Protein AF-0000000084460909 (afdb_homodimer)

Radius of gyration: 23.59 Å; Cα contacts (8 Å, |Δi|>4): 940; chains: 2; bounding box: 42×66×95 Å

Organism: NCBI:txid458

Solvent-accessible surface area (backbone atoms only — not comparable to full-atom values): 23812 Å² total; per-residue (Å²): 134,88,75,88,76,67,79,70,60,65,63,54,55,58,54,51,51,60,64,61,35,62,60,51,28,38,36,39,39,39,52,70,62,81,65,83,41,48,61,67,55,25,51,55,42,56,75,36,70,64,39,54,51,48,52,49,52,50,41,52,55,37,35,75,65,64,31,44,21,53,55,72,43,69,31,39,32,35,33,55,41,84,87,80,56,51,73,21,32,36,37,30,42,36,37,33,44,26,52,83,56,87,74,53,71,68,56,52,51,49,52,33,20,51,48,8,49,77,52,63,24,72,50,18,39,39,40,40,51,31,87,88,41,56,58,13,35,42,34,42,40,43,74,76,60,89,38,34,40,61,56,46,57,50,48,45,63,72,56,41,61,70,81,64,58,43,43,36,38,36,35,62,65,38,78,61,65,54,69,73,56,14,25,36,34,30,42,36,37,76,16,54,87,67,59,68,67,63,50,36,70,61,39,71,81,39,54,75,48,73,38,37,20,47,22,34,38,24,21,43,88,63,52,72,42,81,64,136,84,80,85,74,68,79,72,60,63,64,54,55,59,55,52,51,58,64,59,36,61,61,52,28,36,36,40,40,39,51,70,63,81,64,82,41,49,61,67,55,24,52,54,42,57,75,37,69,64,38,53,49,50,51,50,52,51,40,52,54,35,38,76,65,63,31,44,20,54,56,74,42,68,30,38,33,34,34,53,41,84,86,81,56,51,73,22,30,35,37,29,42,36,40,34,44,24,52,84,54,86,76,54,70,67,56,53,54,51,52,34,18,50,47,8,49,78,51,62,22,70,49,18,40,37,39,40,51,33,86,88,41,55,56,13,36,41,33,40,40,44,74,75,59,90,38,34,42,61,56,47,57,50,47,46,62,70,56,42,60,69,81,65,58,43,44,36,39,34,34,63,66,39,76,58,66,55,71,75,59,13,26,37,33,28,42,36,35,77,17,54,88,68,60,66,67,64,51,35,72,61,38,72,80,37,52,74,49,74,37,38,19,47,22,34,38,25,21,42,87,63,53,73,42,82,66

Sequence (454 aa):
MTKSMCFFIGLTLFCRMLSAAGWASVSFFASNNTGIIQPEQAYQRLLSEAQSHLKNTMITILQAHHMEQSQCEDGIGMYQMAGDGRLTADNGKIFTTSPYQKLTDETVLALSQQMATALHQESVAVFIPDEQAETADTTVHLNSHHYPLSQTIRLIHERLPADYTQAFTLHFDSKYGGFDQATISGIEWLGRNIDPAVIQTAFPEDKITTKHGKAFLVFKDGQVKTLMTKSMCFFIGLTLFCRMLSAAGWASVSFFASNNTGIIQPEQAYQRLLSEAQSHLKNTMITILQAHHMEQSQCEDGIGMYQMAGDGRLTADNGKIFTTSPYQKLTDETVLALSQQMATALHQESVAVFIPDEQAETADTTVHLNSHHYPLSQTI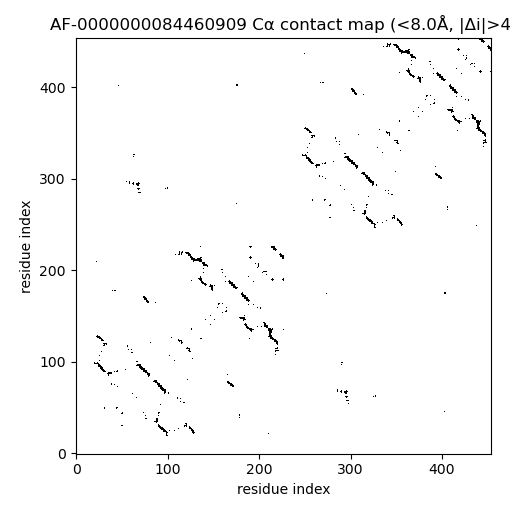RLIHERLPADYTQAFTLHFDSKYGGFDQATISGIEWLGRNIDPAVIQTAFPEDKITTKHGKAFLVFKDGQVKTL

Structure (mmCIF, N/CA/C/O backbone):
data_AF-0000000084460909-model_v1
#
loop_
_entity.id
_entity.type
_entity.pdbx_description
1 polymer 'Uncharacterized protein'
#
loop_
_atom_site.group_PDB
_atom_site.id
_atom_site.type_symbol
_atom_site.label_atom_id
_atom_site.label_alt_id
_atom_site.label_comp_id
_atom_site.label_asym_id
_atom_site.label_entity_id
_atom_site.label_seq_id
_atom_site.pdbx_PDB_ins_code
_atom_site.Cartn_x
_atom_site.Cartn_y
_atom_site.Cartn_z
_atom_site.occupancy
_atom_site.B_iso_or_equiv
_atom_site.auth_seq_id
_atom_site.auth_comp_id
_atom_site.auth_asym_id
_atom_site.auth_atom_id
_atom_site.pdbx_PDB_model_num
ATOM 1 N N . MET A 1 1 ? -14.492 10.93 -48.688 1 25.78 1 MET A N 1
ATOM 2 C CA . MET A 1 1 ? -13.352 10.906 -47.781 1 25.78 1 MET A CA 1
ATOM 3 C C . MET A 1 1 ? -13.766 11.305 -46.375 1 25.78 1 MET A C 1
ATOM 5 O O . MET A 1 1 ? -13.484 12.422 -45.938 1 25.78 1 MET A O 1
ATOM 9 N N . THR A 1 2 ? -14.938 11.07 -45.938 1 32.44 2 THR A N 1
ATOM 10 C CA . THR A 1 2 ? -15.523 11.453 -44.656 1 32.44 2 THR A CA 1
ATOM 11 C C . THR A 1 2 ? -14.844 10.719 -43.5 1 32.44 2 THR A C 1
ATOM 13 O O . THR A 1 2 ? -15.008 9.5 -43.344 1 32.44 2 THR A O 1
ATOM 16 N N . LYS A 1 3 ? -13.508 11.242 -43.156 1 33.69 3 LYS A N 1
ATOM 17 C CA . LYS A 1 3 ? -12.578 10.766 -42.125 1 33.69 3 LYS A CA 1
ATOM 18 C C . LYS A 1 3 ? -13.266 10.625 -40.781 1 33.69 3 LYS A C 1
ATOM 20 O O . LYS A 1 3 ? -14.148 11.414 -40.438 1 33.69 3 LYS A O 1
ATOM 25 N N . SER A 1 4 ? -12.93 9.43 -40.125 1 32.41 4 SER A N 1
ATOM 26 C CA . SER A 1 4 ? -13.258 8.688 -38.906 1 32.41 4 SER A CA 1
ATOM 27 C C . SER A 1 4 ? -12.938 9.5 -37.656 1 32.41 4 SER A C 1
ATOM 29 O O . SER A 1 4 ? -11.773 9.617 -37.281 1 32.41 4 SER A O 1
ATOM 31 N N . MET A 1 5 ? -13.547 10.625 -37.406 1 31.89 5 MET A N 1
ATOM 32 C CA . MET A 1 5 ? -13.445 11.516 -36.25 1 31.89 5 MET A CA 1
ATOM 33 C C . MET A 1 5 ? -13.812 10.781 -34.938 1 31.89 5 MET A C 1
ATOM 35 O O . MET A 1 5 ? -14 11.406 -33.906 1 31.89 5 MET A O 1
ATOM 39 N N . CYS A 1 6 ? -14.203 9.508 -35 1 30 6 CYS A N 1
ATOM 40 C CA . CYS A 1 6 ? -14.984 9.07 -33.844 1 30 6 CYS A CA 1
ATOM 41 C C . CYS A 1 6 ? -14.102 8.93 -32.594 1 30 6 CYS A C 1
ATOM 43 O O . CYS A 1 6 ? -14.602 8.961 -31.484 1 30 6 CYS A O 1
ATOM 45 N N . PHE A 1 7 ? -12.906 8.234 -32.656 1 33.44 7 PHE A N 1
ATOM 46 C CA . PHE A 1 7 ? -12.539 7.359 -31.562 1 33.44 7 PHE A CA 1
ATOM 47 C C . PHE A 1 7 ? -11.875 8.148 -30.438 1 33.44 7 PHE A C 1
ATOM 49 O O . PHE A 1 7 ? -11.445 7.578 -29.438 1 33.44 7 PHE A O 1
ATOM 56 N N . PHE A 1 8 ? -11.609 9.516 -30.562 1 36.44 8 PHE A N 1
ATOM 57 C CA . PHE A 1 8 ? -10.789 10.203 -29.562 1 36.44 8 PHE A CA 1
ATOM 58 C C . PHE A 1 8 ? -11.617 10.547 -28.328 1 36.44 8 PHE A C 1
ATOM 60 O O . PHE A 1 8 ? -11.086 11.086 -27.359 1 36.44 8 PHE A O 1
ATOM 67 N N . ILE A 1 9 ? -12.922 10.336 -28.344 1 39.69 9 ILE A N 1
ATOM 68 C CA . ILE A 1 9 ? -13.734 10.867 -27.25 1 39.69 9 ILE A CA 1
ATOM 69 C C . ILE A 1 9 ? -13.586 10 -26.016 1 39.69 9 ILE A C 1
ATOM 71 O O . ILE A 1 9 ? -13.625 10.5 -24.891 1 39.69 9 ILE A O 1
ATOM 75 N N . GLY A 1 10 ? -13.227 8.766 -26.156 1 37.41 10 GLY A N 1
ATOM 76 C CA . GLY A 1 10 ? -13.281 7.879 -25.016 1 37.41 10 GLY A CA 1
ATOM 77 C C . GLY A 1 10 ? -12.117 8.078 -24.047 1 37.41 10 GLY A C 1
ATOM 78 O O . GLY A 1 10 ? -12.266 7.891 -22.844 1 37.41 10 GLY A O 1
ATOM 79 N N . LEU A 1 11 ? -10.969 8.43 -24.516 1 40.25 11 LEU A N 1
ATOM 80 C CA . LEU A 1 11 ? -9.797 8.547 -23.656 1 40.25 11 LEU A CA 1
ATOM 81 C C . LEU A 1 11 ? -9.891 9.797 -22.797 1 40.25 11 LEU A C 1
ATOM 83 O O . LEU A 1 11 ? -9.445 9.789 -21.641 1 40.25 11 LEU A O 1
ATOM 87 N N . THR A 1 12 ? -10.516 10.852 -23.297 1 38.47 12 THR A N 1
ATOM 88 C CA . THR A 1 12 ? -10.586 12.117 -22.578 1 38.47 12 THR A CA 1
ATOM 89 C C . THR A 1 12 ? -11.562 12.023 -21.406 1 38.47 12 THR A C 1
ATOM 91 O O . THR A 1 12 ? -11.344 12.625 -20.359 1 38.47 12 THR A O 1
ATOM 94 N N . LEU A 1 13 ? -12.609 11.281 -21.578 1 40.31 13 LEU A N 1
ATOM 95 C CA . LEU A 1 13 ? -13.586 11.195 -20.5 1 40.31 13 LEU A CA 1
ATOM 96 C C . LEU A 1 13 ? -13.016 10.445 -19.312 1 40.31 13 LEU A C 1
ATOM 98 O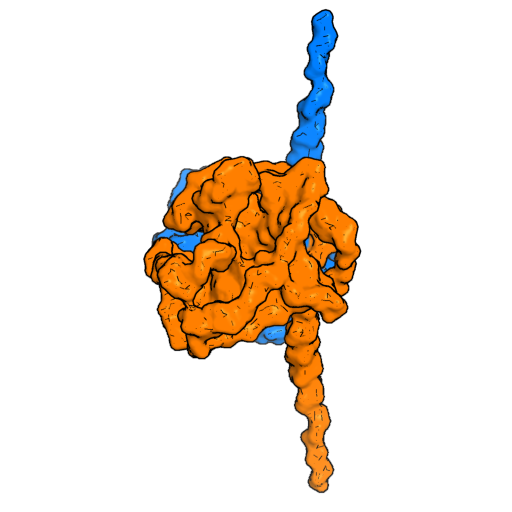 O . LEU A 1 13 ? -13.273 10.805 -18.156 1 40.31 13 LEU A O 1
ATOM 102 N N . PHE A 1 14 ? -12.273 9.391 -19.594 1 36.66 14 PHE A N 1
ATOM 103 C CA . PHE A 1 14 ? -11.68 8.617 -18.516 1 36.66 14 PHE A CA 1
ATOM 104 C C . PHE A 1 14 ? -10.648 9.445 -17.75 1 36.66 14 PHE A C 1
ATOM 106 O O . PHE A 1 14 ? -10.562 9.367 -16.531 1 36.66 14 PHE A O 1
ATOM 113 N N . CYS A 1 15 ? -9.875 10.281 -18.406 1 35.97 15 CYS A N 1
ATOM 114 C CA . CYS A 1 15 ? -8.883 11.141 -17.766 1 35.97 15 CYS A CA 1
ATOM 115 C C . CYS A 1 15 ? -9.555 12.227 -16.938 1 35.97 15 CYS A C 1
ATOM 117 O O . CYS A 1 15 ? -9.008 12.656 -15.922 1 35.97 15 CYS A O 1
ATOM 119 N N . ARG A 1 16 ? -10.594 12.82 -17.438 1 36.97 16 ARG A N 1
ATOM 120 C CA . ARG A 1 16 ? -11.258 13.891 -16.703 1 36.97 16 ARG A CA 1
ATOM 121 C C . ARG A 1 16 ? -11.883 13.359 -15.414 1 36.97 16 ARG A C 1
ATOM 123 O O . ARG A 1 16 ? -12.031 14.094 -14.438 1 36.97 16 ARG A O 1
ATOM 130 N N . MET A 1 17 ? -12.438 12.156 -15.43 1 37.69 17 MET A N 1
ATOM 131 C CA . MET A 1 17 ? -13.016 11.617 -14.203 1 37.69 17 MET A CA 1
ATOM 132 C C . MET A 1 17 ? -11.938 11.422 -13.141 1 37.69 17 MET A C 1
ATOM 134 O O . MET A 1 17 ? -12.234 11.414 -11.945 1 37.69 17 MET A O 1
ATOM 138 N N . LEU A 1 18 ? -10.789 11.148 -13.57 1 41.09 18 LEU A N 1
ATOM 139 C CA . LEU A 1 18 ? -9.719 10.953 -12.602 1 41.09 18 LEU A CA 1
ATOM 140 C C . LEU A 1 18 ? -9.367 12.266 -11.906 1 41.09 18 LEU A C 1
ATOM 142 O O . LEU A 1 18 ? -9.031 12.273 -10.719 1 41.09 18 LEU A O 1
ATOM 146 N N . SER A 1 19 ? -9.422 13.414 -12.664 1 41.97 19 SER A N 1
ATOM 147 C CA . SER A 1 19 ? -9.016 14.688 -12.062 1 41.97 19 SER A CA 1
ATOM 148 C C . SER A 1 19 ? -10.062 15.195 -11.086 1 41.97 19 SER A C 1
ATOM 150 O O . SER A 1 19 ? -9.719 15.797 -10.062 1 41.97 19 SER A O 1
ATOM 152 N N . ALA A 1 20 ? -11.336 15.156 -11.492 1 41.03 20 ALA A N 1
ATOM 153 C CA . ALA A 1 20 ? -12.414 15.695 -10.664 1 41.03 20 ALA A CA 1
ATOM 154 C C . ALA A 1 20 ? -12.602 14.852 -9.406 1 41.03 20 ALA A C 1
ATOM 156 O O . ALA A 1 20 ? -13.039 15.352 -8.367 1 41.03 20 ALA A O 1
ATOM 157 N N . ALA A 1 21 ? -12.43 13.547 -9.531 1 46.62 21 ALA A N 1
ATOM 158 C CA . ALA A 1 21 ? -12.75 12.516 -8.555 1 46.62 21 ALA A CA 1
ATOM 159 C C . ALA A 1 21 ? -11.891 12.664 -7.301 1 46.62 21 ALA A C 1
ATOM 161 O O . ALA A 1 21 ? -12.328 12.328 -6.199 1 46.62 21 ALA A O 1
ATOM 162 N N . GLY A 1 22 ? -10.68 13.289 -7.453 1 53.78 22 GLY A N 1
ATOM 163 C CA . GLY A 1 22 ? -9.867 13.547 -6.277 1 53.78 22 GLY A CA 1
ATOM 164 C C . GLY A 1 22 ? -10.516 14.523 -5.309 1 53.78 22 GLY A C 1
ATOM 165 O O . GLY A 1 22 ? -10.172 14.539 -4.125 1 53.78 22 GLY A O 1
ATOM 166 N N . TRP A 1 23 ? -11.539 15.195 -5.77 1 62.12 23 TRP A N 1
ATOM 167 C CA . TRP A 1 23 ? -12.109 16.297 -5.004 1 62.12 23 TRP A CA 1
ATOM 168 C C . TRP A 1 23 ? -13.047 15.781 -3.922 1 62.12 23 TRP A C 1
ATOM 170 O O . TRP A 1 23 ? -13.352 16.484 -2.959 1 62.12 23 TRP A O 1
ATOM 180 N N . ALA A 1 24 ? -13.242 14.516 -3.893 1 81.88 24 ALA A N 1
ATOM 181 C CA . ALA A 1 24 ? -14.25 14.086 -2.922 1 81.88 24 ALA A CA 1
ATOM 182 C C . ALA A 1 24 ? -13.664 13.086 -1.931 1 81.88 24 ALA A C 1
ATOM 184 O O . ALA A 1 24 ? -14.375 12.562 -1.074 1 81.88 24 ALA A O 1
ATOM 185 N N . SER A 1 25 ? -12.406 13.039 -1.897 1 92.81 25 SER A N 1
ATOM 186 C CA . SER A 1 25 ? -11.836 11.977 -1.081 1 92.81 25 SER A CA 1
ATOM 187 C C . SER A 1 25 ? -11.414 12.492 0.289 1 92.81 25 SER A C 1
ATOM 189 O O . SER A 1 25 ? -10.781 13.547 0.391 1 92.81 25 SER A O 1
ATOM 191 N N . VAL A 1 26 ? -11.82 11.797 1.258 1 96.5 26 VAL A N 1
ATOM 192 C CA . VAL A 1 26 ? -11.398 12.062 2.627 1 96.5 26 VAL A CA 1
ATOM 193 C C . VAL A 1 26 ? -9.992 11.508 2.848 1 96.5 26 VAL A C 1
ATOM 195 O O . VAL A 1 26 ? -9.664 10.422 2.363 1 96.5 26 VAL A O 1
ATOM 198 N N . SER A 1 27 ? -9.164 12.211 3.549 1 97.19 27 SER A N 1
ATOM 199 C CA . SER A 1 27 ? -7.824 11.75 3.881 1 97.19 27 SER A CA 1
ATOM 200 C C . SER A 1 27 ? -7.648 11.594 5.387 1 97.19 27 SER A C 1
ATOM 202 O O . SER A 1 27 ? -7.988 12.5 6.152 1 97.19 27 SER A O 1
ATOM 204 N N . PHE A 1 28 ? -7.168 10.438 5.816 1 97.44 28 PHE A N 1
ATOM 205 C CA . PHE A 1 28 ? -6.812 10.156 7.199 1 97.44 28 PHE A CA 1
ATOM 206 C C . PHE A 1 28 ? -5.297 10.117 7.375 1 97.44 28 PHE A C 1
ATOM 208 O O . PHE A 1 28 ? -4.598 9.453 6.602 1 97.44 28 PHE A O 1
ATOM 215 N N . PHE A 1 29 ? -4.805 10.82 8.367 1 97 29 PHE A N 1
ATOM 216 C CA . PHE A 1 29 ? -3.387 10.844 8.703 1 97 29 PHE A CA 1
ATOM 217 C C . PHE A 1 29 ? -3.145 10.219 10.07 1 97 29 PHE A C 1
ATOM 219 O O . PHE A 1 29 ? -3.535 10.789 11.094 1 97 29 PHE A O 1
ATOM 226 N N . ALA A 1 30 ? -2.473 9.094 10.062 1 95.25 30 ALA A N 1
ATOM 227 C CA . ALA A 1 30 ? -2.203 8.391 11.312 1 95.25 30 ALA A CA 1
ATOM 228 C C . ALA A 1 30 ? -0.728 8.023 11.422 1 95.25 30 ALA A C 1
ATOM 230 O O . ALA A 1 30 ? -0.017 7.961 10.422 1 95.25 30 ALA A O 1
ATOM 231 N N . SER A 1 31 ? -0.306 7.785 12.609 1 92.62 31 SER A N 1
ATOM 232 C CA . SER A 1 31 ? 1.083 7.414 12.867 1 92.62 31 SER A CA 1
ATOM 233 C C . SER A 1 31 ? 1.184 6.371 13.977 1 92.62 31 SER A C 1
ATOM 235 O O . SER A 1 31 ? 0.166 5.879 14.469 1 92.62 31 SER A O 1
ATOM 237 N N . ASN A 1 32 ? 2.404 5.953 14.203 1 82.62 32 ASN A N 1
ATOM 238 C CA . ASN A 1 32 ? 2.611 5.008 15.297 1 82.62 32 ASN A CA 1
ATOM 239 C C . ASN A 1 32 ? 3.584 5.559 16.344 1 82.62 32 ASN A C 1
ATOM 241 O O . ASN A 1 32 ? 4.223 4.797 17.062 1 82.62 32 ASN A O 1
ATOM 245 N N . ASN A 1 33 ? 3.611 6.824 16.375 1 81.62 33 ASN A N 1
ATOM 246 C CA . ASN A 1 33 ? 4.531 7.434 17.328 1 81.62 33 ASN A CA 1
ATOM 247 C C . ASN A 1 33 ? 3.9 7.555 18.719 1 81.62 33 ASN A C 1
ATOM 249 O O . ASN A 1 33 ? 2.754 7.984 18.844 1 81.62 33 ASN A O 1
ATOM 253 N N . THR A 1 34 ? 4.656 7.121 19.719 1 75.19 34 THR A N 1
ATOM 254 C CA . THR A 1 34 ? 4.16 7.223 21.078 1 75.19 34 THR A CA 1
ATOM 255 C C . THR A 1 34 ? 5.016 8.188 21.906 1 75.19 34 THR A C 1
ATOM 257 O O . THR A 1 34 ? 4.797 8.344 23.109 1 75.19 34 THR A O 1
ATOM 260 N N . GLY A 1 35 ? 5.98 8.766 21.344 1 80.12 35 GLY A N 1
ATOM 261 C CA . GLY A 1 35 ? 6.855 9.703 22.031 1 80.12 35 GLY A CA 1
ATOM 262 C C . GLY A 1 35 ? 7.543 10.68 21.094 1 80.12 35 GLY A C 1
ATOM 263 O O . GLY A 1 35 ? 7.18 10.773 19.922 1 80.12 35 GLY A O 1
ATOM 264 N N . ILE A 1 36 ? 8.477 11.484 21.734 1 88.69 36 ILE A N 1
ATOM 265 C CA . ILE A 1 36 ? 9.219 12.492 20.969 1 88.69 36 ILE A CA 1
ATOM 266 C C . ILE A 1 36 ? 10.344 11.82 20.188 1 88.69 36 ILE A C 1
ATOM 268 O O . ILE A 1 36 ? 11.188 11.133 20.781 1 88.69 36 ILE A O 1
ATOM 272 N N . ILE A 1 37 ? 10.359 12.07 18.922 1 91.62 37 ILE A N 1
ATOM 273 C CA . ILE A 1 37 ? 11.438 11.508 18.109 1 91.62 37 ILE A CA 1
ATOM 274 C C . ILE A 1 37 ? 11.914 12.555 17.109 1 91.62 37 ILE A C 1
ATOM 276 O O . ILE A 1 37 ? 11.211 13.531 16.844 1 91.62 37 ILE A O 1
ATOM 280 N N . GLN A 1 38 ? 13.117 12.25 16.578 1 94.31 38 GLN A N 1
ATOM 281 C CA . GLN A 1 38 ? 13.695 13.094 15.539 1 94.31 38 GLN A CA 1
ATOM 282 C C . GLN A 1 38 ? 13.383 12.539 14.156 1 94.31 38 GLN A C 1
ATOM 284 O O . GLN A 1 38 ? 12.992 11.375 14.016 1 94.31 38 GLN A O 1
ATOM 289 N N . PRO A 1 39 ? 13.555 13.367 13.164 1 94.25 39 PRO A N 1
ATOM 290 C CA . PRO A 1 39 ? 13.203 12.945 11.805 1 94.25 39 PRO A CA 1
ATOM 291 C C . PRO A 1 39 ? 13.945 11.68 11.367 1 94.25 39 PRO A C 1
ATOM 293 O O . PRO A 1 39 ? 13.359 10.805 10.734 1 94.25 39 PRO A O 1
ATOM 296 N N . GLU A 1 40 ? 15.172 11.594 11.727 1 94.56 40 GLU A N 1
ATOM 297 C CA . GLU A 1 40 ? 15.953 10.422 11.336 1 94.56 40 GLU A CA 1
ATOM 298 C C . GLU A 1 40 ? 15.383 9.148 11.977 1 94.56 40 GLU A C 1
ATOM 300 O O . GLU A 1 40 ? 15.32 8.102 11.328 1 94.56 40 GLU A O 1
ATOM 305 N N . GLN A 1 41 ? 15.023 9.289 13.148 1 93.19 41 GLN A N 1
ATOM 306 C CA . GLN A 1 41 ? 14.406 8.164 13.836 1 93.19 41 GLN A CA 1
ATOM 307 C C . GLN A 1 41 ? 13.055 7.82 13.227 1 93.19 41 GLN A C 1
ATOM 309 O O . GLN A 1 41 ? 12.711 6.641 13.094 1 93.19 41 GLN A O 1
ATOM 314 N N . ALA A 1 42 ? 12.281 8.805 12.953 1 94.19 42 ALA A N 1
ATOM 315 C CA . ALA A 1 42 ? 10.992 8.586 12.297 1 94.19 42 ALA A CA 1
ATOM 316 C C . ALA A 1 42 ? 11.172 7.836 10.977 1 94.19 42 ALA A C 1
ATOM 318 O O . ALA A 1 42 ? 10.398 6.922 10.664 1 94.19 42 ALA A O 1
ATOM 319 N N . TYR A 1 43 ? 12.195 8.172 10.281 1 93.25 43 TYR A N 1
ATOM 320 C CA . TYR A 1 43 ? 12.484 7.523 9.008 1 93.25 43 TYR A CA 1
ATOM 321 C C . TYR A 1 43 ? 12.852 6.062 9.211 1 93.25 43 TYR A C 1
ATOM 323 O O . TYR A 1 43 ? 12.422 5.191 8.453 1 93.25 43 TYR A O 1
ATOM 331 N N . GLN A 1 44 ? 13.625 5.828 10.172 1 89.06 44 GLN A N 1
ATOM 332 C CA . GLN A 1 44 ? 13.977 4.449 10.484 1 89.06 44 GLN A CA 1
ATOM 333 C C . GLN A 1 44 ? 12.742 3.629 10.844 1 89.06 44 GLN A C 1
ATOM 335 O O . GLN A 1 44 ? 12.625 2.469 10.445 1 89.06 44 GLN A O 1
ATOM 340 N N . ARG A 1 45 ? 11.867 4.234 11.516 1 89.62 45 ARG A N 1
ATOM 341 C CA . ARG A 1 45 ? 10.633 3.553 11.898 1 89.62 45 ARG A CA 1
ATOM 342 C C . ARG A 1 45 ? 9.758 3.277 10.68 1 89.62 45 ARG A C 1
ATOM 344 O O . ARG A 1 45 ? 9.062 2.264 10.625 1 89.62 45 ARG A O 1
ATOM 351 N N . LEU A 1 46 ? 9.781 4.148 9.805 1 91.12 46 LEU A N 1
ATOM 352 C CA . LEU A 1 46 ? 9.039 3.986 8.562 1 91.12 46 LEU A CA 1
ATOM 353 C C . LEU A 1 46 ? 9.453 2.709 7.836 1 91.12 46 LEU A C 1
ATOM 355 O O . LEU A 1 46 ? 8.648 2.1 7.133 1 91.12 46 LEU A O 1
ATOM 359 N N . LEU A 1 47 ? 10.641 2.34 8.016 1 83.38 47 LEU A N 1
ATOM 360 C CA . LEU A 1 47 ? 11.195 1.187 7.312 1 83.38 47 LEU A CA 1
ATOM 361 C C . LEU A 1 47 ? 11.148 -0.058 8.195 1 83.38 47 LEU A C 1
ATOM 363 O O . LEU A 1 47 ? 11.727 -1.091 7.848 1 83.38 47 LEU A O 1
ATOM 367 N N . SER A 1 48 ? 10.461 -0.024 9.273 1 83.5 48 SER A N 1
ATOM 368 C CA . SER A 1 48 ? 10.461 -1.101 10.258 1 83.5 48 SER A CA 1
ATOM 369 C C . SER A 1 48 ? 9.148 -1.87 10.242 1 83.5 48 SER A C 1
ATOM 371 O O . SER A 1 48 ? 8.211 -1.491 9.531 1 83.5 48 SER A O 1
ATOM 373 N N . GLU A 1 49 ? 9.094 -2.883 11.031 1 83.56 49 GLU A N 1
ATOM 374 C CA . GLU A 1 49 ? 7.898 -3.709 11.195 1 83.56 49 GLU A CA 1
ATOM 375 C C . GLU A 1 49 ? 6.758 -2.908 11.82 1 83.56 49 GLU A C 1
ATOM 377 O O . GLU A 1 49 ? 5.586 -3.178 11.547 1 83.56 49 GLU A O 1
ATOM 382 N N . ALA A 1 50 ? 7.133 -1.966 12.555 1 88.06 50 ALA A N 1
ATOM 383 C CA . ALA A 1 50 ? 6.113 -1.14 13.195 1 88.06 50 ALA A CA 1
ATOM 384 C C . ALA A 1 50 ? 5.242 -0.435 12.164 1 88.06 50 ALA A C 1
ATOM 386 O O . ALA A 1 50 ? 4.043 -0.248 12.375 1 88.06 50 ALA A O 1
ATOM 387 N N . GLN A 1 51 ? 5.863 -0.064 11.117 1 91.06 51 GLN A N 1
ATOM 388 C CA . GLN A 1 51 ? 5.117 0.6 10.055 1 91.06 51 GLN A CA 1
ATOM 389 C C . GLN A 1 51 ? 4.121 -0.357 9.406 1 91.06 51 GLN A C 1
ATOM 391 O O . GLN A 1 51 ? 3.008 0.0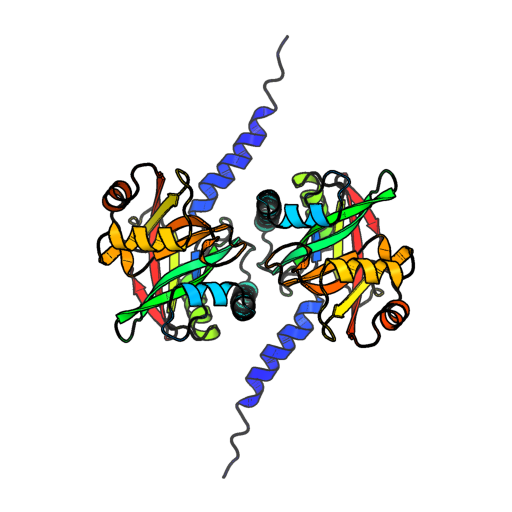38 9.062 1 91.06 51 GLN A O 1
ATOM 396 N N . SER A 1 52 ? 4.492 -1.542 9.258 1 87.06 52 SER A N 1
ATOM 397 C CA . SER A 1 52 ? 3.588 -2.559 8.727 1 87.06 52 SER A CA 1
ATOM 398 C C . SER A 1 52 ? 2.408 -2.793 9.664 1 87.06 52 SER A C 1
ATOM 400 O O . SER A 1 52 ? 1.273 -2.965 9.211 1 87.06 52 SER A O 1
ATOM 402 N N . HIS A 1 53 ? 2.695 -2.797 10.898 1 90.69 53 HIS A N 1
ATOM 403 C CA . HIS A 1 53 ? 1.634 -2.951 11.883 1 90.69 53 HIS A CA 1
ATOM 404 C C . HIS A 1 53 ? 0.648 -1.79 11.82 1 90.69 53 HIS A C 1
ATOM 406 O O . HIS A 1 53 ? -0.565 -1.994 11.898 1 90.69 53 HIS A O 1
ATOM 412 N N . LEU A 1 54 ? 1.177 -0.624 11.734 1 94.44 54 LEU A N 1
ATOM 413 C CA . LEU A 1 54 ? 0.343 0.561 11.562 1 94.44 54 LEU A CA 1
ATOM 414 C C . LEU A 1 54 ? -0.591 0.396 10.367 1 94.44 54 LEU A C 1
ATOM 416 O O . LEU A 1 54 ? -1.807 0.558 10.492 1 94.44 54 LEU A O 1
ATOM 420 N N . LYS A 1 55 ? -0.066 0.073 9.297 1 93.12 55 LYS A N 1
ATOM 421 C CA . LYS A 1 55 ? -0.827 -0.119 8.07 1 93.12 55 LYS A CA 1
ATOM 422 C C . LYS A 1 55 ? -1.897 -1.191 8.242 1 93.12 55 LYS A C 1
ATOM 424 O O . LYS A 1 55 ? -3.061 -0.979 7.895 1 93.12 55 LYS A O 1
ATOM 429 N N . ASN A 1 56 ? -1.537 -2.297 8.789 1 91.62 56 ASN A N 1
ATOM 430 C CA . ASN A 1 56 ? -2.461 -3.414 8.961 1 91.62 56 ASN A CA 1
ATOM 431 C C . ASN A 1 56 ? -3.604 -3.059 9.906 1 91.62 56 ASN A C 1
ATOM 433 O O . ASN A 1 56 ? -4.75 -3.451 9.68 1 91.62 56 ASN A O 1
ATOM 437 N N . THR A 1 57 ? -3.275 -2.387 10.914 1 94.25 57 THR A N 1
ATOM 438 C CA . THR A 1 57 ? -4.301 -1.943 11.852 1 94.25 57 THR A CA 1
ATOM 439 C C . THR A 1 57 ? -5.305 -1.021 11.164 1 94.25 57 THR A C 1
ATOM 441 O O . THR A 1 57 ? -6.516 -1.185 11.32 1 94.25 57 THR A O 1
ATOM 444 N N . MET A 1 58 ? -4.793 -0.111 10.398 1 94.94 58 MET A N 1
ATOM 445 C CA . MET A 1 58 ? -5.676 0.784 9.656 1 94.94 58 MET A CA 1
ATOM 446 C C . MET A 1 58 ? -6.562 -0.002 8.695 1 94.94 58 MET A C 1
ATOM 448 O O . MET A 1 58 ? -7.77 0.225 8.633 1 94.94 58 MET A O 1
ATOM 452 N N . ILE A 1 59 ? -5.98 -0.865 8.008 1 93.56 59 ILE A N 1
ATOM 453 C CA . ILE A 1 59 ? -6.715 -1.677 7.039 1 93.56 59 ILE A CA 1
ATOM 454 C C . ILE A 1 59 ? -7.82 -2.451 7.754 1 93.56 59 ILE A C 1
ATOM 456 O O . ILE A 1 59 ? -8.953 -2.504 7.277 1 93.56 59 ILE A O 1
ATOM 460 N N . THR A 1 60 ? -7.516 -3.025 8.883 1 93.69 60 THR A N 1
ATOM 461 C CA . THR A 1 60 ? -8.5 -3.781 9.656 1 93.69 60 THR A CA 1
ATOM 462 C C . THR A 1 60 ? -9.695 -2.9 10.023 1 93.69 60 THR A C 1
ATOM 464 O O . THR A 1 60 ? -10.844 -3.311 9.867 1 93.69 60 THR A O 1
ATOM 467 N N . ILE A 1 61 ? -9.383 -1.767 10.461 1 95 61 ILE A N 1
ATOM 468 C CA . ILE A 1 61 ? -10.438 -0.828 10.836 1 95 61 ILE A CA 1
ATOM 469 C C . ILE A 1 61 ? -11.266 -0.473 9.602 1 95 61 ILE A C 1
ATOM 471 O O . ILE A 1 61 ? -12.5 -0.479 9.656 1 95 61 ILE A O 1
ATOM 475 N N . LEU A 1 62 ? -10.617 -0.154 8.531 1 94.62 62 LEU A N 1
ATOM 476 C CA . LEU A 1 62 ? -11.297 0.271 7.305 1 94.62 62 LEU A CA 1
ATOM 477 C C . LEU A 1 62 ? -12.141 -0.861 6.73 1 94.62 62 LEU A C 1
ATOM 479 O O . LEU A 1 62 ? -13.266 -0.631 6.273 1 94.62 62 LEU A O 1
ATOM 483 N N . GLN A 1 63 ? -11.625 -2.043 6.812 1 91.5 63 GLN A N 1
ATOM 484 C CA . GLN A 1 63 ? -12.367 -3.211 6.355 1 91.5 63 GLN A CA 1
ATOM 485 C C . GLN A 1 63 ? -13.633 -3.414 7.184 1 91.5 63 GLN A C 1
ATOM 487 O O . GLN A 1 63 ? -14.695 -3.725 6.641 1 91.5 63 GLN A O 1
ATOM 492 N N . ALA A 1 64 ? -13.5 -3.242 8.438 1 92 64 ALA A N 1
ATOM 493 C CA . ALA A 1 64 ? -14.633 -3.432 9.344 1 92 64 ALA A CA 1
ATOM 494 C C . ALA A 1 64 ? -15.75 -2.434 9.055 1 92 64 ALA A C 1
ATOM 496 O O . ALA A 1 64 ? -16.906 -2.666 9.406 1 92 64 ALA A O 1
ATOM 497 N N . HIS A 1 65 ? -15.391 -1.392 8.391 1 93.19 65 HIS A N 1
ATOM 498 C CA . HIS A 1 65 ? -16.375 -0.364 8.07 1 93.19 65 HIS A CA 1
ATOM 499 C C . HIS A 1 65 ? -16.688 -0.351 6.574 1 93.19 65 HIS A C 1
ATOM 501 O O . HIS A 1 65 ? -17.25 0.617 6.066 1 93.19 65 HIS A O 1
ATOM 507 N N . HIS A 1 66 ? -16.234 -1.325 5.906 1 92.75 66 HIS A N 1
ATOM 508 C CA . HIS A 1 66 ? -16.547 -1.55 4.5 1 92.75 66 HIS A CA 1
ATOM 509 C C . HIS A 1 66 ? -16.078 -0.378 3.637 1 92.75 66 HIS A C 1
ATOM 511 O O . HIS A 1 66 ? -16.812 0.072 2.752 1 92.75 66 HIS A O 1
ATOM 517 N N . MET A 1 67 ? -14.93 0.131 4.02 1 94.19 67 MET A N 1
ATOM 518 C CA . MET A 1 67 ? -14.352 1.18 3.184 1 94.19 67 MET A CA 1
ATOM 519 C C . MET A 1 67 ? -13.867 0.61 1.854 1 94.19 67 MET A C 1
ATOM 521 O O . MET A 1 67 ? -13.297 -0.482 1.814 1 94.19 67 MET A O 1
ATOM 525 N N . GLU A 1 68 ? -14.047 1.433 0.856 1 92.88 68 GLU A N 1
ATOM 526 C CA . GLU A 1 68 ? -13.602 1.006 -0.465 1 92.88 68 GLU A CA 1
ATOM 527 C C . GLU A 1 68 ? -12.078 1.084 -0.582 1 92.88 68 GLU A C 1
ATOM 529 O O . GLU A 1 68 ? -11.445 1.927 0.055 1 92.88 68 GLU A O 1
ATOM 534 N N . GLN A 1 69 ? -11.578 0.276 -1.444 1 88.81 69 GLN A N 1
ATOM 535 C CA . GLN A 1 69 ? -10.148 0.286 -1.732 1 88.81 69 GLN A CA 1
ATOM 536 C C . GLN A 1 69 ? -9.695 1.667 -2.191 1 88.81 69 GLN A C 1
ATOM 538 O O . GLN A 1 69 ? -10.383 2.328 -2.973 1 88.81 69 GLN A O 1
ATOM 543 N N . SER A 1 70 ? -8.477 2.02 -1.58 1 89 70 SER A N 1
ATOM 544 C CA . SER A 1 70 ? -7.922 3.312 -1.966 1 89 70 SER A CA 1
ATOM 545 C C . SER A 1 70 ? -6.422 3.371 -1.701 1 89 70 SER A C 1
ATOM 547 O O . SER A 1 70 ? -5.781 2.338 -1.502 1 89 70 SER A O 1
ATOM 549 N N . GLN A 1 71 ? -5.984 4.594 -1.851 1 87.62 71 GLN A N 1
ATOM 550 C CA . GLN A 1 71 ? -4.551 4.809 -1.693 1 87.62 71 GLN A CA 1
ATOM 551 C C . GLN A 1 71 ? -4.16 4.871 -0.22 1 87.62 71 GLN A C 1
ATOM 553 O O . GLN A 1 71 ? -4.875 5.465 0.592 1 87.62 71 GLN A O 1
ATOM 558 N N . CYS A 1 72 ? -3.107 4.109 0.099 1 90.5 72 CYS A N 1
ATOM 559 C CA . CYS A 1 72 ? -2.422 4.176 1.384 1 90.5 72 CYS A CA 1
ATOM 560 C C . CYS A 1 72 ? -0.937 4.465 1.196 1 90.5 72 CYS A C 1
ATOM 562 O O . CYS A 1 72 ? -0.209 3.652 0.622 1 90.5 72 CYS A O 1
ATOM 564 N N . GLU A 1 73 ? -0.524 5.613 1.657 1 91.62 73 GLU A N 1
ATOM 565 C CA . GLU A 1 73 ? 0.852 6.012 1.377 1 91.62 73 GLU A CA 1
ATOM 566 C C . GLU A 1 73 ? 1.598 6.363 2.66 1 91.62 73 GLU A C 1
ATOM 568 O O . GLU A 1 73 ? 0.982 6.754 3.656 1 91.62 73 GLU A O 1
ATOM 573 N N . ASP A 1 74 ? 2.871 6.191 2.561 1 92.5 74 ASP A N 1
ATOM 574 C CA . ASP A 1 74 ? 3.73 6.617 3.66 1 92.5 74 ASP A CA 1
ATOM 575 C C . ASP A 1 74 ? 3.998 8.117 3.6 1 92.5 74 ASP A C 1
ATOM 577 O O . ASP A 1 74 ? 4.082 8.695 2.514 1 92.5 74 ASP A O 1
ATOM 581 N N . GLY A 1 75 ? 4.086 8.68 4.742 1 94.5 75 GLY A N 1
ATOM 582 C CA . GLY A 1 75 ? 4.531 10.055 4.891 1 94.5 75 GLY A CA 1
ATOM 583 C C . GLY A 1 75 ? 5.391 10.273 6.117 1 94.5 75 GLY A C 1
ATOM 584 O O . GLY A 1 75 ? 5.398 9.453 7.035 1 94.5 75 GLY A O 1
ATOM 585 N N . ILE A 1 76 ? 6.133 11.312 6.059 1 95.06 76 ILE A N 1
ATOM 586 C CA . ILE A 1 76 ? 6.879 11.773 7.223 1 95.06 76 ILE A CA 1
ATOM 587 C C . ILE A 1 76 ? 6.551 13.242 7.496 1 95.06 76 ILE A C 1
ATOM 589 O O . ILE A 1 76 ? 6.207 13.984 6.578 1 95.06 76 ILE A O 1
ATOM 593 N N . GLY A 1 77 ? 6.516 13.578 8.75 1 92.06 77 GLY A N 1
ATOM 594 C CA . GLY A 1 77 ? 6.168 14.953 9.047 1 92.06 77 GLY A CA 1
ATOM 595 C C . GLY A 1 77 ? 6.578 15.383 10.445 1 92.06 77 GLY A C 1
ATOM 596 O O . GLY A 1 77 ? 7.484 14.789 11.039 1 92.06 77 GLY A O 1
ATOM 597 N N . MET A 1 78 ? 6.145 16.516 10.734 1 93.44 78 MET A N 1
ATOM 598 C CA . MET A 1 78 ? 6.273 17.078 12.07 1 93.44 78 MET A CA 1
ATOM 599 C C . MET A 1 78 ? 4.906 17.453 12.633 1 93.44 78 MET A C 1
ATOM 601 O O . MET A 1 78 ? 3.977 17.734 11.875 1 93.44 78 MET A O 1
ATOM 605 N N . TYR A 1 79 ? 4.809 17.328 13.922 1 90.12 79 TYR A N 1
ATOM 606 C CA . TYR A 1 79 ? 3.635 17.891 14.594 1 90.12 79 TYR A CA 1
ATOM 607 C C . TYR A 1 79 ? 3.959 18.266 16.031 1 90.12 79 TYR A C 1
ATOM 609 O O . TYR A 1 79 ? 5.004 17.875 16.562 1 90.12 79 TYR A O 1
ATOM 617 N N . GLN A 1 80 ? 3.055 19.062 16.547 1 87.5 80 GLN A N 1
ATOM 618 C CA . GLN A 1 80 ? 3.17 19.453 17.953 1 87.5 80 GLN A CA 1
ATOM 619 C C . GLN A 1 80 ? 2.307 18.578 18.844 1 87.5 80 GLN A C 1
ATOM 621 O O . GLN A 1 80 ? 1.107 18.422 18.609 1 87.5 80 GLN A O 1
ATOM 626 N N . MET A 1 81 ? 2.934 18.094 19.875 1 84.19 81 MET A N 1
ATOM 627 C CA . MET A 1 81 ? 2.193 17.266 20.828 1 84.19 81 MET A CA 1
ATOM 628 C C . MET A 1 81 ? 1.178 18.109 21.594 1 84.19 81 MET A C 1
ATOM 630 O O . MET A 1 81 ? 1.459 19.25 21.969 1 84.19 81 MET A O 1
ATOM 634 N N . ALA A 1 82 ? 0.029 17.531 21.797 1 78.31 82 ALA A N 1
ATOM 635 C CA . ALA A 1 82 ? -1.052 18.234 22.469 1 78.31 82 ALA A CA 1
ATOM 636 C C . ALA A 1 82 ? -0.691 18.531 23.922 1 78.31 82 ALA A C 1
ATOM 638 O O . ALA A 1 82 ? -1.04 19.594 24.453 1 78.31 82 ALA A O 1
ATOM 639 N N . GLY A 1 83 ? -0.069 17.703 24.609 1 73.06 83 GLY A N 1
ATOM 640 C CA . GLY A 1 83 ? 0.197 17.844 26.031 1 73.06 83 GLY A CA 1
ATOM 641 C C . GLY A 1 83 ? 1.169 18.953 26.344 1 73.06 83 GLY A C 1
ATOM 642 O O . GLY A 1 83 ? 0.831 19.891 27.078 1 73.06 83 GLY A O 1
ATOM 643 N N . ASP A 1 84 ? 2.27 18.953 25.766 1 79.38 84 ASP A N 1
ATOM 644 C CA . ASP A 1 84 ? 3.293 19.875 26.234 1 79.38 84 ASP A CA 1
ATOM 645 C C . ASP A 1 84 ? 3.762 20.781 25.078 1 79.38 84 ASP A C 1
ATOM 647 O O . ASP A 1 84 ? 4.629 21.641 25.281 1 79.38 84 ASP A O 1
ATOM 651 N N . GLY A 1 85 ? 3.215 20.578 23.953 1 82 85 GLY A N 1
ATOM 652 C CA . GLY A 1 85 ? 3.484 21.469 22.844 1 82 85 GLY A CA 1
ATOM 653 C C . GLY A 1 85 ? 4.82 21.203 22.172 1 82 85 GLY A C 1
ATOM 654 O O . GLY A 1 85 ? 5.227 21.938 21.266 1 82 85 GLY A O 1
ATOM 655 N N . ARG A 1 86 ? 5.586 20.156 22.578 1 87.88 86 ARG A N 1
ATOM 656 C CA . ARG A 1 86 ? 6.887 19.844 22 1 87.88 86 ARG A CA 1
ATOM 657 C C . ARG A 1 86 ? 6.742 19.328 20.578 1 87.88 86 ARG A C 1
ATOM 659 O O . ARG A 1 86 ? 5.805 18.578 20.281 1 87.88 86 ARG A O 1
ATOM 666 N N . LEU A 1 87 ? 7.684 19.734 19.828 1 91.5 87 LEU A N 1
ATOM 667 C CA . LEU A 1 87 ? 7.711 19.297 18.422 1 91.5 87 LEU A CA 1
ATOM 668 C C . LEU A 1 87 ? 8.281 17.891 18.312 1 91.5 87 LEU A C 1
ATOM 670 O O . LEU A 1 87 ? 9.242 17.547 19 1 91.5 87 LEU A O 1
ATOM 674 N N . THR A 1 88 ? 7.688 17.125 17.5 1 92.38 88 THR A N 1
ATOM 675 C CA . THR A 1 88 ? 8.156 15.766 17.25 1 92.38 88 THR A CA 1
ATOM 676 C C . THR A 1 88 ? 7.961 15.383 15.781 1 92.38 88 THR A C 1
ATOM 678 O O . THR A 1 88 ? 7.062 15.898 15.117 1 92.38 88 THR A O 1
ATOM 681 N N . ALA A 1 89 ? 8.859 14.578 15.328 1 93.81 89 ALA A N 1
ATOM 682 C CA . ALA A 1 89 ? 8.688 14 14 1 93.81 89 ALA A CA 1
ATOM 683 C C . ALA A 1 89 ? 7.641 12.891 14.016 1 93.81 89 ALA A C 1
ATOM 685 O O . ALA A 1 89 ? 7.289 12.375 15.078 1 93.81 89 ALA A O 1
ATOM 686 N N . ASP A 1 90 ? 7.117 12.656 12.727 1 91.69 90 ASP A N 1
ATOM 687 C CA . ASP A 1 90 ? 6.027 11.695 12.586 1 91.69 90 ASP A CA 1
ATOM 688 C C . ASP A 1 90 ? 6.234 10.812 11.352 1 91.69 90 ASP A C 1
ATOM 690 O O . ASP A 1 90 ? 6.543 11.312 10.273 1 91.69 90 ASP A O 1
ATOM 694 N N . ASN A 1 91 ? 6.277 9.523 11.594 1 91.81 91 ASN A N 1
ATOM 695 C CA . ASN A 1 91 ? 6.148 8.586 10.484 1 91.81 91 ASN A CA 1
ATOM 696 C C . ASN A 1 91 ? 4.699 8.172 10.266 1 91.81 91 ASN A C 1
ATOM 698 O O . ASN A 1 91 ? 4.156 7.379 11.039 1 91.81 91 ASN A O 1
ATOM 702 N N . GLY A 1 92 ? 4.133 8.688 9.273 1 92.94 92 GLY A N 1
ATOM 703 C CA . GLY A 1 92 ? 2.691 8.523 9.133 1 92.94 92 GLY A CA 1
ATOM 704 C C . GLY A 1 92 ? 2.303 7.621 7.98 1 92.94 92 GLY A C 1
ATOM 705 O O . GLY A 1 92 ? 3.143 7.266 7.152 1 92.94 92 GLY A O 1
ATOM 706 N N . LYS A 1 93 ? 1.067 7.129 8.07 1 95.69 93 LYS A N 1
ATOM 707 C CA . LYS A 1 93 ? 0.307 6.559 6.961 1 95.69 93 LYS A CA 1
ATOM 708 C C . LYS A 1 93 ? -0.875 7.449 6.586 1 95.69 93 LYS A C 1
ATOM 710 O O . LYS A 1 93 ? -1.566 7.973 7.465 1 95.69 93 LYS A O 1
ATOM 715 N N . ILE A 1 94 ? -0.978 7.66 5.312 1 95.81 94 ILE A N 1
ATOM 716 C CA . ILE A 1 94 ? -2.082 8.461 4.801 1 95.81 94 ILE A CA 1
ATOM 717 C C . ILE A 1 94 ? -3.027 7.582 3.986 1 95.81 94 ILE A C 1
ATOM 719 O O . ILE A 1 94 ? -2.607 6.938 3.021 1 95.81 94 ILE A O 1
ATOM 723 N N . PHE A 1 95 ? -4.258 7.566 4.449 1 95.81 95 PHE A N 1
ATOM 724 C CA . PHE A 1 95 ? -5.293 6.879 3.688 1 95.81 95 PHE A CA 1
ATOM 725 C C . PHE A 1 95 ? -6.238 7.879 3.033 1 95.81 95 PHE A C 1
ATOM 727 O O . PHE A 1 95 ? -6.82 8.727 3.711 1 95.81 95 PHE A O 1
ATOM 734 N N . THR A 1 96 ? -6.355 7.738 1.782 1 94.44 96 THR A N 1
ATOM 735 C CA . THR A 1 96 ? -7.289 8.562 1.024 1 94.44 96 THR A CA 1
ATOM 736 C C . THR A 1 96 ? -8.43 7.715 0.461 1 94.44 96 THR A C 1
ATOM 738 O O . THR A 1 96 ? -8.195 6.793 -0.321 1 94.44 96 THR A O 1
ATOM 741 N N . THR A 1 97 ? -9.586 8.023 0.783 1 94.31 97 THR A N 1
ATOM 742 C CA . THR A 1 97 ? -10.742 7.207 0.43 1 94.31 97 THR A CA 1
ATOM 743 C C . THR A 1 97 ? -11.008 7.266 -1.071 1 94.31 97 THR A C 1
ATOM 745 O O . THR A 1 97 ? -10.547 8.18 -1.754 1 94.31 97 THR A O 1
ATOM 748 N N . SER A 1 98 ? -11.773 6.305 -1.496 1 93.19 98 SER A N 1
ATOM 749 C CA . SER A 1 98 ? -12.266 6.32 -2.869 1 93.19 98 SER A CA 1
ATOM 750 C C . SER A 1 98 ? -13.156 7.535 -3.119 1 93.19 98 SER A C 1
ATOM 752 O O . SER A 1 98 ? -13.992 7.883 -2.283 1 93.19 98 SER A O 1
ATOM 754 N N . PRO A 1 99 ? -12.945 8.117 -4.309 1 89.94 99 PRO A N 1
ATOM 755 C CA . PRO A 1 99 ? -13.844 9.234 -4.621 1 89.94 99 PRO A CA 1
ATOM 756 C C . PRO A 1 99 ? -15.281 8.781 -4.867 1 89.94 99 PRO A C 1
ATOM 758 O O . PRO A 1 99 ? -16.188 9.609 -4.914 1 89.94 99 PRO A O 1
ATOM 761 N N . TYR A 1 100 ? -15.5 7.52 -4.98 1 90.5 100 TYR A N 1
ATOM 762 C CA . TYR A 1 100 ? -16.828 6.984 -5.289 1 90.5 100 TYR A CA 1
ATOM 763 C C . TYR A 1 100 ? -17.578 6.641 -4.012 1 90.5 100 TYR A C 1
ATOM 765 O O . TYR A 1 100 ? -18.781 6.371 -4.055 1 90.5 100 TYR A O 1
ATOM 773 N N . GLN A 1 101 ? -16.891 6.625 -2.977 1 91.44 101 GLN A N 1
ATOM 774 C CA . GLN A 1 101 ? -17.531 6.328 -1.698 1 91.44 101 GLN A CA 1
ATOM 775 C C . GLN A 1 101 ? -17.781 7.602 -0.896 1 91.44 101 GLN A C 1
ATOM 777 O O . GLN A 1 101 ? -16.844 8.219 -0.39 1 91.44 101 GLN A O 1
ATOM 782 N N . LYS A 1 102 ? -19.047 7.898 -0.716 1 89.56 102 LYS A N 1
ATOM 783 C CA . LYS A 1 102 ? -19.391 9.078 0.064 1 89.56 102 LYS A CA 1
ATOM 784 C C . LYS A 1 102 ? -19.453 8.758 1.554 1 89.56 102 LYS A C 1
ATOM 786 O O . LYS A 1 102 ? -20.078 7.773 1.954 1 89.56 102 LYS A O 1
ATOM 791 N N . LEU A 1 103 ? -18.828 9.617 2.299 1 94.06 103 LEU A N 1
ATOM 792 C CA . LEU A 1 103 ? -18.828 9.445 3.748 1 94.06 103 LEU A CA 1
ATOM 793 C C . LEU A 1 103 ? -19.438 10.664 4.434 1 94.06 103 LEU A C 1
ATOM 795 O O . LEU A 1 103 ? -19.203 11.797 4.012 1 94.06 103 LEU A O 1
ATOM 799 N N . THR A 1 104 ? -20.219 10.422 5.473 1 94.88 104 THR A N 1
ATOM 800 C CA . THR A 1 104 ? -20.688 11.523 6.297 1 94.88 104 THR A CA 1
ATOM 801 C C . THR A 1 104 ? -19.594 12 7.25 1 94.88 104 THR A C 1
ATOM 803 O O . THR A 1 104 ? -18.672 11.25 7.566 1 94.88 104 THR A O 1
ATOM 806 N N . ASP A 1 105 ? -19.781 13.219 7.762 1 95.75 105 ASP A N 1
ATOM 807 C CA . ASP A 1 105 ? -18.844 13.734 8.75 1 95.75 105 ASP A CA 1
ATOM 808 C C . ASP A 1 105 ? -18.812 12.844 9.992 1 95.75 105 ASP A C 1
ATOM 810 O O . ASP A 1 105 ? -17.734 12.57 10.539 1 95.75 105 ASP A O 1
ATOM 814 N N . GLU A 1 106 ? -19.938 12.414 10.375 1 96.25 106 GLU A N 1
ATOM 815 C CA . GLU A 1 106 ? -20.047 11.57 11.562 1 96.25 106 GLU A CA 1
ATOM 816 C C . GLU A 1 106 ? -19.234 10.289 11.406 1 96.25 106 GLU A C 1
ATOM 818 O O . GLU A 1 106 ? -18.516 9.883 12.32 1 96.25 106 GLU A O 1
ATOM 823 N N . THR A 1 107 ? -19.344 9.688 10.289 1 96.56 107 THR A N 1
ATOM 824 C CA . THR A 1 107 ? -18.609 8.461 10.016 1 96.56 107 THR A CA 1
ATOM 825 C C . THR A 1 107 ? -17.109 8.719 10.016 1 96.56 107 THR A C 1
ATOM 827 O O . THR A 1 107 ? -16.344 7.93 10.57 1 96.56 107 THR A O 1
ATOM 830 N N . VAL A 1 108 ? -16.734 9.789 9.383 1 97.56 108 VAL A N 1
ATOM 831 C CA . VAL A 1 108 ? -15.328 10.148 9.281 1 97.56 108 VAL A CA 1
ATOM 832 C C . VAL A 1 108 ? -14.75 10.367 10.672 1 97.56 108 VAL A C 1
ATOM 834 O O . VAL A 1 108 ? -13.672 9.852 10.992 1 97.56 108 VAL A O 1
ATOM 837 N N . LEU A 1 109 ? -15.477 11.086 11.5 1 98 109 LEU A N 1
ATOM 838 C CA . LEU A 1 109 ? -14.992 11.375 12.844 1 98 109 LEU A CA 1
ATOM 839 C C . LEU A 1 109 ? -14.953 10.109 13.688 1 98 109 LEU A C 1
ATOM 841 O O . LEU A 1 109 ? -14.016 9.906 14.461 1 98 109 LEU A O 1
ATOM 845 N N . ALA A 1 110 ? -15.867 9.258 13.516 1 97.56 110 ALA A N 1
ATOM 846 C CA . ALA A 1 110 ? -15.891 7.988 14.242 1 97.56 110 ALA A CA 1
ATOM 847 C C . ALA A 1 110 ? -14.711 7.105 13.852 1 97.56 110 ALA A C 1
ATOM 849 O O . ALA A 1 110 ? -14.055 6.52 14.711 1 97.56 110 ALA A O 1
ATOM 850 N N . LEU A 1 111 ? -14.5 6.984 12.578 1 97.56 111 LEU A N 1
ATOM 851 C CA . LEU A 1 111 ? -13.367 6.215 12.078 1 97.56 111 LEU A CA 1
ATOM 852 C C . LEU A 1 111 ? -12.055 6.77 12.625 1 97.56 111 LEU A C 1
ATOM 854 O O . LEU A 1 111 ? -11.18 6.004 13.039 1 97.56 111 LEU A O 1
ATOM 858 N N . SER A 1 112 ? -11.922 8.055 12.633 1 97.88 112 SER A N 1
ATOM 859 C CA . SER A 1 112 ? -10.719 8.711 13.133 1 97.88 112 SER A CA 1
ATOM 860 C C . SER A 1 112 ? -10.484 8.398 14.602 1 97.88 112 SER A C 1
ATOM 862 O O . SER A 1 112 ? -9.359 8.094 15.008 1 97.88 112 SER A O 1
ATOM 864 N N . GLN A 1 113 ? -11.531 8.5 15.367 1 97.94 113 GLN A N 1
ATOM 865 C CA . GLN A 1 113 ? -11.414 8.195 16.781 1 97.94 113 GLN A CA 1
ATOM 866 C C . GLN A 1 113 ? -11.016 6.734 17 1 97.94 113 GLN A C 1
ATOM 868 O O . GLN A 1 113 ? -10.164 6.434 17.844 1 97.94 113 GLN A O 1
ATOM 873 N N . GLN A 1 114 ? -11.617 5.875 16.281 1 97.75 114 GLN A N 1
ATOM 874 C CA . GLN A 1 114 ? -11.297 4.457 16.375 1 97.75 114 GLN A CA 1
ATOM 875 C C . GLN A 1 114 ? -9.828 4.207 16.047 1 97.75 114 GLN A C 1
ATOM 877 O O . GLN A 1 114 ? -9.156 3.414 16.719 1 97.75 114 GLN A O 1
ATOM 882 N N . MET A 1 115 ? -9.344 4.863 15.031 1 96.62 115 MET A N 1
ATOM 883 C CA . MET A 1 115 ? -7.934 4.727 14.656 1 96.62 115 MET A CA 1
ATOM 884 C C . MET A 1 115 ? -7.023 5.23 15.773 1 96.62 115 MET A C 1
ATOM 886 O O . MET A 1 115 ? -6.055 4.566 16.141 1 96.62 115 MET A O 1
ATOM 890 N N . ALA A 1 116 ? -7.367 6.383 16.266 1 95.44 116 ALA A N 1
ATOM 891 C CA . ALA A 1 116 ? -6.562 6.934 17.359 1 95.44 116 ALA A CA 1
ATOM 892 C C . ALA A 1 116 ? -6.492 5.961 18.531 1 95.44 116 ALA A C 1
ATOM 894 O O . ALA A 1 116 ? -5.418 5.75 19.109 1 95.44 116 ALA A O 1
ATOM 895 N N . THR A 1 117 ? -7.59 5.383 18.859 1 96 117 THR A N 1
ATOM 896 C CA . THR A 1 117 ? -7.676 4.445 19.969 1 96 117 THR A CA 1
ATOM 897 C C . THR A 1 117 ? -6.883 3.176 19.672 1 96 117 THR A C 1
ATOM 899 O O . THR A 1 117 ? -6.055 2.75 20.484 1 96 117 THR A O 1
ATOM 902 N N . ALA A 1 118 ? -7.082 2.596 18.547 1 95.19 118 ALA A N 1
ATOM 903 C CA . ALA A 1 118 ? -6.469 1.321 18.188 1 95.19 118 ALA A CA 1
ATOM 904 C C . ALA A 1 118 ? -4.953 1.456 18.062 1 95.19 118 ALA A C 1
ATOM 906 O O . ALA A 1 118 ? -4.215 0.52 18.375 1 95.19 118 ALA A O 1
ATOM 907 N N . LEU A 1 119 ? -4.523 2.615 17.625 1 93.38 119 LEU A N 1
ATOM 908 C CA . LEU A 1 119 ? -3.102 2.838 17.406 1 93.38 119 LEU A CA 1
ATOM 909 C C . LEU A 1 119 ? -2.441 3.441 18.641 1 93.38 119 LEU A C 1
ATOM 911 O O . LEU A 1 119 ? -1.247 3.742 18.625 1 93.38 119 LEU A O 1
ATOM 915 N N . HIS A 1 120 ? -3.203 3.678 19.625 1 90.62 120 HIS A N 1
ATOM 916 C CA . HIS A 1 120 ? -2.746 4.281 20.875 1 90.62 120 HIS A CA 1
ATOM 917 C C . HIS A 1 120 ? -2.066 5.625 20.609 1 90.62 120 HIS A C 1
ATOM 919 O O . HIS A 1 120 ? -0.996 5.898 21.156 1 90.62 120 HIS A O 1
ATOM 925 N N . GLN A 1 121 ? -2.689 6.379 19.75 1 89.38 121 GLN A N 1
ATOM 926 C CA . GLN A 1 121 ? -2.207 7.723 19.438 1 89.38 121 GLN A CA 1
ATOM 927 C C . GLN A 1 121 ? -3.029 8.781 20.172 1 89.38 121 GLN A C 1
ATOM 929 O O . GLN A 1 121 ? -4.176 8.531 20.547 1 89.38 121 GLN A O 1
ATOM 934 N N . GLU A 1 122 ? -2.393 9.859 20.281 1 88.69 122 GLU A N 1
ATOM 935 C CA . GLU A 1 122 ? -3.129 10.961 20.875 1 88.69 122 GLU A CA 1
ATOM 936 C C . GLU A 1 122 ? -4.277 11.414 19.984 1 88.69 122 GLU A C 1
ATOM 938 O O . GLU A 1 122 ? -5.387 11.664 20.469 1 88.69 122 GLU A O 1
ATOM 943 N N . SER A 1 123 ? -3.895 11.516 18.734 1 92.44 123 SER A N 1
ATOM 944 C CA . SER A 1 123 ? -4.898 11.992 17.781 1 92.44 123 SER A CA 1
ATOM 945 C C . SER A 1 123 ? -4.578 11.531 16.375 1 92.44 123 SER A C 1
ATOM 947 O O . SER A 1 123 ? -3.479 11.047 16.094 1 92.44 123 SER A O 1
ATOM 949 N N . VAL A 1 124 ? -5.566 11.641 15.555 1 95.69 124 VAL A N 1
ATOM 950 C CA . VAL A 1 124 ? -5.484 11.445 14.109 1 95.69 124 VAL A CA 1
ATOM 951 C C . VAL A 1 124 ? -5.977 12.695 13.391 1 95.69 124 VAL A C 1
ATOM 953 O O . VAL A 1 124 ? -6.98 13.289 13.781 1 95.69 124 VAL A O 1
ATOM 956 N N . ALA A 1 125 ? -5.23 13.094 12.375 1 96.88 125 ALA A N 1
ATOM 957 C CA . ALA A 1 125 ? -5.684 14.227 11.57 1 96.88 125 ALA A CA 1
ATOM 958 C C . ALA A 1 125 ? -6.531 13.75 10.391 1 96.88 125 ALA A C 1
ATOM 960 O O . ALA A 1 125 ? -6.281 12.68 9.828 1 96.88 125 ALA A O 1
ATOM 961 N N . VAL A 1 126 ? -7.523 14.562 10.039 1 98.19 126 VAL A N 1
ATOM 962 C CA . VAL A 1 126 ? -8.383 14.195 8.922 1 98.19 126 VAL A CA 1
ATOM 963 C C . VAL A 1 126 ? -8.734 15.438 8.102 1 98.19 126 VAL A C 1
ATOM 965 O O . VAL A 1 126 ? -8.914 16.516 8.656 1 98.19 126 VAL A O 1
ATOM 968 N N . PHE A 1 127 ? -8.773 15.305 6.82 1 98.19 127 PHE A N 1
ATOM 969 C CA . PHE A 1 127 ? -9.273 16.312 5.891 1 98.19 127 PHE A CA 1
ATOM 970 C C . PHE A 1 127 ? -10.539 15.82 5.195 1 98.19 127 PHE A C 1
ATOM 972 O O . PHE A 1 127 ? -10.555 14.734 4.617 1 98.19 127 PHE A O 1
ATOM 979 N N . ILE A 1 128 ? -11.586 16.547 5.27 1 97.5 128 ILE A N 1
ATOM 980 C CA . ILE A 1 128 ? -12.867 16.281 4.629 1 97.5 128 ILE A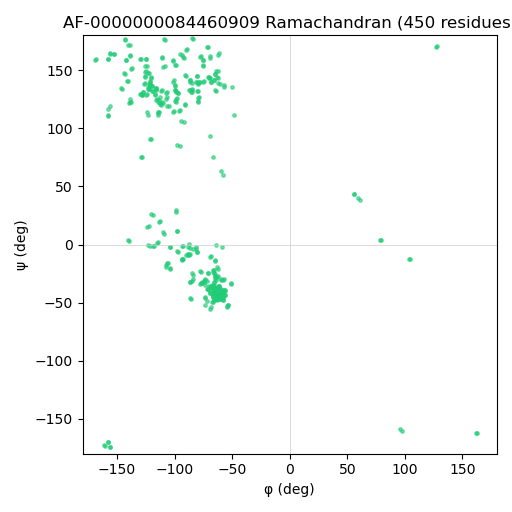 CA 1
ATOM 981 C C . ILE A 1 128 ? -13.148 17.344 3.562 1 97.5 128 ILE A C 1
ATOM 983 O O . ILE A 1 128 ? -13.398 18.5 3.881 1 97.5 128 ILE A O 1
ATOM 987 N N . PRO A 1 129 ? -13.172 16.938 2.338 1 96.19 129 PRO A N 1
ATOM 988 C CA . PRO A 1 129 ? -13.453 17.922 1.285 1 96.19 129 PRO A CA 1
ATOM 989 C C . PRO A 1 129 ? -14.867 18.484 1.371 1 96.19 129 PRO A C 1
ATOM 991 O O . PRO A 1 129 ? -15.805 17.766 1.723 1 96.19 129 PRO A O 1
ATOM 994 N N . ASP A 1 130 ? -14.969 19.781 1.093 1 94.44 130 ASP A N 1
ATOM 995 C CA . ASP A 1 130 ? -16.203 20.547 1.058 1 94.44 130 ASP A CA 1
ATOM 996 C C . ASP A 1 130 ? -16.062 21.812 0.21 1 94.44 130 ASP A C 1
ATOM 998 O O . ASP A 1 130 ? -15.422 22.781 0.637 1 94.44 130 ASP A O 1
ATOM 1002 N N . GLU A 1 131 ? -16.719 21.859 -0.923 1 91.75 131 GLU A N 1
ATOM 1003 C CA . GLU A 1 131 ? -16.531 22.938 -1.886 1 91.75 131 GLU A CA 1
ATOM 1004 C C . GLU A 1 131 ? -17.031 24.266 -1.327 1 91.75 131 GLU A C 1
ATOM 1006 O O . GLU 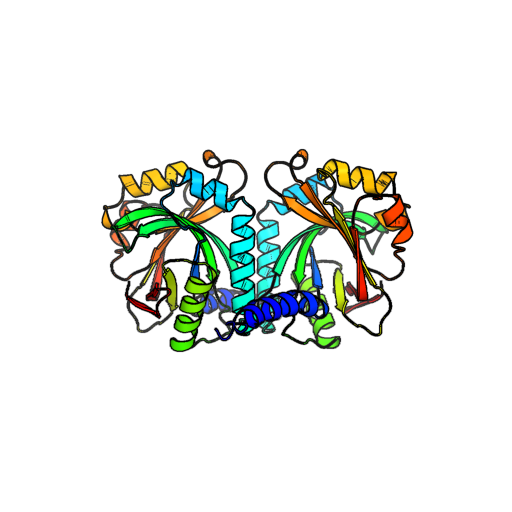A 1 131 ? -16.594 25.328 -1.753 1 91.75 131 GLU A O 1
ATOM 1011 N N . GLN A 1 132 ? -17.875 24.203 -0.433 1 94.12 132 GLN A N 1
ATOM 1012 C CA . GLN A 1 132 ? -18.469 25.422 0.12 1 94.12 132 GLN A CA 1
ATOM 1013 C C . GLN A 1 132 ? -17.641 25.953 1.285 1 94.12 132 GLN A C 1
ATOM 1015 O O . GLN A 1 132 ? -17.891 27.062 1.773 1 94.12 132 GLN A O 1
ATOM 1020 N N . ALA A 1 133 ? -16.688 25.188 1.72 1 94.75 133 ALA A N 1
ATOM 1021 C CA . ALA A 1 133 ? -15.867 25.594 2.855 1 94.75 133 ALA A CA 1
ATOM 1022 C C . ALA A 1 133 ? -14.648 26.391 2.393 1 94.75 133 ALA A C 1
ATOM 1024 O O . ALA A 1 133 ? -14.398 26.516 1.191 1 94.75 133 ALA A O 1
ATOM 1025 N N . GLU A 1 134 ? -14.016 26.984 3.326 1 95.88 134 GLU A N 1
ATOM 1026 C CA . GLU A 1 134 ? -12.75 27.656 3.055 1 95.88 134 GLU A CA 1
ATOM 1027 C C . GLU A 1 134 ? -11.633 26.656 2.787 1 95.88 134 GLU A C 1
ATOM 1029 O O . GLU A 1 134 ? -11.82 25.453 2.957 1 95.88 134 GLU A O 1
ATOM 1034 N N . THR A 1 135 ? -10.523 27.172 2.332 1 96.5 135 THR A N 1
ATOM 1035 C CA . THR A 1 135 ? -9.352 26.328 2.119 1 96.5 135 THR A CA 1
ATOM 1036 C C . THR A 1 135 ? -8.859 25.75 3.439 1 96.5 135 THR A C 1
ATOM 1038 O O . THR A 1 135 ? -8.734 26.469 4.434 1 96.5 135 THR A O 1
ATOM 1041 N N . ALA A 1 136 ? -8.609 24.438 3.424 1 97.56 136 ALA A N 1
ATOM 1042 C CA . ALA A 1 136 ? -8.148 23.797 4.656 1 97.56 136 ALA A CA 1
ATOM 1043 C C . ALA A 1 136 ? -7.055 22.781 4.371 1 97.56 136 ALA A C 1
ATOM 1045 O O . ALA A 1 136 ? -6.637 22.047 5.266 1 97.56 136 ALA A O 1
ATOM 1046 N N . ASP A 1 137 ? -6.664 22.672 3.158 1 97.69 137 ASP A N 1
ATOM 1047 C CA . ASP A 1 137 ? -5.566 21.812 2.717 1 97.69 137 ASP A CA 1
ATOM 1048 C C . ASP A 1 137 ? -4.715 22.516 1.662 1 97.69 137 ASP A C 1
ATOM 1050 O O . ASP A 1 137 ? -5.227 22.922 0.614 1 97.69 137 ASP A O 1
ATOM 1054 N N . THR A 1 138 ? -3.418 22.656 1.945 1 97.94 138 THR A N 1
ATOM 1055 C CA . THR A 1 138 ? -2.475 23.281 1.029 1 97.94 138 THR A CA 1
ATOM 1056 C C . THR A 1 138 ? -1.265 22.391 0.792 1 97.94 138 THR A C 1
ATOM 1058 O O . THR A 1 138 ? -0.64 21.906 1.744 1 97.94 138 THR A O 1
ATOM 1061 N N . THR A 1 139 ? -0.997 22.188 -0.501 1 97.94 139 THR A N 1
ATOM 1062 C CA . THR A 1 139 ? 0.131 21.344 -0.859 1 97.94 139 THR A CA 1
ATOM 1063 C C . THR A 1 139 ? 1.042 22.031 -1.864 1 97.94 139 THR A C 1
ATOM 1065 O O . THR A 1 139 ? 0.568 22.594 -2.861 1 97.94 139 THR A O 1
ATOM 1068 N N . VAL A 1 140 ? 2.332 22.062 -1.572 1 98.19 140 VAL A N 1
ATOM 1069 C CA . VAL A 1 140 ? 3.303 22.453 -2.588 1 98.19 140 VAL A CA 1
ATOM 1070 C C . VAL A 1 140 ? 3.914 21.203 -3.229 1 98.19 140 VAL A C 1
ATOM 1072 O O . VAL A 1 140 ? 4.355 20.297 -2.527 1 98.19 140 VAL A O 1
ATOM 1075 N N . HIS A 1 141 ? 3.834 21.141 -4.539 1 97.5 141 HIS A N 1
ATOM 1076 C CA . HIS A 1 141 ? 4.418 20.047 -5.312 1 97.5 141 HIS A CA 1
ATOM 1077 C C . HIS A 1 141 ? 5.848 20.375 -5.727 1 97.5 141 HIS A C 1
ATOM 1079 O O . HIS A 1 141 ? 6.082 21.328 -6.465 1 97.5 141 HIS A O 1
ATOM 1085 N N . LEU A 1 142 ? 6.781 19.531 -5.305 1 97.25 142 LEU A N 1
ATOM 1086 C CA . LEU A 1 142 ? 8.203 19.812 -5.469 1 97.25 142 LEU A CA 1
ATOM 1087 C C . LEU A 1 142 ? 8.75 19.094 -6.703 1 97.25 142 LEU A C 1
ATOM 1089 O O . LEU A 1 142 ? 9.391 18.047 -6.594 1 97.25 142 LEU A O 1
ATOM 1093 N N . ASN A 1 143 ? 8.617 19.719 -7.816 1 92 143 ASN A N 1
ATOM 1094 C CA . ASN A 1 143 ? 9.016 19.094 -9.07 1 92 143 ASN A CA 1
ATOM 1095 C C . ASN A 1 143 ? 10.125 19.891 -9.766 1 92 143 ASN A C 1
ATOM 1097 O O . ASN A 1 143 ? 10.641 19.469 -10.797 1 92 143 ASN A O 1
ATOM 1101 N N . SER A 1 144 ? 10.531 20.922 -9.258 1 90.62 144 SER A N 1
ATOM 1102 C CA . SER A 1 144 ? 11.469 21.812 -9.93 1 90.62 144 SER A CA 1
ATOM 1103 C C . SER A 1 144 ? 12.914 21.359 -9.711 1 90.62 144 SER A C 1
ATOM 1105 O O . SER A 1 144 ? 13.789 21.656 -10.523 1 90.62 144 SER A O 1
ATOM 1107 N N . HIS A 1 145 ? 13.141 20.75 -8.555 1 90.5 145 HIS A N 1
ATOM 1108 C CA . HIS A 1 145 ? 14.484 20.312 -8.172 1 90.5 145 HIS A CA 1
ATOM 1109 C C . HIS A 1 145 ? 14.445 18.938 -7.504 1 90.5 145 HIS A C 1
ATOM 1111 O O . HIS A 1 145 ? 13.383 18.328 -7.371 1 90.5 145 HIS A O 1
ATOM 1117 N N . HIS A 1 146 ? 15.648 18.578 -7.379 1 91.12 146 HIS A N 1
ATOM 1118 C CA . HIS A 1 146 ? 15.828 17.406 -6.52 1 91.12 146 HIS A CA 1
ATOM 1119 C C . HIS A 1 146 ? 15.773 17.797 -5.047 1 91.12 146 HIS A C 1
ATOM 1121 O O . HIS A 1 146 ? 16.562 18.641 -4.594 1 91.12 146 HIS A O 1
ATOM 1127 N N . TYR A 1 147 ? 14.844 17.172 -4.27 1 95.19 147 TYR A N 1
ATOM 1128 C CA . TYR A 1 147 ? 14.641 17.562 -2.881 1 95.19 147 TYR A CA 1
ATOM 1129 C C . TYR A 1 147 ? 14.883 16.375 -1.942 1 95.19 147 TYR A C 1
ATOM 1131 O O . TYR A 1 147 ? 13.953 15.664 -1.583 1 95.19 147 TYR A O 1
ATOM 1139 N N . PRO A 1 148 ? 16.125 16.25 -1.502 1 95.88 148 PRO A N 1
ATOM 1140 C CA . PRO A 1 148 ? 16.359 15.219 -0.481 1 95.88 148 PRO A CA 1
ATOM 1141 C C . PRO A 1 148 ? 15.625 15.5 0.824 1 95.88 148 PRO A C 1
ATOM 1143 O O . PRO A 1 148 ? 15.445 16.656 1.198 1 95.88 148 PRO A O 1
ATOM 1146 N N . LEU A 1 149 ? 15.258 14.477 1.521 1 96.56 149 LEU A N 1
ATOM 1147 C CA . LEU A 1 149 ? 14.461 14.562 2.738 1 96.56 149 LEU A CA 1
ATOM 1148 C C . LEU A 1 149 ? 15.109 15.508 3.748 1 96.56 149 LEU A C 1
ATOM 1150 O O . LEU A 1 149 ? 14.469 16.453 4.227 1 96.56 149 LEU A O 1
ATOM 1154 N N . SER A 1 150 ? 16.359 15.242 4.039 1 95.44 150 SER A N 1
ATOM 1155 C CA . SER A 1 150 ? 17.062 16.031 5.051 1 95.44 150 SER A CA 1
ATOM 1156 C C . SER A 1 150 ? 17.125 17.5 4.648 1 95.44 150 SER A C 1
ATOM 1158 O O . SER A 1 150 ? 16.906 18.391 5.477 1 95.44 150 SER A O 1
ATOM 1160 N N . GLN A 1 151 ? 17.344 17.766 3.441 1 95.62 151 GLN A N 1
ATOM 1161 C CA . GLN A 1 151 ? 17.438 19.125 2.936 1 95.62 151 GLN A CA 1
ATOM 1162 C C . GLN A 1 151 ? 16.062 19.797 2.938 1 95.62 151 GLN A C 1
ATOM 1164 O O . GLN A 1 151 ? 15.953 21 3.213 1 95.62 151 GLN A O 1
ATOM 1169 N N . THR A 1 152 ? 15.07 19.109 2.621 1 96.81 152 THR A N 1
ATOM 1170 C CA . THR A 1 152 ? 13.719 19.656 2.58 1 96.81 152 THR A CA 1
ATOM 1171 C C . THR A 1 152 ? 13.289 20.141 3.965 1 96.81 152 THR A C 1
ATOM 1173 O O . THR A 1 152 ? 12.734 21.219 4.105 1 96.81 152 THR A O 1
ATOM 1176 N N . ILE A 1 153 ? 13.539 19.344 4.938 1 96.25 153 ILE A N 1
ATOM 1177 C CA . ILE A 1 153 ? 13.203 19.719 6.309 1 96.25 153 ILE A CA 1
ATOM 1178 C C . ILE A 1 153 ? 13.922 21.016 6.684 1 96.25 153 ILE A C 1
ATOM 1180 O O . ILE A 1 153 ? 13.32 21.922 7.258 1 96.25 153 ILE A O 1
ATOM 1184 N N . ARG A 1 154 ? 15.156 21.078 6.32 1 95.12 154 ARG A N 1
ATOM 1185 C CA . ARG A 1 154 ? 15.938 22.281 6.605 1 95.12 154 ARG A CA 1
ATOM 1186 C C . ARG A 1 154 ? 15.352 23.5 5.898 1 95.12 154 ARG A C 1
ATOM 1188 O O . ARG A 1 154 ? 15.227 24.562 6.492 1 95.12 154 ARG A O 1
ATOM 1195 N N . LEU A 1 155 ? 14.961 23.344 4.68 1 96.31 155 LEU A N 1
ATOM 1196 C CA . LEU A 1 155 ? 14.398 24.438 3.895 1 96.31 155 LEU A CA 1
ATOM 1197 C C . LEU A 1 155 ? 13.117 24.953 4.531 1 96.31 155 LEU A C 1
ATOM 1199 O O . LEU A 1 155 ? 12.891 26.172 4.578 1 96.31 155 LEU A O 1
ATOM 1203 N N . ILE A 1 156 ? 12.305 24.062 4.988 1 97.06 156 ILE A N 1
ATOM 1204 C CA . ILE A 1 156 ? 11.055 24.453 5.637 1 97.06 156 ILE A CA 1
ATOM 1205 C C . ILE A 1 156 ? 11.359 25.328 6.852 1 97.06 156 ILE A C 1
ATOM 1207 O O . ILE A 1 156 ? 10.758 26.391 7.016 1 97.06 156 ILE A O 1
ATOM 1211 N N . HIS A 1 157 ? 12.281 24.938 7.605 1 95.12 157 HIS A N 1
ATOM 1212 C CA . HIS A 1 157 ? 12.609 25.641 8.844 1 95.12 157 HIS A CA 1
ATOM 1213 C C . HIS A 1 157 ? 13.289 26.984 8.555 1 95.12 157 HIS A C 1
ATOM 1215 O O . HIS A 1 157 ? 13.125 27.938 9.305 1 95.12 157 HIS A O 1
ATOM 1221 N N . GLU A 1 158 ? 13.992 27.031 7.5 1 96.44 158 GLU A N 1
ATOM 1222 C CA . GLU A 1 158 ? 14.773 28.219 7.191 1 96.44 158 GLU A CA 1
ATOM 1223 C C . GLU A 1 158 ? 13.93 29.25 6.434 1 96.44 158 GLU A C 1
ATOM 1225 O O . GLU A 1 158 ? 14.125 30.453 6.602 1 96.44 158 GLU A O 1
ATOM 1230 N N . ARG A 1 159 ? 13.039 28.766 5.68 1 96.88 159 ARG A N 1
ATOM 1231 C CA . ARG A 1 159 ? 12.43 29.672 4.715 1 96.88 159 ARG A CA 1
ATOM 1232 C C . ARG A 1 159 ? 11 30.016 5.121 1 96.88 159 ARG A C 1
ATOM 1234 O O . ARG A 1 159 ? 10.422 30.984 4.609 1 96.88 159 ARG A O 1
ATOM 1241 N N . LEU A 1 160 ? 10.453 29.266 5.945 1 97.69 160 LEU A N 1
ATOM 1242 C CA . LEU A 1 160 ? 9.062 29.516 6.309 1 97.69 160 LEU A CA 1
ATOM 1243 C C . LEU A 1 160 ? 8.961 30.031 7.738 1 97.69 160 LEU A C 1
ATOM 1245 O O . LEU A 1 160 ? 9.828 29.766 8.57 1 97.69 160 LEU A O 1
ATOM 1249 N N . PRO A 1 161 ? 7.902 30.797 8 1 95.81 161 PRO A N 1
ATOM 1250 C CA . PRO A 1 161 ? 7.668 31.234 9.375 1 95.81 161 PRO A CA 1
ATOM 1251 C C . PRO A 1 161 ? 7.445 30.078 10.344 1 95.81 161 PRO A C 1
ATOM 1253 O O . PRO A 1 161 ? 7.094 28.969 9.922 1 95.81 161 PRO A O 1
ATOM 1256 N N . ALA A 1 162 ? 7.527 30.312 11.555 1 91.88 162 ALA A N 1
ATOM 1257 C CA . ALA A 1 162 ? 7.492 29.297 12.617 1 91.88 162 ALA A CA 1
ATOM 1258 C C . ALA A 1 162 ? 6.164 28.547 12.617 1 91.88 162 ALA A C 1
ATOM 1260 O O . ALA A 1 162 ? 6.121 27.344 12.867 1 91.88 162 ALA A O 1
ATOM 1261 N N . ASP A 1 163 ? 5.133 29.219 12.344 1 91.44 163 ASP A N 1
ATOM 1262 C CA . ASP A 1 163 ? 3.805 28.609 12.383 1 91.44 163 ASP A CA 1
ATOM 1263 C C . ASP A 1 163 ? 3.648 27.547 11.312 1 91.44 163 ASP A C 1
ATOM 1265 O O . ASP A 1 163 ? 2.826 26.641 11.445 1 91.44 163 ASP A O 1
ATOM 1269 N N . TYR A 1 164 ? 4.449 27.625 10.289 1 94.94 164 TYR A N 1
ATOM 1270 C CA . TYR A 1 164 ? 4.379 26.672 9.188 1 94.94 164 TYR A CA 1
ATOM 1271 C C . TYR A 1 164 ? 5.242 25.438 9.469 1 94.94 164 TYR A C 1
ATOM 1273 O O . TYR A 1 164 ? 5.18 24.453 8.742 1 94.94 164 TYR A O 1
ATOM 1281 N N . THR A 1 165 ? 6.016 25.5 10.516 1 93.06 165 THR A N 1
ATOM 1282 C CA . THR A 1 165 ? 6.977 24.438 10.773 1 93.06 165 THR A CA 1
ATOM 1283 C C . THR A 1 165 ? 6.484 23.531 11.906 1 93.06 165 THR A C 1
ATOM 1285 O O . THR A 1 165 ? 7.113 22.516 12.203 1 93.06 165 THR A O 1
ATOM 1288 N N . GLN A 1 166 ? 5.371 23.875 12.438 1 90.75 166 GLN A N 1
ATOM 1289 C CA . GLN A 1 166 ? 4.875 23.172 13.617 1 90.75 166 GLN A CA 1
ATOM 1290 C C . GLN A 1 166 ? 4.125 21.906 13.219 1 90.75 166 GLN A C 1
ATOM 1292 O O . GLN A 1 166 ? 3.98 20.984 14.031 1 90.75 166 GLN A O 1
ATOM 1297 N N . ALA A 1 167 ? 3.605 21.906 12.07 1 94.06 167 ALA A N 1
ATOM 1298 C CA . ALA A 1 167 ? 2.893 20.719 11.602 1 94.06 167 ALA A CA 1
ATOM 1299 C C . ALA A 1 167 ? 2.855 20.672 10.078 1 94.06 167 ALA A C 1
ATOM 1301 O O . ALA A 1 167 ? 2.352 21.594 9.43 1 94.06 167 ALA A O 1
ATOM 1302 N N . PHE A 1 168 ? 3.406 19.688 9.492 1 97 168 PHE A N 1
ATOM 1303 C CA . PHE A 1 168 ? 3.365 19.453 8.055 1 97 168 PHE A CA 1
ATOM 1304 C C . PHE A 1 168 ? 3.627 17.984 7.742 1 97 168 PHE A C 1
ATOM 1306 O O . PHE A 1 168 ? 4.113 17.234 8.594 1 97 168 PHE A O 1
ATOM 1313 N N . THR A 1 169 ? 3.232 17.531 6.598 1 97.56 169 THR A N 1
ATOM 1314 C CA . THR A 1 169 ? 3.473 16.188 6.098 1 97.56 169 THR A CA 1
ATOM 1315 C C . THR A 1 169 ? 4.289 16.219 4.809 1 97.56 169 THR A C 1
ATOM 1317 O O . THR A 1 169 ? 3.99 17.016 3.902 1 97.56 169 THR A O 1
ATOM 1320 N N . LEU A 1 170 ? 5.277 15.438 4.75 1 97.69 170 LEU A N 1
ATOM 1321 C CA . LEU A 1 170 ? 6.074 15.273 3.539 1 97.69 170 LEU A CA 1
ATOM 1322 C C . LEU A 1 170 ? 5.66 14.016 2.785 1 97.69 170 LEU A C 1
ATOM 1324 O O . LEU A 1 170 ? 5.535 12.938 3.381 1 97.69 170 LEU A O 1
ATOM 1328 N N . HIS A 1 171 ? 5.473 14.148 1.526 1 96.19 171 HIS A N 1
ATOM 1329 C CA . HIS A 1 171 ? 5.176 13.039 0.621 1 96.19 171 HIS A CA 1
ATOM 1330 C C . HIS A 1 171 ? 6.426 12.594 -0.131 1 96.19 171 HIS A C 1
ATOM 1332 O O . HIS A 1 171 ? 7.152 13.422 -0.684 1 96.19 171 HIS A O 1
ATOM 1338 N N . PHE A 1 172 ? 6.602 11.32 -0.239 1 93.12 172 PHE A N 1
ATOM 1339 C CA . PHE A 1 172 ? 7.836 10.805 -0.818 1 93.12 172 PHE A CA 1
ATOM 1340 C C . PHE A 1 172 ? 7.73 10.727 -2.336 1 93.12 172 PHE A C 1
ATOM 1342 O O . PHE A 1 172 ? 6.68 10.359 -2.871 1 93.12 172 PHE A O 1
ATOM 1349 N N . ASP A 1 173 ? 8.789 11.078 -2.914 1 89.31 173 ASP A N 1
ATOM 1350 C CA . ASP A 1 173 ? 9.047 10.688 -4.297 1 89.31 173 ASP A CA 1
ATOM 1351 C C . ASP A 1 173 ? 9.703 9.312 -4.367 1 89.31 173 ASP A C 1
ATOM 1353 O O . ASP A 1 173 ? 9.297 8.461 -5.156 1 89.31 173 ASP A O 1
ATOM 1357 N N . SER A 1 174 ? 10.672 9.188 -3.521 1 83.06 174 SER A N 1
ATOM 1358 C CA . SER A 1 174 ? 11.383 7.918 -3.385 1 83.06 174 SER A CA 1
ATOM 1359 C C . SER A 1 174 ? 11.836 7.691 -1.946 1 83.06 174 SER A C 1
ATOM 1361 O O . SER A 1 174 ? 12.305 8.617 -1.284 1 83.06 174 SER A O 1
ATOM 1363 N N . LYS A 1 175 ? 11.625 6.445 -1.403 1 81.06 175 LYS A N 1
ATOM 1364 C CA . LYS A 1 175 ? 12.039 6.074 -0.054 1 81.06 175 LYS A CA 1
ATOM 1365 C C . LYS A 1 175 ? 13.141 5.016 -0.09 1 81.06 175 LYS A C 1
ATOM 1367 O O . LYS A 1 175 ? 13.391 4.34 0.91 1 81.06 175 LYS A O 1
ATOM 1372 N N . TYR A 1 176 ? 13.703 4.988 -1.19 1 71.44 176 TYR A N 1
ATOM 1373 C CA . TYR A 1 176 ? 14.75 3.98 -1.318 1 71.44 176 TYR A CA 1
ATOM 1374 C C . TYR A 1 176 ? 16.078 4.504 -0.789 1 71.44 176 TYR A C 1
ATOM 1376 O O . TYR A 1 176 ? 16.406 5.676 -0.984 1 71.44 176 TYR A O 1
ATOM 1384 N N . GLY A 1 177 ? 16.75 3.652 0.036 1 72.94 177 GLY A N 1
ATOM 1385 C CA . GLY A 1 177 ? 18.031 4.012 0.614 1 72.94 177 GLY A CA 1
ATOM 1386 C C . GLY A 1 177 ? 17.922 4.555 2.027 1 72.94 177 GLY A C 1
ATOM 1387 O O . GLY A 1 177 ? 17 4.199 2.762 1 72.94 177 GLY A O 1
ATOM 1388 N N . GLY A 1 178 ? 19 5.289 2.451 1 81.19 178 GLY A N 1
ATOM 1389 C CA . GLY A 1 178 ? 19.047 5.867 3.785 1 81.19 178 GLY A CA 1
ATOM 1390 C C . GLY A 1 178 ? 18.344 7.211 3.877 1 81.19 178 GLY A C 1
ATOM 1391 O O . GLY A 1 178 ? 17.781 7.695 2.891 1 81.19 178 GLY A O 1
ATOM 1392 N N . PHE A 1 179 ? 18.281 7.789 5.055 1 90.44 179 PHE A N 1
ATOM 1393 C CA . PHE A 1 179 ? 17.641 9.055 5.395 1 90.44 179 PHE A CA 1
ATOM 1394 C C . PHE A 1 179 ? 18.094 10.164 4.457 1 90.44 179 PHE A C 1
ATOM 1396 O O . PHE A 1 179 ? 17.297 10.992 4.02 1 90.44 179 PHE A O 1
ATOM 1403 N N . ASP A 1 180 ? 19.312 10.102 4.016 1 90.31 180 ASP A N 1
ATOM 1404 C CA . ASP A 1 180 ? 19.891 11.172 3.205 1 90.31 180 ASP A CA 1
ATOM 1405 C C . ASP A 1 180 ? 19.641 10.922 1.718 1 90.31 180 ASP A C 1
ATOM 1407 O O . ASP A 1 180 ? 19.828 11.828 0.896 1 90.31 180 ASP A O 1
ATOM 1411 N N . GLN A 1 181 ? 19.156 9.805 1.398 1 87.5 181 GLN A N 1
ATOM 1412 C CA . GLN A 1 181 ? 18.969 9.445 -0.003 1 87.5 181 GLN A CA 1
ATOM 1413 C C . GLN A 1 181 ? 17.5 9.555 -0.394 1 87.5 181 GLN A C 1
ATOM 1415 O O . GLN A 1 181 ? 17.172 9.633 -1.58 1 87.5 181 GLN A O 1
ATOM 1420 N N . ALA A 1 182 ? 16.656 9.523 0.611 1 90.88 182 ALA A N 1
ATOM 1421 C CA . ALA A 1 182 ? 15.227 9.641 0.332 1 90.88 182 ALA A CA 1
ATOM 1422 C C . ALA A 1 182 ? 14.898 11.016 -0.246 1 90.88 182 ALA A C 1
ATOM 1424 O O . ALA A 1 182 ? 15.523 12.016 0.122 1 90.88 182 ALA A O 1
ATOM 1425 N N . THR A 1 183 ? 13.867 11 -1.167 1 93.88 183 THR A N 1
ATOM 1426 C CA . THR A 1 183 ? 13.508 12.258 -1.814 1 93.88 183 THR A CA 1
ATOM 1427 C C . THR A 1 183 ? 12.031 12.562 -1.623 1 93.88 183 THR A C 1
ATOM 1429 O O . THR A 1 183 ? 11.227 11.656 -1.403 1 93.88 183 THR A O 1
ATOM 1432 N N . ILE A 1 184 ? 11.734 13.875 -1.794 1 96 184 ILE A N 1
ATOM 1433 C CA . ILE A 1 184 ? 10.414 14.375 -1.45 1 96 184 ILE A CA 1
ATOM 1434 C C . ILE A 1 184 ? 9.758 15 -2.682 1 96 184 ILE A C 1
ATOM 1436 O O . ILE A 1 184 ? 10.406 15.75 -3.418 1 96 184 ILE A O 1
ATOM 1440 N N . SER A 1 185 ? 8.422 14.641 -2.801 1 95.69 185 SER A N 1
ATOM 1441 C CA . SER A 1 185 ? 7.699 15.148 -3.963 1 95.69 185 SER A CA 1
ATOM 1442 C C . SER A 1 185 ? 6.742 16.266 -3.57 1 95.69 185 SER A C 1
ATOM 1444 O O . SER A 1 185 ? 6.238 17 -4.434 1 95.69 185 SER A O 1
ATOM 1446 N N . GLY A 1 186 ? 6.449 16.406 -2.252 1 97.5 186 GLY A N 1
ATOM 1447 C CA . GLY A 1 186 ? 5.504 17.438 -1.854 1 97.5 186 GLY A CA 1
ATOM 1448 C C . GLY A 1 186 ? 5.469 17.656 -0.355 1 97.5 186 GLY A C 1
ATOM 1449 O O . GLY A 1 186 ? 5.883 16.797 0.42 1 97.5 186 GLY A O 1
ATOM 1450 N N . ILE A 1 187 ? 4.988 18.828 0.015 1 98.12 187 ILE A N 1
ATOM 1451 C CA . ILE A 1 187 ? 4.727 19.219 1.396 1 98.12 187 ILE A CA 1
ATOM 1452 C C . ILE A 1 187 ? 3.258 19.609 1.551 1 98.12 187 ILE A C 1
ATOM 1454 O O . ILE A 1 187 ? 2.734 20.406 0.761 1 98.12 187 ILE A O 1
ATOM 1458 N N . GLU A 1 188 ? 2.68 19.078 2.625 1 98.12 188 GLU A N 1
ATOM 1459 C CA . GLU A 1 188 ? 1.252 19.312 2.826 1 98.12 188 GLU A CA 1
ATOM 1460 C C . GLU A 1 188 ? 0.975 19.875 4.215 1 98.12 188 GLU A C 1
ATOM 1462 O O . GLU A 1 188 ? 1.531 19.406 5.207 1 98.12 188 GLU A O 1
ATOM 1467 N N . TRP A 1 189 ? 0.202 20.938 4.25 1 97.94 189 TRP A N 1
ATOM 1468 C CA . TRP A 1 189 ? -0.312 21.516 5.488 1 97.94 189 TRP A CA 1
ATOM 1469 C C . TRP A 1 189 ? -1.832 21.422 5.547 1 97.94 189 TRP A C 1
ATOM 1471 O O . TRP A 1 189 ? -2.523 21.75 4.582 1 97.94 189 TRP A O 1
ATOM 1481 N N . LEU A 1 190 ? -2.271 20.969 6.695 1 97.25 190 LEU A N 1
ATOM 1482 C CA . LEU A 1 190 ? -3.705 21 6.961 1 97.25 190 LEU A CA 1
ATOM 1483 C C . LEU A 1 190 ? -4.07 22.188 7.852 1 97.25 190 LEU A C 1
ATOM 1485 O O . LEU A 1 190 ? -3.332 22.516 8.781 1 97.25 190 LEU A O 1
ATOM 1489 N N . GLY A 1 191 ? -5.242 22.797 7.516 1 95.69 191 GLY A N 1
ATOM 1490 C CA . GLY A 1 191 ? -5.746 23.875 8.352 1 95.69 191 GLY A CA 1
ATOM 1491 C C . GLY A 1 191 ? -6.055 25.125 7.574 1 95.69 191 GLY A C 1
ATOM 1492 O O . GLY A 1 191 ? -5.621 25.281 6.43 1 95.69 191 GLY A O 1
ATOM 1493 N N . ARG A 1 192 ? -6.695 26.062 8.211 1 93.5 192 ARG A N 1
ATOM 1494 C CA . ARG A 1 192 ? -7.203 27.25 7.543 1 93.5 192 ARG A CA 1
ATOM 1495 C C . ARG A 1 192 ? -6.191 28.391 7.609 1 93.5 192 ARG A C 1
ATOM 1497 O O . ARG A 1 192 ? -6.316 29.375 6.883 1 93.5 192 ARG A O 1
ATOM 1504 N N . ASN A 1 193 ? -5.227 28.281 8.367 1 91.88 193 ASN A N 1
ATOM 1505 C CA . ASN A 1 193 ? -4.324 29.406 8.602 1 91.88 193 ASN A CA 1
ATOM 1506 C C . ASN A 1 193 ? -3.061 29.297 7.754 1 91.88 193 ASN A C 1
ATOM 1508 O O . ASN A 1 193 ? -1.988 29.734 8.172 1 91.88 193 ASN A O 1
ATOM 1512 N N . ILE A 1 194 ? -3.154 28.672 6.652 1 95.56 194 ILE A N 1
ATOM 1513 C CA . ILE A 1 194 ? -2.025 28.531 5.742 1 95.56 194 ILE A CA 1
ATOM 1514 C C . ILE A 1 194 ? -2.213 29.469 4.543 1 95.56 194 ILE A C 1
ATOM 1516 O O . ILE A 1 194 ? -3.193 29.344 3.803 1 95.56 194 ILE A O 1
ATOM 1520 N N . ASP A 1 195 ? -1.331 30.375 4.355 1 96.25 195 ASP A N 1
ATOM 1521 C CA . ASP A 1 195 ? -1.358 31.312 3.23 1 96.25 195 ASP A CA 1
ATOM 1522 C C . ASP A 1 195 ? -0.493 30.797 2.078 1 96.25 195 ASP A C 1
ATOM 1524 O O . ASP A 1 195 ? 0.733 30.75 2.191 1 96.25 195 ASP A O 1
ATOM 1528 N N . PRO A 1 196 ? -1.083 30.5 0.973 1 96.75 196 PRO A N 1
ATOM 1529 C CA . PRO A 1 196 ? -0.316 29.984 -0.162 1 96.75 196 PRO A CA 1
ATOM 1530 C C . PRO A 1 196 ? 0.759 30.953 -0.642 1 96.75 196 PRO A C 1
ATOM 1532 O O . PRO A 1 196 ? 1.797 30.531 -1.155 1 96.75 196 PRO A O 1
ATOM 1535 N N . ALA A 1 197 ? 0.574 32.219 -0.508 1 96.88 197 ALA A N 1
ATOM 1536 C CA . ALA A 1 197 ? 1.541 33.219 -0.969 1 96.88 197 ALA A CA 1
ATOM 1537 C C . ALA A 1 197 ? 2.852 33.094 -0.195 1 96.88 197 ALA A C 1
ATOM 1539 O O . ALA A 1 197 ? 3.932 33.281 -0.76 1 96.88 197 ALA A O 1
ATOM 1540 N N . VAL A 1 198 ? 2.707 32.875 1.072 1 97.69 198 VAL A N 1
ATOM 1541 C CA . VAL A 1 198 ? 3.891 32.688 1.906 1 97.69 198 VAL A CA 1
ATOM 1542 C C . VAL A 1 198 ? 4.695 31.484 1.417 1 97.69 198 VAL A C 1
ATOM 1544 O O . VAL A 1 198 ? 5.922 31.562 1.309 1 97.69 198 VAL A O 1
ATOM 1547 N N . ILE A 1 199 ? 4.066 30.406 1.083 1 97.81 199 ILE A N 1
ATOM 1548 C CA . ILE A 1 199 ? 4.703 29.188 0.595 1 97.81 199 ILE A CA 1
ATOM 1549 C C . ILE A 1 199 ? 5.34 29.453 -0.77 1 97.81 199 ILE A C 1
ATOM 1551 O O . ILE A 1 199 ? 6.457 29 -1.038 1 97.81 199 ILE A O 1
ATOM 1555 N N . GLN A 1 200 ? 4.656 30.156 -1.554 1 97.44 200 GLN A N 1
ATOM 1556 C CA . GLN A 1 200 ? 5.156 30.469 -2.889 1 97.44 200 GLN A CA 1
ATOM 1557 C C . GLN A 1 200 ? 6.477 31.234 -2.818 1 97.44 200 GLN A C 1
ATOM 1559 O O . GLN A 1 200 ? 7.363 31.016 -3.648 1 97.44 200 GLN A O 1
ATOM 1564 N N . THR A 1 201 ? 6.586 32.094 -1.928 1 96.94 201 THR A N 1
ATOM 1565 C CA . THR A 1 201 ? 7.824 32.844 -1.746 1 96.94 201 THR A CA 1
ATOM 1566 C C . THR A 1 201 ? 8.977 31.922 -1.369 1 96.94 201 THR A C 1
ATOM 1568 O O . THR A 1 201 ? 10.109 32.125 -1.801 1 96.94 201 THR A O 1
ATOM 1571 N N . ALA A 1 202 ? 8.656 30.922 -0.566 1 96.31 202 ALA A N 1
ATOM 1572 C CA . ALA A 1 202 ? 9.664 29.984 -0.108 1 96.31 202 ALA A CA 1
ATOM 1573 C C . ALA A 1 202 ? 10.039 29 -1.213 1 96.31 202 ALA A C 1
ATOM 1575 O O . ALA A 1 202 ? 11.164 28.5 -1.268 1 96.31 202 ALA A O 1
ATOM 1576 N N . PHE A 1 203 ? 9.062 28.688 -2.033 1 97.06 203 PHE A N 1
ATOM 1577 C CA . PHE A 1 203 ? 9.234 27.75 -3.141 1 97.06 203 PHE A CA 1
ATOM 1578 C C . PHE A 1 203 ? 8.742 28.359 -4.445 1 97.06 203 PHE A C 1
ATOM 1580 O O . PHE A 1 203 ? 7.758 27.891 -5.023 1 97.06 203 PHE A O 1
ATOM 1587 N N . PRO A 1 204 ? 9.484 29.266 -5.027 1 96.5 204 PRO A N 1
ATOM 1588 C CA . PRO A 1 204 ? 8.969 30.109 -6.109 1 96.5 204 PRO A CA 1
ATOM 1589 C C . PRO A 1 204 ? 8.766 29.328 -7.41 1 96.5 204 PRO A C 1
ATOM 1591 O O . PRO A 1 204 ? 7.93 29.719 -8.234 1 96.5 204 PRO A O 1
ATOM 1594 N N . GLU A 1 205 ? 9.445 28.25 -7.641 1 97.06 205 GLU A N 1
ATOM 1595 C CA . GLU A 1 205 ? 9.375 27.547 -8.922 1 97.06 205 GLU A CA 1
ATOM 1596 C C . GLU A 1 205 ? 8.398 26.375 -8.852 1 97.06 205 GLU A C 1
ATOM 1598 O O . GLU A 1 205 ? 8.148 25.719 -9.859 1 97.06 205 GLU A O 1
ATOM 1603 N N . ASP A 1 206 ? 7.922 26.172 -7.68 1 97.12 206 ASP A N 1
ATOM 1604 C CA . ASP A 1 206 ? 7.082 25 -7.492 1 97.12 206 ASP A CA 1
ATOM 1605 C C . ASP A 1 206 ? 5.602 25.375 -7.512 1 97.12 206 ASP A C 1
ATOM 1607 O O . ASP A 1 206 ? 5.238 26.5 -7.207 1 97.12 206 ASP A O 1
ATOM 1611 N N . LYS A 1 207 ? 4.781 24.375 -7.883 1 97.56 207 LYS A N 1
ATOM 1612 C CA . LYS A 1 207 ? 3.34 24.578 -7.984 1 97.56 207 LYS A CA 1
ATOM 1613 C C . LYS A 1 207 ? 2.656 24.344 -6.641 1 97.56 207 LYS A C 1
ATOM 1615 O O . LYS A 1 207 ? 2.99 23.406 -5.922 1 97.56 207 LYS A O 1
ATOM 1620 N N . ILE A 1 208 ? 1.626 25.219 -6.387 1 97.69 208 ILE A N 1
ATOM 1621 C CA . ILE A 1 208 ? 0.848 25.094 -5.16 1 97.69 208 ILE A CA 1
ATOM 1622 C C . ILE A 1 208 ? -0.602 24.75 -5.5 1 97.69 208 ILE A C 1
ATOM 1624 O O . ILE A 1 208 ? -1.174 25.328 -6.434 1 97.69 208 ILE A O 1
ATOM 1628 N N . THR A 1 209 ? -1.132 23.766 -4.758 1 97.31 209 THR A N 1
ATOM 1629 C CA . THR A 1 209 ? -2.553 23.453 -4.848 1 97.31 209 THR A CA 1
ATOM 1630 C C . THR A 1 209 ? -3.23 23.609 -3.492 1 97.31 209 THR A C 1
ATOM 1632 O O . THR A 1 209 ? -2.641 23.281 -2.457 1 97.31 209 THR A O 1
ATOM 1635 N N . THR A 1 210 ? -4.484 24.078 -3.553 1 96.56 210 THR A N 1
ATOM 1636 C CA . THR A 1 210 ? -5.301 24.203 -2.35 1 96.56 210 THR A CA 1
ATOM 1637 C C . THR A 1 210 ? -6.625 23.469 -2.52 1 96.56 210 THR A C 1
ATOM 1639 O O . THR A 1 210 ? -7.133 23.344 -3.635 1 96.56 210 THR A O 1
ATOM 1642 N N . LYS A 1 211 ? -7.105 22.969 -1.448 1 96.12 211 LYS A N 1
ATOM 1643 C CA . LYS A 1 211 ? -8.414 22.312 -1.444 1 96.12 211 LYS A CA 1
ATOM 1644 C C . LYS A 1 211 ? -9.328 22.922 -0.388 1 96.12 211 LYS A C 1
ATOM 1646 O O . LYS A 1 211 ? -8.891 23.203 0.728 1 96.12 211 LYS A O 1
ATOM 1651 N N . HIS A 1 212 ? -10.57 23.062 -0.82 1 96.81 212 HIS A N 1
ATOM 1652 C CA . HIS A 1 212 ? -11.609 23.484 0.114 1 96.81 212 HIS A CA 1
ATOM 1653 C C . HIS A 1 212 ? -12.125 22.312 0.935 1 96.81 212 HIS A C 1
ATOM 1655 O O . HIS A 1 212 ? -12.266 21.203 0.417 1 96.81 212 HIS A O 1
ATOM 1661 N N . GLY A 1 213 ? -12.359 22.594 2.217 1 97.5 213 GLY A N 1
ATOM 1662 C CA . GLY A 1 213 ? -12.859 21.547 3.082 1 97.5 213 GLY A CA 1
ATOM 1663 C C . GLY A 1 213 ? -12.68 21.844 4.559 1 97.5 213 GLY A C 1
ATOM 1664 O O . GLY A 1 213 ? -12.609 23 4.953 1 97.5 213 GLY A O 1
ATOM 1665 N N . LYS A 1 214 ? -12.773 20.812 5.328 1 97.5 214 LYS A N 1
ATOM 1666 C CA . LYS A 1 214 ? -12.594 20.859 6.773 1 97.5 214 LYS A CA 1
ATOM 1667 C C . LYS A 1 214 ? -11.438 19.969 7.211 1 97.5 214 LYS A C 1
ATOM 1669 O O . LYS A 1 214 ? -11.266 18.859 6.68 1 97.5 214 LYS A O 1
ATOM 1674 N N . ALA A 1 215 ? -10.68 20.531 8.094 1 97.94 215 ALA A N 1
ATOM 1675 C CA . ALA A 1 215 ? -9.594 19.75 8.688 1 97.94 215 ALA A CA 1
ATOM 1676 C C . ALA A 1 215 ? -9.742 19.672 10.203 1 97.94 215 ALA A C 1
ATOM 1678 O O . ALA A 1 215 ? -10.062 20.672 10.852 1 97.94 215 ALA A O 1
ATOM 1679 N N . PHE A 1 216 ? -9.484 18.469 10.727 1 97.56 216 PHE A N 1
ATOM 1680 C CA . PHE A 1 216 ? -9.656 18.25 12.156 1 97.56 216 PHE A CA 1
ATOM 1681 C C . PHE A 1 216 ? -8.508 17.422 12.727 1 97.56 216 PHE A C 1
ATOM 1683 O O . PHE A 1 216 ? -7.879 16.656 12.008 1 97.56 216 PHE A O 1
ATOM 1690 N N . LEU A 1 217 ? -8.273 17.688 13.961 1 96.81 217 LEU A N 1
ATOM 1691 C CA . LEU A 1 217 ? -7.637 16.703 14.82 1 96.81 217 LEU A CA 1
ATOM 1692 C C . LEU A 1 217 ? -8.672 15.961 15.672 1 96.81 217 LEU A C 1
ATOM 1694 O O . LEU A 1 217 ? -9.445 16.594 16.391 1 96.81 217 LEU A O 1
ATOM 1698 N N . VAL A 1 218 ? -8.656 14.68 15.516 1 97.38 218 VAL A N 1
ATOM 1699 C CA . VAL A 1 218 ? -9.594 13.875 16.297 1 97.38 218 VAL A CA 1
ATOM 1700 C C . VAL A 1 218 ? -8.828 13.078 17.359 1 97.38 218 VAL A C 1
ATOM 1702 O O . VAL A 1 218 ? -8 12.227 17.016 1 97.38 218 VAL A O 1
ATOM 1705 N N . PHE A 1 219 ? -9.18 13.281 18.594 1 95.31 219 PHE A N 1
ATOM 1706 C CA . PHE A 1 219 ? -8.453 12.688 19.719 1 95.31 219 PHE A CA 1
ATOM 1707 C C . PHE A 1 219 ? -9.07 11.344 20.109 1 95.31 219 PHE A C 1
ATOM 1709 O O . PHE A 1 219 ? -10.234 11.086 19.812 1 95.31 219 PHE A O 1
ATOM 1716 N N . LYS A 1 220 ? -8.281 10.57 20.812 1 94.38 220 LYS A N 1
ATOM 1717 C CA . LYS A 1 220 ? -8.688 9.227 21.234 1 94.38 220 LYS A CA 1
ATOM 1718 C C . LYS A 1 220 ? -9.883 9.281 22.172 1 94.38 220 LYS A C 1
ATOM 1720 O O . LYS A 1 220 ? -10.68 8.336 22.234 1 94.38 220 LYS A O 1
ATOM 1725 N N . ASP A 1 221 ? -10.07 10.328 22.906 1 94.25 221 ASP A N 1
ATOM 1726 C CA . ASP A 1 221 ? -11.172 10.438 23.859 1 94.25 221 ASP A CA 1
ATOM 1727 C C . ASP A 1 221 ? -12.422 11 23.188 1 94.25 221 ASP A C 1
ATOM 1729 O O . ASP A 1 221 ? -13.445 11.203 23.844 1 94.25 221 ASP A O 1
ATOM 1733 N N . GLY A 1 222 ? -12.312 11.328 21.922 1 94.38 222 GLY A N 1
ATOM 1734 C CA . GLY A 1 222 ? -13.469 11.766 21.156 1 94.38 222 GLY A CA 1
ATOM 1735 C C . GLY A 1 222 ? -13.5 13.266 20.938 1 94.38 222 GLY A C 1
ATOM 1736 O O . GLY A 1 222 ? -14.297 13.758 20.141 1 94.38 222 GLY A O 1
ATOM 1737 N N . GLN A 1 223 ? -12.688 13.969 21.625 1 96.75 223 GLN A N 1
ATOM 1738 C CA . GLN A 1 223 ? -12.609 15.406 21.391 1 96.75 223 GLN A CA 1
ATOM 1739 C C . GLN A 1 223 ? -12.148 15.711 19.969 1 96.75 223 GLN A C 1
ATOM 1741 O O . GLN A 1 223 ? -11.289 15.008 19.422 1 96.75 223 GLN A O 1
ATOM 1746 N N . VAL A 1 224 ? -12.703 16.75 19.422 1 97.44 224 VAL A N 1
ATOM 1747 C CA . VAL A 1 224 ? -12.375 17.156 18.062 1 97.44 224 VAL A CA 1
ATOM 1748 C C . VAL A 1 224 ? -11.891 18.609 18.062 1 97.44 224 VAL A C 1
ATOM 1750 O O . VAL A 1 224 ? -12.531 19.484 18.641 1 97.44 224 VAL A O 1
ATOM 1753 N N . LYS A 1 225 ? -10.781 18.844 17.453 1 96.19 225 LYS A N 1
ATOM 1754 C CA . LYS A 1 225 ? -10.234 20.188 17.297 1 96.19 225 LYS A CA 1
ATOM 1755 C C . LYS A 1 225 ? -10.18 20.578 15.828 1 96.19 225 LYS A C 1
ATOM 1757 O O . LYS A 1 225 ? -9.586 19.875 15.008 1 96.19 225 LYS A O 1
ATOM 1762 N N . THR A 1 226 ? -10.781 21.672 15.516 1 95.94 226 THR A N 1
ATOM 1763 C CA . THR A 1 226 ? -10.711 22.203 14.156 1 95.94 226 THR A CA 1
ATOM 1764 C C . THR A 1 226 ? -9.336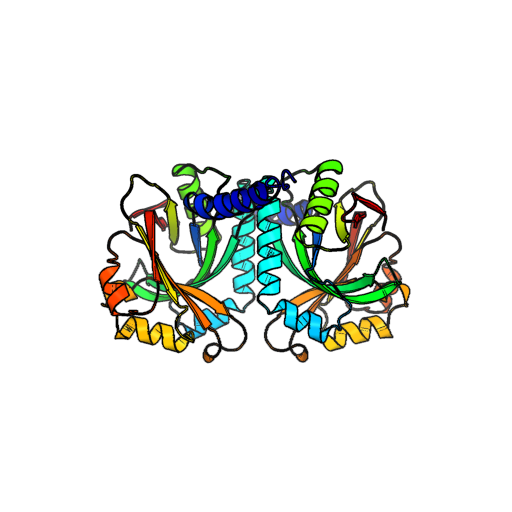 22.812 13.891 1 95.94 226 THR A C 1
ATOM 1766 O O . THR A 1 226 ? -8.781 23.516 14.742 1 95.94 226 THR A O 1
ATOM 1769 N N . LEU A 1 227 ? -8.852 22.562 12.648 1 95 227 LEU A N 1
ATOM 1770 C CA . LEU A 1 227 ? -7.535 23.062 12.273 1 95 227 LEU A CA 1
ATOM 1771 C C . LEU A 1 227 ? -7.668 24.297 11.383 1 95 227 LEU A C 1
ATOM 1773 O O . LEU A 1 227 ? -8.266 24.234 10.312 1 95 227 LEU A O 1
ATOM 1777 N N . MET B 1 1 ? -14.992 -12.836 48.312 1 26.73 1 MET B N 1
ATOM 1778 C CA . MET B 1 1 ? -13.812 -12.703 47.469 1 26.73 1 MET B CA 1
ATOM 1779 C C . MET B 1 1 ? -14.102 -13.219 46.062 1 26.73 1 MET B C 1
ATOM 1781 O O . MET B 1 1 ? -13.969 -14.414 45.781 1 26.73 1 MET B O 1
ATOM 1785 N N . THR B 1 2 ? -15.18 -12.891 45.438 1 33.28 2 THR B N 1
ATOM 1786 C CA . THR B 1 2 ? -15.742 -13.305 44.188 1 33.28 2 THR B CA 1
ATOM 1787 C C . THR B 1 2 ? -14.898 -12.789 43 1 33.28 2 THR B C 1
ATOM 1789 O O . THR B 1 2 ? -14.703 -11.586 42.875 1 33.28 2 THR B O 1
ATOM 1792 N N . LYS B 1 3 ? -13.906 -13.727 42.531 1 33.56 3 LYS B N 1
ATOM 1793 C CA . LYS B 1 3 ? -12.906 -13.656 41.469 1 33.56 3 LYS B CA 1
ATOM 1794 C C . LYS B 1 3 ? -13.516 -13.164 40.156 1 33.56 3 LYS B C 1
ATOM 1796 O O . LYS B 1 3 ? -14.547 -13.68 39.719 1 33.56 3 LYS B O 1
ATOM 1801 N N . SER B 1 4 ? -13.086 -11.922 39.781 1 31.89 4 SER B N 1
ATOM 1802 C CA . SER B 1 4 ? -13.32 -11.07 38.625 1 31.89 4 SER B CA 1
ATOM 1803 C C . SER B 1 4 ? -12.922 -11.766 37.344 1 31.89 4 SER B C 1
ATOM 1805 O O . SER B 1 4 ? -11.734 -11.805 37 1 31.89 4 SER B O 1
ATOM 1807 N N . MET B 1 5 ? -13.492 -12.898 37 1 31.2 5 MET B N 1
ATOM 1808 C CA . MET B 1 5 ? -13.234 -13.719 35.812 1 31.2 5 MET B CA 1
ATOM 1809 C C . MET B 1 5 ? -13.602 -12.961 34.531 1 31.2 5 MET B C 1
ATOM 1811 O O . MET B 1 5 ? -13.672 -13.555 33.469 1 31.2 5 MET B O 1
ATOM 1815 N N . CYS B 1 6 ? -14.094 -11.719 34.562 1 29.7 6 CYS B N 1
ATOM 1816 C CA . CYS B 1 6 ? -14.875 -11.367 33.375 1 29.7 6 CYS B CA 1
ATOM 1817 C C . CYS B 1 6 ? -13.961 -11.141 32.188 1 29.7 6 CYS B C 1
ATOM 1819 O O . CYS B 1 6 ? -14.383 -11.297 31.031 1 29.7 6 CYS B O 1
ATOM 1821 N N . PHE B 1 7 ? -12.883 -10.281 32.25 1 33.44 7 PHE B N 1
ATOM 1822 C CA . PHE B 1 7 ? -12.609 -9.367 31.141 1 33.44 7 PHE B CA 1
ATOM 1823 C C . PHE B 1 7 ? -11.742 -10.047 30.094 1 33.44 7 PHE B C 1
ATOM 1825 O O . PHE B 1 7 ? -11.32 -9.406 29.125 1 33.44 7 PHE B O 1
ATOM 1832 N N . PHE B 1 8 ? -11.32 -11.344 30.234 1 36.53 8 PHE B N 1
ATOM 1833 C CA . PHE B 1 8 ? -10.359 -11.914 29.297 1 36.53 8 PHE B CA 1
ATOM 1834 C C . PHE B 1 8 ? -11.062 -12.344 28.016 1 36.53 8 PHE B C 1
ATOM 1836 O O . PHE B 1 8 ? -10.406 -12.805 27.062 1 36.53 8 PHE B O 1
ATOM 1843 N N . ILE B 1 9 ? -12.391 -12.289 27.922 1 39.03 9 ILE B N 1
ATOM 1844 C CA . ILE B 1 9 ? -13.086 -12.898 26.797 1 39.03 9 ILE B CA 1
ATOM 1845 C C . ILE B 1 9 ? -12.977 -11.984 25.562 1 39.03 9 ILE B C 1
ATOM 1847 O O . ILE B 1 9 ? -12.906 -12.461 24.438 1 39.03 9 ILE B O 1
ATOM 1851 N N . GLY B 1 10 ? -12.742 -10.719 25.766 1 37.75 10 GLY B N 1
ATOM 1852 C CA . GLY B 1 10 ? -12.844 -9.828 24.625 1 37.75 10 GLY B CA 1
ATOM 1853 C C . GLY B 1 10 ? -11.633 -9.891 23.703 1 37.75 10 GLY B C 1
ATOM 1854 O O . GLY B 1 10 ? -11.758 -9.727 22.5 1 37.75 10 GLY B O 1
ATOM 1855 N N . LEU B 1 11 ? -10.477 -10.102 24.219 1 39.56 11 LEU B N 1
ATOM 1856 C CA . LEU B 1 11 ? -9.266 -10.062 23.406 1 39.56 11 LEU B CA 1
ATOM 1857 C C . LEU B 1 11 ? -9.172 -11.305 22.531 1 39.56 11 LEU B C 1
ATOM 1859 O O . LEU B 1 11 ? -8.695 -11.234 21.391 1 39.56 11 LEU B O 1
ATOM 1863 N N . THR B 1 12 ? -9.703 -12.43 23 1 38.28 12 THR B N 1
ATOM 1864 C CA . THR B 1 12 ? -9.586 -13.688 22.281 1 38.28 12 THR B CA 1
ATOM 1865 C C . THR B 1 12 ? -10.523 -13.703 21.078 1 38.28 12 THR B C 1
ATOM 1867 O O . THR B 1 12 ? -10.195 -14.273 20.031 1 38.28 12 THR B O 1
ATOM 1870 N N . LEU B 1 13 ? -11.648 -13.055 21.188 1 40.31 13 LEU B N 1
ATOM 1871 C CA . LEU B 1 13 ? -12.586 -13.094 20.078 1 40.31 13 LEU B CA 1
ATOM 1872 C C . LEU B 1 13 ? -12.07 -12.273 18.906 1 40.31 13 LEU B C 1
ATOM 1874 O O . LEU B 1 13 ? -12.258 -12.648 17.75 1 40.31 13 LEU B O 1
ATOM 1878 N N . PHE B 1 14 ? -11.453 -11.148 19.234 1 36.75 14 PHE B N 1
ATOM 1879 C CA . PHE B 1 14 ? -10.922 -10.305 18.156 1 36.75 14 PHE B CA 1
ATOM 1880 C C . PHE B 1 14 ? -9.781 -11.008 17.438 1 36.75 14 PHE B C 1
ATOM 1882 O O . PHE B 1 14 ? -9.656 -10.906 16.219 1 36.75 14 PHE B O 1
ATOM 1889 N N . CYS B 1 15 ? -8.953 -11.758 18.109 1 36 15 CYS B N 1
ATOM 1890 C CA . CYS B 1 15 ? -7.84 -12.477 17.5 1 36 15 CYS B CA 1
ATOM 1891 C C . CYS B 1 15 ? -8.336 -13.617 16.625 1 36 15 CYS B C 1
ATOM 1893 O O . CYS B 1 15 ? -7.699 -13.961 15.625 1 36 15 CYS B O 1
ATOM 1895 N N . ARG B 1 16 ? -9.32 -14.336 17.078 1 36.66 16 ARG B N 1
ATOM 1896 C CA . ARG B 1 16 ? -9.82 -15.469 16.297 1 36.66 16 ARG B CA 1
ATOM 1897 C C . ARG B 1 16 ? -10.453 -15 15 1 36.66 16 ARG B C 1
ATOM 1899 O O . ARG B 1 16 ? -10.516 -15.75 14.023 1 36.66 16 ARG B O 1
ATOM 1906 N N . MET B 1 17 ? -11.117 -13.859 15.008 1 37.28 17 MET B N 1
ATOM 1907 C CA . MET B 1 17 ? -11.719 -13.383 13.766 1 37.28 17 MET B CA 1
ATOM 1908 C C . MET B 1 17 ? -10.641 -13.062 12.734 1 37.28 17 MET B C 1
ATOM 1910 O O . MET B 1 17 ? -10.906 -13.078 11.531 1 37.28 17 MET B O 1
ATOM 1914 N N . LEU B 1 18 ? -9.523 -12.688 13.188 1 41.12 18 LEU B N 1
ATOM 1915 C CA . LEU B 1 18 ? -8.453 -12.375 12.258 1 41.12 18 LEU B CA 1
ATOM 1916 C C . LEU B 1 18 ? -7.949 -13.633 11.555 1 41.12 18 LEU B C 1
ATOM 1918 O O . LEU B 1 18 ? -7.59 -13.594 10.383 1 41.12 18 LEU B O 1
ATOM 1922 N N . SER B 1 19 ? -7.902 -14.805 12.305 1 41.5 19 SER B N 1
ATOM 1923 C CA . SER B 1 19 ? -7.34 -16.016 11.711 1 41.5 19 SER B CA 1
ATOM 1924 C C . SER B 1 19 ? -8.297 -16.625 10.688 1 41.5 19 SER B C 1
ATOM 1926 O O . SER B 1 19 ? -7.855 -17.156 9.672 1 41.5 19 SER B O 1
ATOM 1928 N N . ALA B 1 20 ? -9.586 -16.703 11.062 1 40.75 20 ALA B N 1
ATOM 1929 C CA . ALA B 1 20 ? -10.57 -17.344 10.195 1 40.75 20 ALA B CA 1
ATOM 1930 C C . ALA B 1 20 ? -10.836 -16.5 8.945 1 40.75 20 ALA B C 1
ATOM 1932 O O . ALA B 1 20 ? -11.195 -17.031 7.895 1 40.75 20 ALA B O 1
ATOM 1933 N N . ALA B 1 21 ? -10.82 -15.203 9.102 1 46.22 21 ALA B N 1
ATOM 1934 C CA . ALA B 1 21 ? -11.211 -14.195 8.125 1 46.22 21 ALA B CA 1
ATOM 1935 C C . ALA B 1 21 ? -10.32 -14.258 6.887 1 46.22 21 ALA B C 1
ATOM 1937 O O . ALA B 1 21 ? -10.773 -13.984 5.773 1 46.22 21 ALA B O 1
ATOM 1938 N N . GLY B 1 22 ? -9.031 -14.742 7.051 1 53.84 22 GLY B N 1
ATOM 1939 C CA . GLY B 1 22 ? -8.172 -14.922 5.891 1 53.84 22 GLY B CA 1
ATOM 1940 C C . GLY B 1 22 ? -8.68 -15.984 4.93 1 53.84 22 GLY B C 1
ATOM 1941 O O . GLY B 1 22 ? -8.352 -15.953 3.742 1 53.84 22 GLY B O 1
ATOM 1942 N N . TRP B 1 23 ? -9.625 -16.781 5.383 1 61.88 23 TRP B N 1
ATOM 1943 C CA . TRP B 1 23 ? -10.047 -17.953 4.621 1 61.88 23 TRP B CA 1
ATOM 1944 C C . TRP B 1 23 ? -11.039 -17.562 3.529 1 61.88 23 TRP B C 1
ATOM 1946 O O . TRP B 1 23 ? -11.266 -18.328 2.59 1 61.88 23 TRP B O 1
ATOM 1956 N N . ALA B 1 24 ? -11.375 -16.328 3.479 1 81.75 24 ALA B N 1
ATOM 1957 C CA . ALA B 1 24 ? -12.414 -16.047 2.496 1 81.75 24 ALA B CA 1
ATOM 1958 C C . ALA B 1 24 ? -11.953 -14.977 1.504 1 81.75 24 ALA B C 1
ATOM 1960 O O . ALA B 1 24 ? -12.711 -14.555 0.632 1 81.75 24 ALA B O 1
ATOM 1961 N N . SER B 1 25 ? -10.711 -14.758 1.508 1 92.62 25 SER B N 1
ATOM 1962 C CA . SER B 1 25 ? -10.273 -13.633 0.689 1 92.62 25 SER B CA 1
ATOM 1963 C C . SER B 1 25 ? -9.75 -14.102 -0.666 1 92.62 25 SER B C 1
ATOM 1965 O O . SER B 1 25 ? -8.992 -15.07 -0.742 1 92.62 25 SER B O 1
ATOM 1967 N N . VAL B 1 26 ? -10.211 -13.469 -1.656 1 96.44 26 VAL B N 1
ATOM 1968 C CA . VAL B 1 26 ? -9.727 -13.688 -3.014 1 96.44 26 VAL B CA 1
ATOM 1969 C C . VAL B 1 26 ? -8.398 -12.953 -3.211 1 96.44 26 VAL B C 1
ATOM 1971 O O . VAL B 1 26 ? -8.227 -11.836 -2.723 1 96.44 26 VAL B O 1
ATOM 1974 N N . SER B 1 27 ? -7.48 -13.555 -3.891 1 97.19 27 SER B N 1
ATOM 1975 C CA . SER B 1 27 ? -6.203 -12.914 -4.199 1 97.19 27 SER B CA 1
ATOM 1976 C C . SER B 1 27 ? -6.02 -12.742 -5.703 1 97.19 27 SER B C 1
ATOM 1978 O O . SER B 1 27 ? -6.234 -13.688 -6.473 1 97.19 27 SER B O 1
ATOM 1980 N N . PHE B 1 28 ? -5.672 -11.539 -6.125 1 97.38 28 PHE B N 1
ATOM 1981 C CA . PHE B 1 28 ? -5.328 -11.211 -7.504 1 97.38 28 PHE B CA 1
ATOM 1982 C C . PHE B 1 28 ? -3.83 -10.969 -7.645 1 97.38 28 PHE B C 1
ATOM 1984 O O . PHE B 1 28 ? -3.24 -10.219 -6.867 1 97.38 28 PHE B O 1
ATOM 1991 N N . PHE B 1 29 ? -3.23 -11.609 -8.617 1 96.94 29 PHE B N 1
ATOM 1992 C CA . PHE B 1 29 ? -1.814 -11.445 -8.922 1 96.94 29 PHE B CA 1
ATOM 1993 C C . PHE B 1 29 ? -1.625 -10.805 -10.289 1 96.94 29 PHE B C 1
ATOM 1995 O O . PHE B 1 29 ? -1.903 -11.422 -11.32 1 96.94 29 PHE B O 1
ATOM 2002 N N . ALA B 1 30 ? -1.13 -9.578 -10.266 1 95.12 30 ALA B N 1
ATOM 2003 C CA . ALA B 1 30 ? -0.932 -8.852 -11.516 1 95.12 30 ALA B CA 1
ATOM 2004 C C . ALA B 1 30 ? 0.482 -8.281 -11.602 1 95.12 30 ALA B C 1
ATOM 2006 O O . ALA B 1 30 ? 1.159 -8.133 -10.578 1 95.12 30 ALA B O 1
ATOM 2007 N N . SER B 1 31 ? 0.899 -7.996 -12.773 1 92.5 31 SER B N 1
ATOM 2008 C CA . SER B 1 31 ? 2.23 -7.445 -13 1 92.5 31 SER B CA 1
ATOM 2009 C C . SER B 1 31 ? 2.219 -6.414 -14.125 1 92.5 31 SER B C 1
ATOM 2011 O O . SER B 1 31 ? 1.159 -6.082 -14.664 1 92.5 31 SER B O 1
ATOM 2013 N N . ASN B 1 32 ? 3.365 -5.82 -14.312 1 82 32 ASN B N 1
ATOM 2014 C CA . ASN B 1 32 ? 3.477 -4.871 -15.414 1 82 32 ASN B CA 1
ATOM 2015 C C . ASN B 1 32 ? 4.531 -5.309 -16.438 1 82 32 ASN B C 1
ATOM 2017 O O . ASN B 1 32 ? 5.07 -4.484 -17.172 1 82 32 ASN B O 1
ATOM 2021 N N . ASN B 1 33 ? 4.734 -6.539 -16.453 1 81.19 33 ASN B N 1
ATOM 2022 C CA . ASN B 1 33 ? 5.75 -7.035 -17.375 1 81.19 33 ASN B CA 1
ATOM 2023 C C . ASN B 1 33 ? 5.172 -7.281 -18.766 1 81.19 33 ASN B C 1
ATOM 2025 O O . ASN B 1 33 ? 4.098 -7.867 -18.906 1 81.19 33 ASN B O 1
ATOM 2029 N N . THR B 1 34 ? 5.867 -6.766 -19.75 1 75.19 34 THR B N 1
ATOM 2030 C CA . THR B 1 34 ? 5.406 -6.965 -21.125 1 75.19 34 THR B CA 1
ATOM 2031 C C . THR B 1 34 ? 6.402 -7.809 -21.906 1 75.19 34 THR B C 1
ATOM 2033 O O . THR B 1 34 ? 6.234 -8.008 -23.109 1 75.19 34 THR B O 1
ATOM 2036 N N . GLY B 1 35 ? 7.426 -8.25 -21.328 1 80.44 35 GLY B N 1
ATOM 2037 C CA . GLY B 1 35 ? 8.43 -9.055 -22 1 80.44 35 GLY B CA 1
ATOM 2038 C C . GLY B 1 35 ? 9.234 -9.922 -21.047 1 80.44 35 GLY B C 1
ATOM 2039 O O . GLY B 1 35 ? 8.875 -10.055 -19.875 1 80.44 35 GLY B O 1
ATOM 2040 N N . ILE B 1 36 ? 10.281 -10.594 -21.672 1 89.19 36 ILE B N 1
ATOM 2041 C CA . ILE B 1 36 ? 11.133 -11.484 -20.891 1 89.19 36 ILE B CA 1
ATOM 2042 C C . ILE B 1 36 ? 12.156 -10.656 -20.109 1 89.19 36 ILE B C 1
ATOM 2044 O O . ILE B 1 36 ? 12.898 -9.867 -20.688 1 89.19 36 ILE B O 1
ATOM 2048 N N . ILE B 1 37 ? 12.172 -10.891 -18.828 1 91.69 37 ILE B N 1
ATOM 2049 C CA . ILE B 1 37 ? 13.148 -10.195 -18 1 91.69 37 ILE B CA 1
ATOM 2050 C C . ILE B 1 37 ? 13.742 -11.156 -16.969 1 91.69 37 ILE B C 1
ATOM 2052 O O . ILE B 1 37 ? 13.172 -12.211 -16.703 1 91.69 37 ILE B O 1
ATOM 2056 N N . GLN B 1 38 ? 14.898 -10.695 -16.453 1 94.38 38 GLN B N 1
ATOM 2057 C CA . GLN B 1 38 ? 15.562 -11.445 -15.391 1 94.38 38 GLN B CA 1
ATOM 2058 C C . GLN B 1 38 ? 15.148 -10.938 -14.008 1 94.38 38 GLN B C 1
ATOM 2060 O O . GLN B 1 38 ? 14.602 -9.844 -13.891 1 94.38 38 GLN B O 1
ATOM 2065 N N . PRO B 1 39 ? 15.414 -11.75 -13.023 1 94.38 39 PRO B N 1
ATOM 2066 C CA . PRO B 1 39 ? 14.977 -11.367 -11.68 1 94.38 39 PRO B CA 1
ATOM 2067 C C . PRO B 1 39 ? 15.539 -10.023 -11.234 1 94.38 39 PRO B C 1
ATOM 2069 O O . PRO B 1 39 ? 14.828 -9.227 -10.617 1 94.38 39 PRO B O 1
ATOM 2072 N N . GLU B 1 40 ? 16.734 -9.758 -11.555 1 94.62 40 GLU B N 1
ATOM 2073 C CA . GLU B 1 40 ? 17.344 -8.492 -11.164 1 94.62 40 GLU B CA 1
ATOM 2074 C C . GLU B 1 40 ? 16.625 -7.312 -11.82 1 94.62 40 GLU B C 1
ATOM 2076 O O . GLU B 1 40 ? 16.422 -6.277 -11.18 1 94.62 40 GLU B O 1
ATOM 2081 N N . GLN B 1 41 ? 16.312 -7.512 -13 1 93.12 41 GLN B N 1
ATOM 2082 C CA . GLN B 1 41 ? 15.57 -6.477 -13.711 1 93.12 41 GLN B CA 1
ATOM 2083 C C . GLN B 1 41 ? 14.164 -6.309 -13.125 1 93.12 41 GLN B C 1
ATOM 2085 O O . GLN B 1 41 ? 13.672 -5.188 -13.008 1 93.12 41 GLN B O 1
ATOM 2090 N N . ALA B 1 42 ? 13.539 -7.402 -12.859 1 94.12 42 ALA B N 1
ATOM 2091 C CA . ALA B 1 42 ? 12.219 -7.348 -12.234 1 94.12 42 ALA B CA 1
ATOM 2092 C C . ALA B 1 42 ? 12.273 -6.57 -10.922 1 94.12 42 ALA B C 1
ATOM 2094 O O . ALA B 1 42 ? 11.383 -5.762 -10.633 1 94.12 42 ALA B O 1
ATOM 2095 N N . TYR B 1 43 ? 13.305 -6.77 -10.195 1 93.5 43 TYR B N 1
ATOM 2096 C CA . TYR B 1 43 ? 13.477 -6.082 -8.922 1 93.5 43 TYR B CA 1
ATOM 2097 C C . TYR B 1 43 ? 13.656 -4.582 -9.133 1 93.5 43 TYR B C 1
ATOM 2099 O O . TYR B 1 43 ? 13.094 -3.771 -8.391 1 93.5 43 TYR B O 1
ATOM 2107 N N . GLN B 1 44 ? 14.406 -4.262 -10.086 1 89.19 44 GLN B N 1
ATOM 2108 C CA . GLN B 1 44 ? 14.594 -2.848 -10.398 1 89.19 44 GLN B CA 1
ATOM 2109 C C . GLN B 1 44 ? 13.266 -2.195 -10.781 1 89.19 44 GLN B C 1
ATOM 2111 O O . GLN B 1 44 ? 12.992 -1.055 -10.398 1 89.19 44 GLN B O 1
ATOM 2116 N N . ARG B 1 45 ? 12.5 -2.904 -11.469 1 89.75 45 ARG B N 1
ATOM 2117 C CA . ARG B 1 45 ? 11.195 -2.387 -11.883 1 89.75 45 ARG B CA 1
ATOM 2118 C C . ARG B 1 45 ? 10.273 -2.217 -10.68 1 89.75 45 ARG B C 1
ATOM 2120 O O . ARG B 1 45 ? 9.445 -1.301 -10.648 1 89.75 45 ARG B O 1
ATOM 2127 N N . LEU B 1 46 ? 10.406 -3.068 -9.789 1 91 46 LEU B N 1
ATOM 2128 C CA . LEU B 1 46 ? 9.625 -2.99 -8.555 1 91 46 LEU B CA 1
ATOM 2129 C C . LEU B 1 46 ? 9.859 -1.662 -7.844 1 91 46 LEU B C 1
ATOM 2131 O O . LEU B 1 46 ? 8.969 -1.151 -7.16 1 91 46 LEU B O 1
ATOM 2135 N N . LEU B 1 47 ? 10.977 -1.153 -8.008 1 83.25 47 LEU B N 1
ATOM 2136 C CA . LEU B 1 47 ? 11.375 0.065 -7.309 1 83.25 47 LEU B CA 1
ATOM 2137 C C . LEU B 1 47 ? 11.188 1.287 -8.203 1 83.25 47 LEU B C 1
ATOM 2139 O O . LEU B 1 47 ? 11.633 2.385 -7.859 1 83.25 47 LEU B O 1
ATOM 2143 N N . SER B 1 48 ? 10.523 1.165 -9.297 1 83.88 48 SER B N 1
ATOM 2144 C CA . SER B 1 48 ? 10.414 2.223 -10.297 1 83.88 48 SER B CA 1
ATOM 2145 C C . SER B 1 48 ? 9.008 2.816 -10.32 1 83.88 48 SER B C 1
ATOM 2147 O O . SER B 1 48 ? 8.109 2.332 -9.633 1 83.88 48 SER B O 1
ATOM 2149 N N . GLU B 1 49 ? 8.844 3.801 -11.133 1 83.88 49 GLU B N 1
ATOM 2150 C CA . GLU B 1 49 ? 7.555 4.465 -11.336 1 83.88 49 GLU B CA 1
ATOM 2151 C C . GLU B 1 49 ? 6.539 3.518 -11.969 1 83.88 49 GLU B C 1
ATOM 2153 O O . GLU B 1 49 ? 5.34 3.631 -11.719 1 83.88 49 GLU B O 1
ATOM 2158 N N . ALA B 1 50 ? 7.055 2.627 -12.664 1 88.19 50 ALA B N 1
ATOM 2159 C CA . ALA B 1 50 ? 6.168 1.671 -13.32 1 88.19 50 ALA B CA 1
ATOM 2160 C C . ALA B 1 50 ? 5.367 0.873 -12.297 1 88.19 50 ALA B C 1
ATOM 2162 O O . ALA B 1 50 ? 4.207 0.532 -12.531 1 88.19 50 ALA B O 1
ATOM 2163 N N . GLN B 1 51 ? 6.008 0.608 -11.242 1 91.06 51 GLN B N 1
ATOM 2164 C CA . GLN B 1 51 ? 5.328 -0.134 -10.188 1 91.06 51 GLN B CA 1
ATOM 2165 C C . GLN B 1 51 ? 4.215 0.699 -9.555 1 91.06 51 GLN B C 1
ATOM 2167 O O . GLN B 1 51 ? 3.15 0.172 -9.219 1 91.06 51 GLN B O 1
ATOM 2172 N N . SER B 1 52 ? 4.426 1.918 -9.43 1 87.25 52 SER B N 1
ATOM 2173 C CA . SER B 1 52 ? 3.393 2.822 -8.93 1 87.25 52 SER B CA 1
ATOM 2174 C C . SER B 1 52 ? 2.211 2.896 -9.891 1 87.25 52 SER B C 1
ATOM 2176 O O . SER B 1 52 ? 1.056 2.924 -9.453 1 87.25 52 SER B O 1
ATOM 2178 N N . HIS B 1 53 ? 2.527 2.92 -11.109 1 90.88 53 HIS B N 1
ATOM 2179 C CA . HIS B 1 53 ? 1.473 2.93 -12.117 1 90.88 53 HIS B CA 1
ATOM 2180 C C . HIS B 1 53 ? 0.639 1.654 -12.055 1 90.88 53 HIS B C 1
ATOM 2182 O O . HIS B 1 53 ? -0.589 1.704 -12.156 1 90.88 53 HIS B O 1
ATOM 2188 N N . LEU B 1 54 ? 1.304 0.57 -11.938 1 94.5 54 LEU B N 1
ATOM 2189 C CA . LEU B 1 54 ? 0.622 -0.708 -11.766 1 94.5 54 LEU B CA 1
ATOM 2190 C C . LEU B 1 54 ? -0.346 -0.65 -10.586 1 94.5 54 LEU B C 1
ATOM 2192 O O . LEU B 1 54 ? -1.526 -0.976 -10.727 1 94.5 54 LEU B O 1
ATOM 2196 N N . LYS B 1 55 ? 0.112 -0.249 -9.523 1 93.12 55 LYS B N 1
ATOM 2197 C CA . LYS B 1 55 ? -0.688 -0.139 -8.312 1 93.12 55 LYS B CA 1
ATOM 2198 C C . LYS B 1 55 ? -1.886 0.783 -8.516 1 93.12 55 LYS B C 1
ATOM 2200 O O . LYS B 1 55 ? -3.018 0.426 -8.188 1 93.12 55 LYS B O 1
ATOM 2205 N N . ASN B 1 56 ? -1.66 1.912 -9.07 1 91.88 56 ASN B N 1
ATOM 2206 C CA . ASN B 1 56 ? -2.715 2.9 -9.273 1 91.88 56 ASN B CA 1
ATOM 2207 C C . ASN B 1 56 ? -3.787 2.391 -10.227 1 91.88 56 ASN B C 1
ATOM 2209 O O . ASN B 1 56 ? -4.977 2.631 -10.023 1 91.88 56 ASN B O 1
ATOM 2213 N N . THR B 1 57 ? -3.352 1.769 -11.227 1 94.5 57 THR B N 1
ATOM 2214 C CA . THR B 1 57 ? -4.297 1.188 -12.172 1 94.5 57 THR B CA 1
ATOM 2215 C C . THR B 1 57 ? -5.18 0.148 -11.484 1 94.5 57 THR B C 1
ATOM 2217 O O . THR B 1 57 ? -6.398 0.148 -11.664 1 94.5 57 THR B O 1
ATOM 2220 N N . MET B 1 58 ? -4.578 -0.676 -10.703 1 95 58 MET B N 1
ATOM 2221 C CA . MET B 1 58 ? -5.348 -1.671 -9.961 1 95 58 MET B CA 1
ATOM 2222 C C . MET B 1 58 ? -6.348 -0.998 -9.023 1 95 58 MET B C 1
ATOM 2224 O O . MET B 1 58 ? -7.52 -1.378 -8.984 1 95 58 MET B O 1
ATOM 2228 N N . ILE B 1 59 ? -5.895 -0.06 -8.336 1 93.62 59 ILE B N 1
ATOM 2229 C CA . ILE B 1 59 ? -6.75 0.656 -7.398 1 93.62 59 ILE B CA 1
ATOM 2230 C C . ILE B 1 59 ? -7.938 1.268 -8.141 1 93.62 59 ILE B C 1
ATOM 2232 O O . ILE B 1 59 ? -9.078 1.175 -7.688 1 93.62 59 ILE B O 1
ATOM 2236 N N . THR B 1 60 ? -7.68 1.861 -9.273 1 93.88 60 THR B N 1
ATOM 2237 C CA . THR B 1 60 ? -8.734 2.469 -10.078 1 93.88 60 THR B CA 1
ATOM 2238 C C . THR B 1 60 ? -9.789 1.432 -10.453 1 93.88 60 THR B C 1
ATOM 2240 O O . THR B 1 60 ? -10.992 1.686 -10.32 1 93.88 60 THR B O 1
ATOM 2243 N N . ILE B 1 61 ? -9.328 0.333 -10.852 1 95 61 ILE B N 1
ATOM 2244 C CA . ILE B 1 61 ? -10.242 -0.744 -11.234 1 95 61 ILE B CA 1
ATOM 2245 C C . ILE B 1 61 ? -11.039 -1.196 -10.008 1 95 61 ILE B C 1
ATOM 2247 O O . ILE B 1 61 ? -12.258 -1.364 -10.078 1 95 61 ILE B O 1
ATOM 2251 N N . LEU B 1 62 ? -10.375 -1.406 -8.922 1 94.62 62 LEU B N 1
ATOM 2252 C CA . LEU B 1 62 ? -11.008 -1.894 -7.703 1 94.62 62 LEU B CA 1
ATOM 2253 C C . LEU B 1 62 ? -12.023 -0.883 -7.176 1 94.62 62 LEU B C 1
ATOM 2255 O O . LEU B 1 62 ? -13.109 -1.261 -6.73 1 94.62 62 LEU B O 1
ATOM 2259 N N . GLN B 1 63 ? -11.68 0.354 -7.262 1 92 63 GLN B N 1
ATOM 2260 C CA . GLN B 1 63 ? -12.594 1.411 -6.844 1 92 63 GLN B CA 1
ATOM 2261 C C . GLN B 1 63 ? -13.852 1.428 -7.711 1 92 63 GLN B C 1
ATOM 2263 O O . GLN B 1 63 ? -14.961 1.592 -7.203 1 92 63 GLN B O 1
ATOM 2268 N N . ALA B 1 64 ? -13.656 1.271 -8.969 1 92.19 64 ALA B N 1
ATOM 2269 C CA . ALA B 1 64 ? -14.773 1.285 -9.914 1 92.19 64 ALA B CA 1
ATOM 2270 C C . ALA B 1 64 ? -15.75 0.143 -9.633 1 92.19 64 ALA B C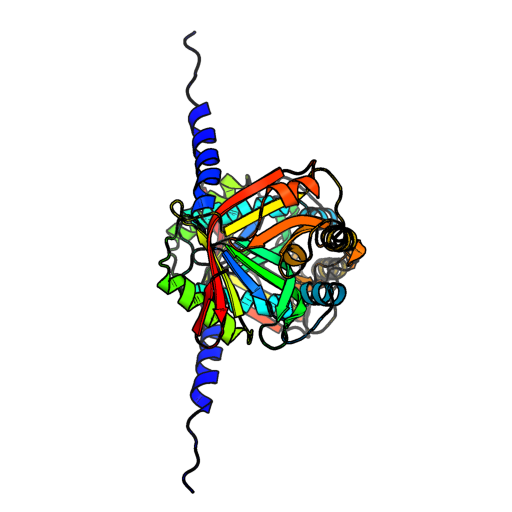 1
ATOM 2272 O O . ALA B 1 64 ? -16.922 0.207 -10.016 1 92.19 64 ALA B O 1
ATOM 2273 N N . HIS B 1 65 ? -15.266 -0.854 -8.945 1 93.12 65 HIS B N 1
ATOM 2274 C CA . HIS B 1 65 ? -16.094 -2.008 -8.625 1 93.12 65 HIS B CA 1
ATOM 2275 C C . HIS B 1 65 ? -16.438 -2.049 -7.141 1 93.12 65 HIS B C 1
ATOM 2277 O O . HIS B 1 65 ? -16.906 -3.074 -6.633 1 93.12 65 HIS B O 1
ATOM 2283 N N . HIS B 1 66 ? -16.125 -1.025 -6.473 1 92.69 66 HIS B N 1
ATOM 2284 C CA . HIS B 1 66 ? -16.484 -0.839 -5.074 1 92.69 66 HIS B CA 1
ATOM 2285 C C . HIS B 1 66 ? -15.906 -1.949 -4.203 1 92.69 66 HIS B C 1
ATOM 2287 O O . HIS B 1 66 ? -16.594 -2.498 -3.346 1 92.69 66 HIS B O 1
ATOM 2293 N N . MET B 1 67 ? -14.688 -2.291 -4.547 1 93.94 67 MET B N 1
ATOM 2294 C CA . MET B 1 67 ? -14 -3.27 -3.709 1 93.94 67 MET B CA 1
ATOM 2295 C C . MET B 1 67 ? -13.617 -2.658 -2.367 1 93.94 67 MET B C 1
ATOM 2297 O O . MET B 1 67 ? -13.18 -1.507 -2.307 1 93.94 67 MET B O 1
ATOM 2301 N N . GLU B 1 68 ? -13.719 -3.51 -1.38 1 92.88 68 GLU B N 1
ATOM 2302 C CA . GLU B 1 68 ? -13.367 -3.037 -0.044 1 92.88 68 GLU B CA 1
ATOM 2303 C C . GLU B 1 68 ? -11.859 -2.93 0.127 1 92.88 68 GLU B C 1
ATOM 2305 O O . GLU B 1 68 ? -11.102 -3.686 -0.49 1 92.88 68 GLU B O 1
ATOM 2310 N N . GLN B 1 69 ? -11.508 -2.07 1.013 1 88.69 69 GLN B N 1
ATOM 2311 C CA . GLN B 1 69 ? -10.102 -1.885 1.353 1 88.69 69 GLN B CA 1
ATOM 2312 C C . GLN B 1 69 ? -9.469 -3.195 1.818 1 88.69 69 GLN B C 1
ATOM 2314 O O . GLN B 1 69 ? -10.086 -3.953 2.568 1 88.69 69 GLN B O 1
ATOM 2319 N N . SER B 1 70 ? -8.211 -3.393 1.244 1 88.56 70 SER B N 1
ATOM 2320 C CA . SER B 1 70 ? -7.473 -4.59 1.641 1 88.56 70 SER B CA 1
ATOM 2321 C C . SER B 1 70 ? -5.977 -4.418 1.4 1 88.56 70 SER B C 1
ATOM 2323 O O . SER B 1 70 ? -5.5 -3.303 1.188 1 88.56 70 SER B O 1
ATOM 2325 N N . GLN B 1 71 ? -5.367 -5.559 1.562 1 87.06 71 GLN B N 1
ATOM 2326 C CA . GLN B 1 71 ? -3.916 -5.555 1.413 1 87.06 71 GLN B CA 1
ATOM 2327 C C . GLN B 1 71 ? -3.514 -5.586 -0.059 1 87.06 71 GLN B C 1
ATOM 2329 O O . GLN B 1 71 ? -4.125 -6.293 -0.861 1 87.06 71 GLN B O 1
ATOM 2334 N N . CYS B 1 72 ? -2.572 -4.672 -0.378 1 90.06 72 CYS B N 1
ATOM 2335 C CA . CYS B 1 72 ? -1.879 -4.66 -1.661 1 90.06 72 CYS B CA 1
ATOM 2336 C C . CYS B 1 72 ? -0.369 -4.734 -1.465 1 90.06 72 CYS B C 1
ATOM 2338 O O . CYS B 1 72 ? 0.243 -3.797 -0.955 1 90.06 72 CYS B O 1
ATOM 2340 N N . GLU B 1 73 ? 0.19 -5.84 -1.865 1 91.62 73 GLU B N 1
ATOM 2341 C CA . GLU B 1 73 ? 1.603 -6.047 -1.557 1 91.62 73 GLU B CA 1
ATOM 2342 C C . GLU B 1 73 ? 2.412 -6.309 -2.824 1 91.62 73 GLU B C 1
ATOM 2344 O O . GLU B 1 73 ? 1.87 -6.773 -3.828 1 91.62 73 GLU B O 1
ATOM 2349 N N . ASP B 1 74 ? 3.652 -5.969 -2.695 1 92.44 74 ASP B N 1
ATOM 2350 C CA . ASP B 1 74 ? 4.582 -6.285 -3.777 1 92.44 74 ASP B CA 1
ATOM 2351 C C . ASP B 1 74 ? 5.035 -7.742 -3.699 1 92.44 74 ASP B C 1
ATOM 2353 O O . ASP B 1 74 ? 5.184 -8.297 -2.607 1 92.44 74 ASP B O 1
ATOM 2357 N N . GLY B 1 75 ? 5.215 -8.297 -4.84 1 94.44 75 GLY B N 1
ATOM 2358 C CA . GLY B 1 75 ? 5.832 -9.602 -4.973 1 94.44 75 GLY B CA 1
ATOM 2359 C C . GLY B 1 75 ? 6.746 -9.711 -6.176 1 94.44 75 GLY B C 1
ATOM 2360 O O . GLY B 1 75 ? 6.672 -8.891 -7.094 1 94.44 75 GLY B O 1
ATOM 2361 N N . ILE B 1 76 ? 7.609 -10.648 -6.098 1 95.06 76 ILE B N 1
ATOM 2362 C CA . ILE B 1 76 ? 8.438 -11.016 -7.242 1 95.06 76 ILE B CA 1
ATOM 2363 C C . ILE B 1 76 ? 8.305 -12.508 -7.516 1 95.06 76 ILE B C 1
ATOM 2365 O O . ILE B 1 76 ? 8.039 -13.297 -6.598 1 95.06 76 ILE B O 1
ATOM 2369 N N . GLY B 1 77 ? 8.328 -12.852 -8.773 1 91.81 77 GLY B N 1
ATOM 2370 C CA . GLY B 1 77 ? 8.164 -14.266 -9.07 1 91.81 77 GLY B CA 1
ATOM 2371 C C . GLY B 1 77 ? 8.664 -14.641 -10.453 1 91.81 77 GLY B C 1
ATOM 2372 O O . GLY B 1 77 ? 9.492 -13.938 -11.031 1 91.81 77 GLY B O 1
ATOM 2373 N N . MET B 1 78 ? 8.398 -15.812 -10.734 1 93.44 78 MET B N 1
ATOM 2374 C CA . MET B 1 78 ? 8.633 -16.375 -12.07 1 93.44 78 MET B CA 1
ATOM 2375 C C . MET B 1 78 ? 7.344 -16.922 -12.656 1 93.44 78 MET B C 1
ATOM 2377 O O . MET B 1 78 ? 6.445 -17.344 -11.922 1 93.44 78 MET B O 1
ATOM 2381 N N . TYR B 1 79 ? 7.27 -16.812 -13.945 1 90.12 79 TYR B N 1
ATOM 2382 C CA . TYR B 1 79 ? 6.191 -17.516 -14.641 1 90.12 79 TYR B CA 1
ATOM 2383 C C . TYR B 1 79 ? 6.598 -17.844 -16.078 1 90.12 79 TYR B C 1
ATOM 2385 O O . TYR B 1 79 ? 7.594 -17.328 -16.578 1 90.12 79 TYR B O 1
ATOM 2393 N N . GLN B 1 80 ? 5.805 -18.75 -16.609 1 87.44 80 GLN B N 1
ATOM 2394 C CA . GLN B 1 80 ? 6 -19.125 -18 1 87.44 80 GLN B CA 1
ATOM 2395 C C . GLN B 1 80 ? 5.051 -18.359 -18.922 1 87.44 80 GLN B C 1
ATOM 2397 O O . GLN B 1 80 ? 3.838 -18.359 -18.703 1 87.44 80 GLN B O 1
ATOM 2402 N N . MET B 1 81 ? 5.633 -17.812 -19.938 1 84.5 81 MET B N 1
ATOM 2403 C CA . MET B 1 81 ? 4.812 -17.109 -20.906 1 84.5 81 MET B CA 1
ATOM 2404 C C . MET B 1 81 ? 3.928 -18.078 -21.688 1 84.5 81 MET B C 1
ATOM 2406 O O . MET B 1 81 ? 4.363 -19.172 -22.047 1 84.5 81 MET B O 1
ATOM 2410 N N . ALA B 1 82 ? 2.719 -17.656 -21.922 1 78.56 82 ALA B N 1
ATOM 2411 C CA . ALA B 1 82 ? 1.755 -18.516 -22.609 1 78.56 82 ALA B CA 1
ATOM 2412 C C . ALA B 1 82 ? 2.182 -18.75 -24.047 1 78.56 82 ALA B C 1
ATOM 2414 O O . ALA B 1 82 ? 1.98 -19.844 -24.594 1 78.56 82 ALA B O 1
ATOM 2415 N N . GLY B 1 83 ? 2.725 -17.859 -24.703 1 73.88 83 GLY B N 1
ATOM 2416 C CA . GLY B 1 83 ? 3.041 -17.969 -26.109 1 73.88 83 GLY B CA 1
ATOM 2417 C C . GLY B 1 83 ? 4.156 -18.953 -26.406 1 73.88 83 GLY B C 1
ATOM 2418 O O . GLY B 1 83 ? 3.951 -19.922 -27.141 1 73.88 83 GLY B O 1
ATOM 2419 N N . ASP B 1 84 ? 5.234 -18.797 -25.828 1 79.75 84 ASP B N 1
ATOM 2420 C CA . ASP B 1 84 ? 6.379 -19.594 -26.25 1 79.75 84 ASP B CA 1
ATOM 2421 C C . ASP B 1 84 ? 6.938 -20.422 -25.094 1 79.75 84 ASP B C 1
ATOM 2423 O O . ASP B 1 84 ? 7.91 -21.156 -25.266 1 79.75 84 ASP B O 1
ATOM 2427 N N . GLY B 1 85 ? 6.34 -20.266 -23.984 1 82.31 85 GLY B N 1
ATOM 2428 C CA . GLY B 1 85 ? 6.695 -21.109 -22.844 1 82.31 85 GLY B CA 1
ATOM 2429 C C . GLY B 1 85 ? 7.973 -20.656 -22.156 1 82.31 85 GLY B C 1
ATOM 2430 O O . GLY B 1 85 ? 8.438 -21.328 -21.234 1 82.31 85 GLY B O 1
ATOM 2431 N N . ARG B 1 86 ? 8.602 -19.531 -22.578 1 88.56 86 ARG B N 1
ATOM 2432 C CA . ARG B 1 86 ? 9.844 -19.062 -21.969 1 88.56 86 ARG B CA 1
ATOM 2433 C C . ARG B 1 86 ? 9.602 -18.562 -20.547 1 88.56 86 ARG B C 1
ATOM 2435 O O . ARG B 1 86 ? 8.57 -17.938 -20.281 1 88.56 86 ARG B O 1
ATOM 2442 N N . LEU B 1 87 ? 10.578 -18.844 -19.766 1 91.44 87 LEU B N 1
ATOM 2443 C CA . LEU B 1 87 ? 10.516 -18.406 -18.375 1 91.44 87 LEU B CA 1
ATOM 2444 C C . LEU B 1 87 ? 10.898 -16.938 -18.25 1 91.44 87 LEU B C 1
ATOM 2446 O O . LEU B 1 87 ? 11.82 -16.469 -18.906 1 91.44 87 LEU B O 1
ATOM 2450 N N . THR B 1 88 ? 10.18 -16.234 -17.453 1 92.5 88 THR B N 1
ATOM 2451 C CA . THR B 1 88 ? 10.461 -14.828 -17.203 1 92.5 88 THR B CA 1
ATOM 2452 C C . THR B 1 88 ? 10.18 -14.477 -15.742 1 92.5 88 THR B C 1
ATOM 2454 O O . THR B 1 88 ? 9.328 -15.094 -15.102 1 92.5 88 THR B O 1
ATOM 2457 N N . ALA B 1 89 ? 10.977 -13.578 -15.273 1 93.75 89 ALA B N 1
ATOM 2458 C CA . ALA B 1 89 ? 10.688 -13.023 -13.953 1 93.75 89 ALA B CA 1
ATOM 2459 C C . ALA B 1 89 ? 9.516 -12.047 -14.008 1 93.75 89 ALA B C 1
ATOM 2461 O O . ALA B 1 89 ? 9.141 -11.578 -15.078 1 93.75 89 ALA B O 1
ATOM 2462 N N . ASP B 1 90 ? 8.938 -11.883 -12.742 1 91.62 90 ASP B N 1
ATOM 2463 C CA . ASP B 1 90 ? 7.738 -11.055 -12.648 1 91.62 90 ASP B CA 1
ATOM 2464 C C . ASP B 1 90 ? 7.793 -10.156 -11.406 1 91.62 90 ASP B C 1
ATOM 2466 O O . ASP B 1 90 ? 8.148 -10.609 -10.32 1 91.62 90 ASP B O 1
ATOM 2470 N N . ASN B 1 91 ? 7.637 -8.852 -11.648 1 91.62 91 ASN B N 1
ATOM 2471 C CA . ASN B 1 91 ? 7.355 -7.949 -10.547 1 91.62 91 ASN B CA 1
ATOM 2472 C C . ASN B 1 91 ? 5.855 -7.723 -10.375 1 91.62 91 ASN B C 1
ATOM 2474 O O . ASN B 1 91 ? 5.23 -7.031 -11.18 1 91.62 91 ASN B O 1
ATOM 2478 N N . GLY B 1 92 ? 5.355 -8.305 -9.383 1 92.75 92 GLY B N 1
ATOM 2479 C CA . GLY B 1 92 ? 3.906 -8.32 -9.273 1 92.75 92 GLY B CA 1
ATOM 2480 C C . GLY B 1 92 ? 3.381 -7.477 -8.125 1 92.75 92 GLY B C 1
ATOM 2481 O O . GLY B 1 92 ? 4.152 -7.008 -7.289 1 92.75 92 GLY B O 1
ATOM 2482 N N . LYS B 1 93 ? 2.088 -7.152 -8.227 1 95.62 93 LYS B N 1
ATOM 2483 C CA . LYS B 1 93 ? 1.241 -6.688 -7.137 1 95.62 93 LYS B CA 1
ATOM 2484 C C . LYS B 1 93 ? 0.179 -7.727 -6.785 1 95.62 93 LYS B C 1
ATOM 2486 O O . LYS B 1 93 ? -0.43 -8.328 -7.672 1 95.62 93 LYS B O 1
ATOM 2491 N N . ILE B 1 94 ? 0.09 -7.949 -5.52 1 95.81 94 ILE B N 1
ATOM 2492 C CA . ILE B 1 94 ? -0.91 -8.891 -5.023 1 95.81 94 ILE B CA 1
ATOM 2493 C C . ILE B 1 94 ? -1.978 -8.141 -4.23 1 95.81 94 ILE B C 1
ATOM 2495 O O . ILE B 1 94 ? -1.667 -7.461 -3.25 1 95.81 94 ILE B O 1
ATOM 2499 N N . PHE B 1 95 ? -3.184 -8.266 -4.719 1 95.69 95 PHE B N 1
ATOM 2500 C CA . PHE B 1 95 ? -4.316 -7.723 -3.977 1 95.69 95 PHE B CA 1
ATOM 2501 C C . PHE B 1 95 ? -5.133 -8.836 -3.336 1 95.69 95 PHE B C 1
ATOM 2503 O O . PHE B 1 95 ? -5.566 -9.766 -4.02 1 95.69 95 PHE B O 1
ATOM 2510 N N . THR B 1 96 ? -5.324 -8.703 -2.104 1 94.56 96 THR B N 1
ATOM 2511 C CA . THR B 1 96 ? -6.156 -9.648 -1.362 1 94.56 96 THR B CA 1
ATOM 2512 C C . THR B 1 96 ? -7.414 -8.961 -0.837 1 94.56 96 THR B C 1
ATOM 2514 O O . THR B 1 96 ? -7.328 -7.992 -0.074 1 94.56 96 THR B O 1
ATOM 2517 N N . THR B 1 97 ? -8.508 -9.43 -1.17 1 94.12 97 THR B N 1
ATOM 2518 C CA . THR B 1 97 ? -9.773 -8.781 -0.846 1 94.12 97 THR B CA 1
ATOM 2519 C C . THR B 1 97 ? -10.055 -8.852 0.653 1 94.12 97 THR B C 1
ATOM 2521 O O . THR B 1 97 ? -9.492 -9.695 1.354 1 94.12 97 THR B O 1
ATOM 2524 N N . SER B 1 98 ? -10.922 -7.984 1.061 1 93.19 98 SER B N 1
ATOM 2525 C CA . SER B 1 98 ? -11.438 -8.055 2.426 1 93.19 98 SER B CA 1
ATOM 2526 C C . SER B 1 98 ? -12.164 -9.375 2.678 1 93.19 98 SER B C 1
ATOM 2528 O O . SER B 1 98 ? -12.922 -9.836 1.829 1 93.19 98 SER B O 1
ATOM 2530 N N . PRO B 1 99 ? -11.891 -9.914 3.875 1 89.81 99 PRO B N 1
ATOM 2531 C CA . PRO B 1 99 ? -12.641 -11.133 4.184 1 89.81 99 PRO B CA 1
ATOM 2532 C C . PRO B 1 99 ? -14.133 -10.875 4.402 1 89.81 99 PRO B C 1
ATOM 2534 O O . PRO B 1 99 ? -14.922 -11.82 4.445 1 89.81 99 PRO B O 1
ATOM 2537 N N . TYR B 1 100 ? -14.516 -9.656 4.484 1 90.62 100 TYR B N 1
ATOM 2538 C CA . TYR B 1 100 ? -15.906 -9.297 4.766 1 90.62 100 TYR B CA 1
ATOM 2539 C C . TYR B 1 100 ? -16.672 -9.07 3.471 1 90.62 100 TYR B C 1
ATOM 2541 O O . TYR B 1 100 ? -17.906 -8.969 3.486 1 90.62 100 TYR B O 1
ATOM 2549 N N . GLN B 1 101 ? -15.984 -8.961 2.443 1 91.31 101 GLN B N 1
ATOM 2550 C CA . GLN B 1 101 ? -16.625 -8.766 1.152 1 91.31 101 GLN B CA 1
ATOM 2551 C C . GLN B 1 101 ? -16.688 -10.07 0.361 1 91.31 101 GLN B C 1
ATOM 2553 O O . GLN B 1 101 ? -15.664 -10.586 -0.079 1 91.31 101 GLN B O 1
ATOM 2558 N N . LYS B 1 102 ? -17.906 -10.523 0.138 1 89.81 102 LYS B N 1
ATOM 2559 C CA . LYS B 1 102 ? -18.078 -11.742 -0.644 1 89.81 102 LYS B CA 1
ATOM 2560 C C . LYS B 1 102 ? -18.156 -11.43 -2.137 1 89.81 102 LYS B C 1
ATOM 2562 O O . LYS B 1 102 ? -18.906 -10.547 -2.553 1 89.81 102 LYS B O 1
ATOM 2567 N N . LEU B 1 103 ? -17.406 -12.195 -2.869 1 93.94 103 LEU B N 1
ATOM 2568 C CA . LEU B 1 103 ? -17.406 -12.031 -4.32 1 93.94 103 LEU B CA 1
ATOM 2569 C C . LEU B 1 103 ? -17.828 -13.328 -5.012 1 93.94 103 LEU B C 1
ATOM 2571 O O . LEU B 1 103 ? -17.453 -14.414 -4.582 1 93.94 103 LEU B O 1
ATOM 2575 N N . THR B 1 104 ? -18.625 -13.188 -6.051 1 94.81 104 THR B N 1
ATOM 2576 C CA . THR B 1 104 ? -18.938 -14.352 -6.879 1 94.81 104 THR B CA 1
ATOM 2577 C C . THR B 1 104 ? -17.766 -14.68 -7.809 1 94.81 104 THR B C 1
ATOM 2579 O O . THR B 1 104 ? -16.953 -13.812 -8.109 1 94.81 104 THR B O 1
ATOM 2582 N N . ASP B 1 105 ? -17.781 -15.906 -8.32 1 95.69 105 ASP B N 1
ATOM 2583 C CA . ASP B 1 105 ? -16.766 -16.297 -9.289 1 95.69 105 ASP B CA 1
ATOM 2584 C C . ASP B 1 105 ? -16.812 -15.414 -10.531 1 95.69 105 ASP B C 1
ATOM 2586 O O . ASP B 1 105 ? -15.773 -15.008 -11.062 1 95.69 105 ASP B O 1
ATOM 2590 N N . GLU B 1 106 ? -17.984 -15.133 -10.938 1 96.12 106 GLU B N 1
ATOM 2591 C CA . GLU B 1 106 ? -18.172 -14.32 -12.133 1 96.12 106 GLU B CA 1
ATOM 2592 C C . GLU B 1 106 ? -17.547 -12.938 -11.969 1 96.12 106 GLU B C 1
ATOM 2594 O O . GLU B 1 106 ? -16.859 -12.453 -12.875 1 96.12 106 GLU B O 1
ATOM 2599 N N . THR B 1 107 ? -17.75 -12.367 -10.859 1 96.44 107 THR B N 1
ATOM 2600 C CA . THR B 1 107 ? -17.188 -11.055 -10.578 1 96.44 107 THR B CA 1
ATOM 2601 C C . THR B 1 107 ? -15.664 -11.109 -10.547 1 96.44 107 THR B C 1
ATOM 2603 O O . THR B 1 107 ? -14.992 -10.234 -11.094 1 96.44 107 THR B O 1
ATOM 2606 N N . VAL B 1 108 ? -15.172 -12.125 -9.898 1 97.5 108 VAL B N 1
ATOM 2607 C CA . VAL B 1 108 ? -13.727 -12.297 -9.766 1 97.5 108 VAL B CA 1
ATOM 2608 C C . VAL B 1 108 ? -13.094 -12.445 -11.148 1 97.5 108 VAL B C 1
ATOM 2610 O O . VAL B 1 108 ? -12.086 -11.797 -11.445 1 97.5 108 VAL B O 1
ATOM 2613 N N . LEU B 1 109 ? -13.703 -13.25 -11.984 1 98 109 LEU B N 1
ATOM 2614 C CA . LEU B 1 109 ? -13.156 -13.477 -13.32 1 98 109 LEU B CA 1
ATOM 2615 C C . LEU B 1 109 ? -13.266 -12.219 -14.172 1 98 109 LEU B C 1
ATOM 2617 O O . LEU B 1 109 ? -12.344 -11.898 -14.922 1 98 109 LEU B O 1
ATOM 2621 N N . ALA B 1 110 ? -14.289 -11.5 -14.023 1 97.5 110 ALA B N 1
ATOM 2622 C CA . ALA B 1 110 ? -14.469 -10.25 -14.758 1 97.5 110 ALA B CA 1
ATOM 2623 C C . ALA B 1 110 ? -13.422 -9.219 -14.344 1 97.5 110 ALA B C 1
ATOM 2625 O O . ALA B 1 110 ? -12.82 -8.562 -15.195 1 97.5 110 ALA B O 1
ATOM 2626 N N . LEU B 1 111 ? -13.258 -9.07 -13.07 1 97.44 111 LEU B N 1
ATOM 2627 C CA . LEU B 1 111 ? -12.25 -8.156 -12.547 1 97.44 111 LEU B CA 1
ATOM 2628 C C . LEU B 1 111 ? -10.859 -8.531 -13.047 1 97.44 111 LEU B C 1
ATOM 2630 O O . LEU B 1 111 ? -10.078 -7.664 -13.438 1 97.44 111 LEU B O 1
ATOM 2634 N N . SER B 1 112 ? -10.555 -9.773 -13.062 1 97.75 112 SER B N 1
ATOM 2635 C CA . SER B 1 112 ? -9.266 -10.266 -13.523 1 97.75 112 SER B CA 1
ATOM 2636 C C . SER B 1 112 ? -9.039 -9.93 -14.992 1 97.75 112 SER B C 1
ATOM 2638 O O . SER B 1 112 ? -7.957 -9.477 -15.375 1 97.75 112 SER B O 1
ATOM 2640 N N . GLN B 1 113 ? -10.047 -10.18 -15.781 1 97.81 113 GLN B N 1
ATOM 2641 C CA . GLN B 1 113 ? -9.938 -9.859 -17.203 1 97.81 113 GLN B CA 1
ATOM 2642 C C . GLN B 1 113 ? -9.734 -8.359 -17.422 1 97.81 113 GLN B C 1
ATOM 2644 O O . GLN B 1 113 ? -8.914 -7.953 -18.234 1 97.81 113 GLN B O 1
ATOM 2649 N N . GLN B 1 114 ? -10.461 -7.594 -16.719 1 97.69 114 GLN B N 1
ATOM 2650 C CA . GLN B 1 114 ? -10.32 -6.145 -16.797 1 97.69 114 GLN B CA 1
ATOM 2651 C C . GLN B 1 114 ? -8.906 -5.707 -16.438 1 97.69 114 GLN B C 1
ATOM 2653 O O . GLN B 1 114 ? -8.328 -4.836 -17.094 1 97.69 114 GLN B O 1
ATOM 2658 N N . MET B 1 115 ? -8.367 -6.277 -15.406 1 96.56 115 MET B N 1
ATOM 2659 C CA . MET B 1 115 ? -7 -5.957 -15 1 96.56 115 MET B CA 1
ATOM 2660 C C . MET B 1 115 ? -6.004 -6.344 -16.094 1 96.56 115 MET B C 1
ATOM 2662 O O . MET B 1 115 ? -5.121 -5.555 -16.438 1 96.56 115 MET B O 1
ATOM 2666 N N . ALA B 1 116 ? -6.18 -7.527 -16.594 1 95.38 116 ALA B N 1
ATOM 2667 C CA . ALA B 1 116 ? -5.289 -7.973 -17.656 1 95.38 116 ALA B CA 1
ATOM 2668 C C . ALA B 1 116 ? -5.312 -7.004 -18.828 1 95.38 116 ALA B C 1
ATOM 2670 O O . ALA B 1 116 ? -4.266 -6.656 -19.375 1 95.38 116 ALA B O 1
ATOM 2671 N N . THR B 1 117 ? -6.469 -6.582 -19.172 1 95.75 117 THR B N 1
ATOM 2672 C CA . THR B 1 117 ? -6.645 -5.664 -20.297 1 95.75 117 THR B CA 1
ATOM 2673 C C . THR B 1 117 ? -6.035 -4.301 -19.984 1 95.75 117 THR B C 1
ATOM 2675 O O . THR B 1 117 ? -5.254 -3.77 -20.766 1 95.75 117 THR B O 1
ATOM 2678 N N . ALA B 1 118 ? -6.336 -3.748 -18.859 1 95.06 118 ALA B N 1
ATOM 2679 C CA . ALA B 1 118 ? -5.906 -2.402 -18.484 1 95.06 118 ALA B CA 1
ATOM 2680 C C . ALA B 1 118 ? -4.387 -2.338 -18.328 1 95.06 118 ALA B C 1
ATOM 2682 O O . ALA B 1 118 ? -3.77 -1.314 -18.641 1 95.06 118 ALA B O 1
ATOM 2683 N N . LEU B 1 119 ? -3.816 -3.424 -17.891 1 93.19 119 LEU B N 1
ATOM 2684 C CA . LEU B 1 119 ? -2.383 -3.461 -17.625 1 93.19 119 LEU B CA 1
ATOM 2685 C C . LEU B 1 119 ? -1.618 -3.98 -18.828 1 93.19 119 LEU B C 1
ATOM 2687 O O . LEU B 1 119 ? -0.396 -4.133 -18.781 1 93.19 119 LEU B O 1
ATOM 2691 N N . HIS B 1 120 ? -2.311 -4.32 -19.844 1 90.12 120 HIS B N 1
ATOM 2692 C CA . HIS B 1 120 ? -1.744 -4.863 -21.078 1 90.12 120 HIS B CA 1
ATOM 2693 C C . HIS B 1 120 ? -0.898 -6.098 -20.797 1 90.12 120 HIS B C 1
ATOM 2695 O O . HIS B 1 120 ? 0.207 -6.234 -21.312 1 90.12 120 HIS B O 1
ATOM 2701 N N . GLN B 1 121 ? -1.441 -6.934 -19.938 1 89.12 121 GLN B N 1
ATOM 2702 C CA . GLN B 1 121 ? -0.795 -8.203 -19.609 1 89.12 121 GLN B CA 1
ATOM 2703 C C . GLN B 1 121 ? -1.461 -9.367 -20.344 1 89.12 121 GLN B C 1
ATOM 2705 O O . GLN B 1 121 ? -2.625 -9.273 -20.734 1 89.12 121 GLN B O 1
ATOM 2710 N N . GLU B 1 122 ? -0.683 -10.344 -20.422 1 88.62 122 GLU B N 1
ATOM 2711 C CA . GLU B 1 122 ? -1.256 -11.531 -21.047 1 88.62 122 GLU B CA 1
ATOM 2712 C C . GLU B 1 122 ? -2.363 -12.125 -20.188 1 88.62 122 GLU B C 1
ATOM 2714 O O . GLU B 1 122 ? -3.416 -12.516 -20.688 1 88.62 122 GLU B O 1
ATOM 2719 N N . SER B 1 123 ? -2.008 -12.18 -18.922 1 92.38 123 SER B N 1
ATOM 2720 C CA . SER B 1 123 ? -2.965 -12.789 -18 1 92.38 123 SER B CA 1
ATOM 2721 C C . SER B 1 123 ? -2.75 -12.289 -16.578 1 92.38 123 SER B C 1
ATOM 2723 O O . SER B 1 123 ? -1.728 -11.672 -16.281 1 92.38 123 SER B O 1
ATOM 2725 N N . VAL B 1 124 ? -3.742 -12.523 -15.805 1 95.62 124 VAL B N 1
ATOM 2726 C CA . VAL B 1 124 ? -3.723 -12.312 -14.359 1 95.62 124 VAL B CA 1
ATOM 2727 C C . VAL B 1 124 ? -4.055 -13.617 -13.648 1 95.62 124 VAL B C 1
ATOM 2729 O O . VAL B 1 124 ? -4.961 -14.352 -14.062 1 95.62 124 VAL B O 1
ATOM 2732 N N . ALA B 1 125 ? -3.275 -13.922 -12.633 1 96.81 125 ALA B N 1
ATOM 2733 C CA . ALA B 1 125 ? -3.592 -15.102 -11.828 1 96.81 125 ALA B CA 1
ATOM 2734 C C . ALA B 1 125 ? -4.516 -14.742 -10.664 1 96.81 125 ALA B C 1
ATOM 2736 O O . ALA B 1 125 ? -4.414 -13.648 -10.102 1 96.81 125 ALA B O 1
ATOM 2737 N N . VAL B 1 126 ? -5.402 -15.664 -10.336 1 98.12 126 VAL B N 1
ATOM 2738 C CA . VAL B 1 126 ? -6.324 -15.406 -9.242 1 98.12 126 VAL B CA 1
ATOM 2739 C C . VAL B 1 126 ? -6.523 -16.672 -8.422 1 98.12 126 VAL B C 1
ATOM 2741 O O . VAL B 1 126 ? -6.555 -17.781 -8.977 1 98.12 126 VAL B O 1
ATOM 2744 N N . PHE B 1 127 ? -6.598 -16.562 -7.152 1 98.12 127 PHE B N 1
ATOM 2745 C CA . PHE B 1 127 ? -6.996 -17.625 -6.234 1 98.12 127 PHE B CA 1
ATOM 2746 C C . PHE B 1 127 ? -8.328 -17.297 -5.57 1 98.12 127 PHE B C 1
ATOM 2748 O O . PHE B 1 127 ? -8.492 -16.219 -4.992 1 98.12 127 PHE B O 1
ATOM 2755 N N . ILE B 1 128 ? -9.266 -18.172 -5.645 1 97.62 128 ILE B N 1
ATOM 2756 C CA . ILE B 1 128 ? -10.586 -18.062 -5.031 1 97.62 128 ILE B CA 1
ATOM 2757 C C . ILE B 1 128 ? -10.75 -19.141 -3.961 1 97.62 128 ILE B C 1
ATOM 2759 O O . ILE B 1 128 ? -10.852 -20.328 -4.277 1 97.62 128 ILE B O 1
ATOM 2763 N N . PRO B 1 129 ? -10.859 -18.75 -2.748 1 96.25 129 PRO B N 1
ATOM 2764 C CA . PRO B 1 129 ? -11.039 -19.75 -1.695 1 96.25 129 PRO B CA 1
ATOM 2765 C C . PRO B 1 129 ? -12.367 -20.484 -1.812 1 96.25 129 PRO B C 1
ATOM 2767 O O . PRO B 1 129 ? -13.383 -19.906 -2.189 1 96.25 129 PRO B O 1
ATOM 2770 N N . ASP B 1 130 ? -12.305 -21.781 -1.527 1 94.56 130 ASP B N 1
ATOM 2771 C CA . ASP B 1 130 ? -13.445 -22.688 -1.519 1 94.56 130 ASP B CA 1
ATOM 2772 C C . ASP B 1 130 ? -13.148 -23.922 -0.657 1 94.56 130 ASP B C 1
ATOM 2774 O O . ASP B 1 130 ? -12.391 -24.797 -1.061 1 94.56 130 ASP B O 1
ATOM 2778 N N . GLU B 1 131 ? -13.82 -24.031 0.459 1 91.88 131 GLU B N 1
ATOM 2779 C CA . GLU B 1 131 ? -13.523 -25.078 1.437 1 91.88 131 GLU B CA 1
ATOM 2780 C C . GLU B 1 131 ? -13.836 -26.453 0.878 1 91.88 131 GLU B C 1
ATOM 2782 O O . GLU B 1 131 ? -13.258 -27.453 1.32 1 91.88 131 GLU B O 1
ATOM 2787 N N . GLN B 1 132 ? -14.672 -26.516 -0.035 1 93.88 132 GLN B N 1
ATOM 2788 C CA . GLN B 1 132 ? -15.086 -27.812 -0.588 1 93.88 132 GLN B CA 1
ATOM 2789 C C . GLN B 1 132 ? -14.172 -28.234 -1.729 1 93.88 132 GLN B C 1
ATOM 2791 O O . GLN B 1 132 ? -14.266 -29.375 -2.215 1 93.88 132 GLN B O 1
ATOM 2796 N N . ALA B 1 133 ? -13.312 -27.375 -2.15 1 94.5 133 ALA B N 1
ATOM 2797 C CA . ALA B 1 133 ? -12.414 -27.672 -3.264 1 94.5 133 ALA B CA 1
ATOM 2798 C C . ALA B 1 133 ? -11.117 -28.297 -2.768 1 94.5 133 ALA B C 1
ATOM 2800 O O . ALA B 1 133 ? -10.883 -28.391 -1.56 1 94.5 133 ALA B O 1
ATOM 2801 N N . GLU B 1 134 ? -10.391 -28.812 -3.682 1 95.88 134 GLU B N 1
ATOM 2802 C CA . GLU B 1 134 ? -9.062 -29.328 -3.375 1 95.88 134 GLU B CA 1
ATOM 2803 C C . GLU B 1 134 ? -8.086 -28.188 -3.092 1 95.88 134 GLU B C 1
ATOM 2805 O O . GLU B 1 134 ? -8.422 -27.016 -3.271 1 95.88 134 GLU B O 1
ATOM 2810 N N . THR B 1 135 ? -6.93 -28.547 -2.617 1 96.5 135 THR B N 1
ATOM 2811 C CA . THR B 1 135 ? -5.883 -27.547 -2.381 1 96.5 135 THR B CA 1
ATOM 2812 C C . THR B 1 135 ? -5.434 -26.922 -3.693 1 96.5 135 THR B C 1
ATOM 2814 O O . THR B 1 135 ? -5.191 -27.625 -4.68 1 96.5 135 THR B O 1
ATOM 2817 N N . ALA B 1 136 ? -5.352 -25.578 -3.674 1 97.56 136 ALA B N 1
ATOM 2818 C CA . ALA B 1 136 ? -4.945 -24.906 -4.902 1 97.56 136 ALA B CA 1
ATOM 2819 C C . ALA B 1 136 ? -4 -23.734 -4.602 1 97.56 136 ALA B C 1
ATOM 2821 O O . ALA B 1 136 ? -3.668 -22.953 -5.492 1 97.56 136 ALA B O 1
ATOM 2822 N N . ASP B 1 137 ? -3.658 -23.562 -3.379 1 97.69 137 ASP B N 1
ATOM 2823 C CA . ASP B 1 137 ? -2.688 -22.578 -2.922 1 97.69 137 ASP B CA 1
ATOM 2824 C C . ASP B 1 137 ? -1.776 -23.156 -1.844 1 97.69 137 ASP B C 1
ATOM 2826 O O . ASP B 1 137 ? -2.254 -23.625 -0.807 1 97.69 137 ASP B O 1
ATOM 2830 N N . THR B 1 138 ? -0.473 -23.125 -2.102 1 97.94 138 THR B N 1
ATOM 2831 C CA . THR B 1 138 ? 0.524 -23.625 -1.161 1 97.94 138 THR B CA 1
ATOM 2832 C C . THR B 1 138 ? 1.604 -22.578 -0.91 1 97.94 138 THR B C 1
ATOM 2834 O O . THR B 1 138 ? 2.184 -22.031 -1.854 1 97.94 138 THR B O 1
ATOM 2837 N N . THR B 1 139 ? 1.827 -22.344 0.38 1 97.94 139 THR B N 1
ATOM 2838 C CA . THR B 1 139 ? 2.828 -21.344 0.756 1 97.94 139 THR B CA 1
ATOM 2839 C C . THR B 1 139 ? 3.797 -21.922 1.787 1 97.94 139 THR B C 1
ATOM 2841 O O . THR B 1 139 ? 3.373 -22.516 2.779 1 97.94 139 THR B O 1
ATOM 2844 N N . VAL B 1 140 ? 5.082 -21.781 1.531 1 98.19 140 VAL B N 1
ATOM 2845 C CA . VAL B 1 140 ? 6.07 -22.047 2.57 1 98.19 140 VAL B CA 1
ATOM 2846 C C . VAL B 1 140 ? 6.512 -20.734 3.209 1 98.19 140 VAL B C 1
ATOM 2848 O O . VAL B 1 140 ? 6.863 -19.781 2.508 1 98.19 140 VAL B O 1
ATOM 2851 N N . HIS B 1 141 ? 6.391 -20.656 4.512 1 97.5 141 HIS B N 1
ATOM 2852 C CA . HIS B 1 141 ? 6.809 -19.484 5.285 1 97.5 141 HIS B CA 1
ATOM 2853 C C . HIS B 1 141 ? 8.258 -19.625 5.738 1 97.5 141 HIS B C 1
ATOM 2855 O O . HIS B 1 141 ? 8.594 -20.531 6.508 1 97.5 141 HIS B O 1
ATOM 2861 N N . LEU B 1 142 ? 9.086 -18.688 5.316 1 97.31 142 LEU B N 1
ATOM 2862 C CA . LEU B 1 142 ? 10.531 -18.766 5.52 1 97.31 142 LEU B CA 1
ATOM 2863 C C . LEU B 1 142 ? 10.953 -18 6.762 1 97.31 142 LEU B C 1
ATOM 2865 O O . LEU B 1 142 ? 11.461 -16.875 6.66 1 97.31 142 LEU B O 1
ATOM 2869 N N . ASN B 1 143 ? 10.867 -18.625 7.879 1 92 143 ASN B N 1
ATOM 2870 C CA . ASN B 1 143 ? 11.156 -17.953 9.141 1 92 143 ASN B CA 1
ATOM 2871 C C . ASN B 1 143 ? 12.336 -18.594 9.859 1 92 143 ASN B C 1
ATOM 2873 O O . ASN B 1 143 ? 12.773 -18.094 10.906 1 92 143 ASN B O 1
ATOM 2877 N N . SER B 1 144 ? 12.891 -19.578 9.367 1 90.94 144 SER B N 1
ATOM 2878 C CA . SER B 1 144 ? 13.93 -20.328 10.062 1 90.94 144 SER B CA 1
ATOM 2879 C C . SER B 1 144 ? 15.297 -19.688 9.875 1 90.94 144 SER B C 1
ATOM 2881 O O . SER B 1 144 ? 16.188 -19.875 10.703 1 90.94 144 SER B O 1
ATOM 2883 N N . HIS B 1 145 ? 15.469 -19.031 8.734 1 90.75 145 HIS B N 1
ATOM 2884 C CA . HIS B 1 145 ? 16.75 -18.422 8.383 1 90.75 145 HIS B CA 1
ATOM 2885 C C . HIS B 1 145 ? 16.547 -17.062 7.699 1 90.75 145 HIS B C 1
ATOM 2887 O O . HIS B 1 145 ? 15.406 -16.625 7.531 1 90.75 145 HIS B O 1
ATOM 2893 N N . HIS B 1 146 ? 17.688 -16.547 7.602 1 91.12 146 HIS B N 1
ATOM 2894 C CA . HIS B 1 146 ? 17.719 -15.367 6.738 1 91.12 146 HIS B CA 1
ATOM 2895 C C . HIS B 1 146 ? 17.766 -15.766 5.27 1 91.12 146 HIS B C 1
ATOM 2897 O O . HIS B 1 146 ? 18.672 -16.5 4.844 1 91.12 146 HIS B O 1
ATOM 2903 N N . TYR B 1 147 ? 16.781 -15.297 4.457 1 95.06 147 TYR B N 1
ATOM 2904 C CA . TYR B 1 147 ? 16.672 -15.719 3.064 1 95.06 147 TYR B CA 1
ATOM 2905 C C . TYR B 1 147 ? 16.781 -14.531 2.123 1 95.06 147 TYR B C 1
ATOM 2907 O O . TYR B 1 147 ? 15.766 -13.93 1.746 1 95.06 147 TYR B O 1
ATOM 2915 N N . PRO B 1 148 ? 18 -14.219 1.69 1 95.75 148 PRO B N 1
ATOM 2916 C CA . PRO B 1 148 ? 18.141 -13.18 0.667 1 95.75 148 PRO B CA 1
ATOM 2917 C C . PRO B 1 148 ? 17.453 -13.555 -0.648 1 95.75 148 PRO B C 1
ATOM 2919 O O . PRO B 1 148 ? 17.422 -14.734 -1.017 1 95.75 148 PRO B O 1
ATOM 2922 N N . LEU B 1 149 ? 16.984 -12.594 -1.35 1 96.5 149 LEU B N 1
ATOM 2923 C CA . LEU B 1 149 ? 16.234 -12.789 -2.582 1 96.5 149 LEU B CA 1
ATOM 2924 C C . LEU B 1 149 ? 17.016 -13.648 -3.572 1 96.5 149 LEU B C 1
ATOM 2926 O O . LEU B 1 149 ? 16.516 -14.664 -4.051 1 96.5 149 LEU B O 1
ATOM 2930 N N . SER B 1 150 ? 18.25 -13.227 -3.83 1 95.44 150 SER B N 1
ATOM 2931 C CA . SER B 1 150 ? 19.047 -13.93 -4.82 1 95.44 150 SER B CA 1
ATOM 2932 C C . SER B 1 150 ? 19.297 -15.375 -4.402 1 95.44 150 SER B C 1
ATOM 2934 O O . SER B 1 150 ? 19.219 -16.281 -5.227 1 95.44 150 SER B O 1
ATOM 2936 N N . GLN B 1 151 ? 19.516 -15.586 -3.195 1 95.62 151 GLN B N 1
ATOM 2937 C CA . GLN B 1 151 ? 19.766 -16.938 -2.676 1 95.62 151 GLN B CA 1
ATOM 2938 C C . GLN B 1 151 ? 18.5 -17.766 -2.705 1 95.62 151 GLN B C 1
ATOM 2940 O O . GLN B 1 151 ? 18.547 -18.969 -2.984 1 95.62 151 GLN B O 1
ATOM 2945 N N . THR B 1 152 ? 17.422 -17.234 -2.422 1 96.81 152 THR B N 1
ATOM 2946 C CA . THR B 1 152 ? 16.141 -17.953 -2.412 1 96.81 152 THR B CA 1
ATOM 2947 C C . THR B 1 152 ? 15.812 -18.484 -3.805 1 96.81 152 THR B C 1
ATOM 2949 O O . THR B 1 152 ? 15.406 -19.641 -3.955 1 96.81 152 THR B O 1
ATOM 2952 N N . ILE B 1 153 ? 15.984 -17.656 -4.773 1 96.19 153 ILE B N 1
ATOM 2953 C CA . ILE B 1 153 ? 15.727 -18.078 -6.148 1 96.19 153 ILE B CA 1
ATOM 2954 C C . ILE B 1 153 ? 16.625 -19.266 -6.504 1 96.19 153 ILE B C 1
ATOM 2956 O O . ILE B 1 153 ? 16.156 -20.25 -7.09 1 96.19 153 ILE B O 1
ATOM 2960 N N . ARG B 1 154 ? 17.844 -19.172 -6.109 1 95.06 154 ARG B N 1
ATOM 2961 C CA . ARG B 1 154 ? 18.781 -20.25 -6.367 1 95.06 154 ARG B CA 1
ATOM 2962 C C . ARG B 1 154 ? 18.344 -21.531 -5.672 1 95.06 154 ARG B C 1
ATOM 2964 O O . ARG B 1 154 ? 18.375 -22.609 -6.266 1 95.06 154 ARG B O 1
ATOM 2971 N N . LEU B 1 155 ? 17.906 -21.438 -4.469 1 96.38 155 LEU B N 1
ATOM 2972 C CA . LEU B 1 155 ? 17.469 -22.594 -3.689 1 96.38 155 LEU B CA 1
ATOM 2973 C C . LEU B 1 155 ? 16.281 -23.281 -4.352 1 96.38 155 LEU B C 1
ATOM 2975 O O . LEU B 1 155 ? 16.203 -24.5 -4.395 1 96.38 155 LEU B O 1
ATOM 2979 N N . ILE B 1 156 ? 15.367 -22.484 -4.828 1 97.06 156 ILE B N 1
ATOM 2980 C CA . ILE B 1 156 ? 14.195 -23.031 -5.504 1 97.06 156 ILE B CA 1
ATOM 2981 C C . ILE B 1 156 ? 14.633 -23.859 -6.703 1 97.06 156 ILE B C 1
ATOM 2983 O O . ILE B 1 156 ? 14.172 -25 -6.883 1 97.06 156 ILE B O 1
ATOM 2987 N N . HIS B 1 157 ? 15.547 -23.375 -7.43 1 95.06 157 HIS B N 1
ATOM 2988 C CA . HIS B 1 157 ? 15.984 -24.047 -8.648 1 95.06 157 HIS B CA 1
ATOM 2989 C C . HIS B 1 157 ? 16.828 -25.281 -8.328 1 95.06 157 HIS B C 1
ATOM 2991 O O . HIS B 1 157 ? 16.797 -26.266 -9.07 1 95.06 157 HIS B O 1
ATOM 2997 N N . GLU B 1 158 ? 17.5 -25.25 -7.262 1 96.38 158 GLU B N 1
ATOM 2998 C CA . GLU B 1 158 ? 18.422 -26.328 -6.922 1 96.38 158 GLU B CA 1
ATOM 2999 C C . GLU B 1 158 ? 17.703 -27.453 -6.18 1 96.38 158 GLU B C 1
ATOM 3001 O O . GLU B 1 158 ? 18.047 -28.625 -6.328 1 96.38 158 GLU B O 1
ATOM 3006 N N . ARG B 1 159 ? 16.734 -27.078 -5.445 1 96.81 159 ARG B N 1
ATOM 3007 C CA . ARG B 1 159 ? 16.219 -28.047 -4.488 1 96.81 159 ARG B CA 1
ATOM 3008 C C . ARG B 1 159 ? 14.859 -28.578 -4.926 1 96.81 159 ARG B C 1
ATOM 3010 O O . ARG B 1 159 ? 14.398 -29.609 -4.418 1 96.81 159 ARG B O 1
ATOM 3017 N N . LEU B 1 160 ? 14.227 -27.891 -5.762 1 97.75 160 LEU B N 1
ATOM 3018 C CA . LEU B 1 160 ? 12.891 -28.328 -6.16 1 97.75 160 LEU B CA 1
ATOM 3019 C C . LEU B 1 160 ? 12.891 -28.859 -7.586 1 97.75 160 LEU B C 1
ATOM 3021 O O . LEU B 1 160 ? 13.742 -28.484 -8.398 1 97.75 160 LEU B O 1
ATOM 3025 N N . PRO B 1 161 ? 11.945 -29.734 -7.859 1 95.81 161 PRO B N 1
ATOM 3026 C CA . PRO B 1 161 ? 11.805 -30.219 -9.234 1 95.81 161 PRO B CA 1
ATOM 3027 C C . PRO B 1 161 ? 11.461 -29.109 -10.219 1 95.81 161 PRO B C 1
ATOM 3029 O O . PRO B 1 161 ? 10.961 -28.062 -9.812 1 95.81 161 PRO B O 1
ATOM 3032 N N . ALA B 1 162 ? 11.625 -29.328 -11.438 1 92.06 162 ALA B N 1
ATOM 3033 C CA . ALA B 1 162 ? 11.484 -28.328 -12.5 1 92.06 162 ALA B CA 1
ATOM 3034 C C . ALA B 1 162 ? 10.07 -27.766 -12.547 1 92.06 162 ALA B C 1
ATOM 3036 O O . ALA B 1 162 ? 9.883 -26.578 -12.805 1 92.06 162 ALA B O 1
ATOM 3037 N N . ASP B 1 163 ? 9.117 -28.562 -12.289 1 91.38 163 ASP B N 1
ATOM 3038 C CA . ASP B 1 163 ? 7.727 -28.125 -12.375 1 91.38 163 ASP B CA 1
ATOM 3039 C C . ASP B 1 163 ? 7.406 -27.078 -11.312 1 91.38 163 ASP B C 1
ATOM 3041 O O . ASP B 1 163 ? 6.488 -26.266 -11.492 1 91.38 163 ASP B O 1
ATOM 3045 N N . TYR B 1 164 ? 8.172 -27.047 -10.258 1 95 164 TYR B N 1
ATOM 3046 C CA . TYR B 1 164 ? 7.949 -26.109 -9.164 1 95 164 TYR B CA 1
ATOM 3047 C C . TYR B 1 164 ? 8.656 -24.781 -9.438 1 95 164 TYR B C 1
ATOM 3049 O O . TYR B 1 164 ? 8.438 -23.797 -8.727 1 95 164 TYR B O 1
ATOM 3057 N N . THR B 1 165 ? 9.453 -24.734 -10.469 1 93 165 THR B N 1
ATOM 3058 C CA . THR B 1 165 ? 10.273 -23.562 -10.711 1 93 165 THR B CA 1
ATOM 3059 C C . THR B 1 165 ? 9.695 -22.719 -11.852 1 93 165 THR B C 1
ATOM 3061 O O . THR B 1 165 ? 10.195 -21.641 -12.148 1 93 165 THR B O 1
ATOM 3064 N N . GLN B 1 166 ? 8.641 -23.219 -12.398 1 90.56 166 GLN B N 1
ATOM 3065 C CA . GLN B 1 166 ? 8.086 -22.594 -13.594 1 90.56 166 GLN B CA 1
ATOM 3066 C C . GLN B 1 166 ? 7.156 -21.438 -13.227 1 90.56 166 GLN B C 1
ATOM 3068 O O . GLN B 1 166 ? 6.895 -20.562 -14.055 1 90.56 166 GLN B O 1
ATOM 3073 N N . ALA B 1 167 ? 6.629 -21.484 -12.078 1 94 167 ALA B N 1
ATOM 3074 C CA . ALA B 1 167 ? 5.746 -20.422 -11.641 1 94 167 ALA B CA 1
ATOM 3075 C C . ALA B 1 167 ? 5.664 -20.359 -10.117 1 94 167 ALA B C 1
ATOM 3077 O O . ALA B 1 167 ? 5.25 -21.344 -9.477 1 94 167 ALA B O 1
ATOM 3078 N N . PHE B 1 168 ? 6.078 -19.328 -9.539 1 96.94 168 PHE B N 1
ATOM 3079 C CA . PHE B 1 168 ? 5.973 -19.094 -8.102 1 96.94 168 PHE B CA 1
ATOM 3080 C C . PHE B 1 168 ? 6.039 -17.594 -7.793 1 96.94 168 PHE B C 1
ATOM 3082 O O . PHE B 1 168 ? 6.449 -16.797 -8.641 1 96.94 168 PHE B O 1
ATOM 3089 N N . THR B 1 169 ? 5.566 -17.219 -6.656 1 97.5 169 THR B N 1
ATOM 3090 C CA . THR B 1 169 ? 5.621 -15.844 -6.16 1 97.5 169 THR B CA 1
ATOM 3091 C C . THR B 1 169 ? 6.406 -15.773 -4.852 1 97.5 169 THR B C 1
ATOM 3093 O O . THR B 1 169 ? 6.203 -16.594 -3.953 1 97.5 169 THR B O 1
ATOM 3096 N N . LEU B 1 170 ? 7.277 -14.867 -4.781 1 97.62 170 LEU B N 1
ATOM 3097 C CA . LEU B 1 170 ? 8.016 -14.594 -3.557 1 97.62 170 LEU B CA 1
ATOM 3098 C C . LEU B 1 170 ? 7.43 -13.398 -2.816 1 97.62 170 LEU B C 1
ATOM 3100 O O . LEU B 1 170 ? 7.18 -12.352 -3.418 1 97.62 170 LEU B O 1
ATOM 3104 N N . HIS B 1 171 ? 7.238 -13.562 -1.556 1 96.19 171 HIS B N 1
ATOM 3105 C CA . HIS B 1 171 ? 6.785 -12.5 -0.661 1 96.19 171 HIS B CA 1
ATOM 3106 C C . HIS B 1 171 ? 7.953 -11.891 0.106 1 96.19 171 HIS B C 1
ATOM 3108 O O . HIS B 1 171 ? 8.766 -12.617 0.684 1 96.19 171 HIS B O 1
ATOM 3114 N N . PHE B 1 172 ? 7.965 -10.594 0.188 1 93.06 172 PHE B N 1
ATOM 3115 C CA . PHE B 1 172 ? 9.102 -9.914 0.791 1 93.06 172 PHE B CA 1
ATOM 3116 C C . PHE B 1 172 ? 8.953 -9.844 2.305 1 93.06 172 PHE B C 1
ATOM 3118 O O . PHE B 1 172 ? 7.855 -9.617 2.814 1 93.06 172 PHE B O 1
ATOM 3125 N N . ASP B 1 173 ? 10.023 -10.062 2.912 1 89.38 173 ASP B N 1
ATOM 3126 C CA . ASP B 1 173 ? 10.188 -9.641 4.301 1 89.38 173 ASP B CA 1
ATOM 3127 C C . ASP B 1 173 ? 10.656 -8.188 4.383 1 89.38 173 ASP B C 1
ATOM 3129 O O . ASP B 1 173 ? 10.117 -7.398 5.156 1 89.38 173 ASP B O 1
ATOM 3133 N N . SER B 1 174 ? 11.641 -7.922 3.572 1 83 174 SER B N 1
ATOM 3134 C CA . SER B 1 174 ? 12.188 -6.57 3.447 1 83 174 SER B CA 1
ATOM 3135 C C . SER B 1 174 ? 12.641 -6.289 2.02 1 83 174 SER B C 1
ATOM 3137 O O . SER B 1 174 ? 13.242 -7.148 1.373 1 83 174 SER B O 1
ATOM 3139 N N . LYS B 1 175 ? 12.258 -5.086 1.479 1 81 175 LYS B N 1
ATOM 3140 C CA . LYS B 1 175 ? 12.656 -4.664 0.139 1 81 175 LYS B CA 1
ATOM 3141 C C . LYS B 1 175 ? 13.609 -3.475 0.199 1 81 175 LYS B C 1
ATOM 3143 O O . LYS B 1 175 ? 13.797 -2.771 -0.796 1 81 175 LYS B O 1
ATOM 3148 N N . TYR B 1 176 ? 14.148 -3.373 1.271 1 71.06 176 TYR B N 1
ATOM 3149 C CA . TYR B 1 176 ? 15.047 -2.238 1.421 1 71.06 176 TYR B CA 1
ATOM 3150 C C . TYR B 1 176 ? 16.438 -2.576 0.898 1 71.06 176 TYR B C 1
ATOM 3152 O O . TYR B 1 176 ? 16.922 -3.699 1.071 1 71.06 176 TYR B O 1
ATOM 3160 N N . GLY B 1 177 ? 17 -1.643 0.102 1 72.5 177 GLY B N 1
ATOM 3161 C CA . GLY B 1 177 ? 18.328 -1.814 -0.455 1 72.5 177 GLY B CA 1
ATOM 3162 C C . GLY B 1 177 ? 18.328 -2.381 -1.863 1 72.5 177 GLY B C 1
ATOM 3163 O O . GLY B 1 177 ? 17.391 -2.143 -2.627 1 72.5 177 GLY B O 1
ATOM 3164 N N . GLY B 1 178 ? 19.5 -2.98 -2.242 1 80.62 178 GLY B N 1
ATOM 3165 C CA . GLY B 1 178 ? 19.641 -3.555 -3.57 1 80.62 178 GLY B CA 1
ATOM 3166 C C . GLY B 1 178 ? 19.125 -4.977 -3.668 1 80.62 178 GLY B C 1
ATOM 3167 O O . GLY B 1 178 ? 18.625 -5.527 -2.688 1 80.62 178 GLY B O 1
ATOM 3168 N N . PHE B 1 179 ? 19.172 -5.547 -4.836 1 90.19 179 PHE B N 1
ATOM 3169 C CA . PHE B 1 179 ? 18.719 -6.891 -5.18 1 90.19 179 PHE B CA 1
ATOM 3170 C C . PHE B 1 179 ? 19.312 -7.922 -4.23 1 90.19 179 PHE B C 1
ATOM 3172 O O . PHE B 1 179 ? 18.625 -8.852 -3.807 1 90.19 179 PHE B O 1
ATOM 3179 N N . ASP B 1 180 ? 20.5 -7.707 -3.775 1 89.88 180 ASP B N 1
ATOM 3180 C CA . ASP B 1 180 ? 21.203 -8.672 -2.943 1 89.88 180 ASP B CA 1
ATOM 3181 C C . ASP B 1 180 ? 20.891 -8.461 -1.465 1 89.88 180 ASP B C 1
ATOM 3183 O O . ASP B 1 180 ? 21.188 -9.328 -0.633 1 89.88 180 ASP B O 1
ATOM 3187 N N . GLN B 1 181 ? 20.234 -7.418 -1.163 1 87.25 181 GLN B N 1
ATOM 3188 C CA . GLN B 1 181 ? 19.953 -7.09 0.231 1 87.25 181 GLN B CA 1
ATOM 3189 C C . GLN B 1 181 ? 18.5 -7.395 0.588 1 87.25 181 GLN B C 1
ATOM 3191 O O . GLN B 1 181 ? 18.156 -7.523 1.766 1 87.25 181 GLN B O 1
ATOM 3196 N N . ALA B 1 182 ? 17.703 -7.465 -0.43 1 90.69 182 ALA B N 1
ATOM 3197 C CA . ALA B 1 182 ? 16.297 -7.781 -0.186 1 90.69 182 ALA B CA 1
ATOM 3198 C C . ALA B 1 182 ? 16.141 -9.188 0.387 1 90.69 182 ALA B C 1
ATOM 3200 O O . ALA B 1 182 ? 16.906 -10.094 0.036 1 90.69 182 ALA B O 1
ATOM 3201 N N . THR B 1 183 ? 15.086 -9.305 1.284 1 93.62 183 THR B N 1
ATOM 3202 C CA . THR B 1 183 ? 14.891 -10.602 1.926 1 93.62 183 THR B CA 1
ATOM 3203 C C . THR B 1 183 ? 13.469 -11.102 1.701 1 93.62 183 THR B C 1
ATOM 3205 O O . THR B 1 183 ? 12.555 -10.305 1.454 1 93.62 183 THR B O 1
ATOM 3208 N N . ILE B 1 184 ? 13.344 -12.438 1.871 1 95.94 184 ILE B N 1
ATOM 3209 C CA . ILE B 1 184 ? 12.102 -13.109 1.502 1 95.94 184 ILE B CA 1
ATOM 3210 C C . ILE B 1 184 ? 11.508 -13.812 2.723 1 95.94 184 ILE B C 1
ATOM 3212 O O . ILE B 1 184 ? 12.234 -14.461 3.48 1 95.94 184 ILE B O 1
ATOM 3216 N N . SER B 1 185 ? 10.133 -13.641 2.811 1 95.62 185 SER B N 1
ATOM 3217 C CA . SER B 1 185 ? 9.453 -14.234 3.963 1 95.62 185 SER B CA 1
ATOM 3218 C C . SER B 1 185 ? 8.656 -15.469 3.562 1 95.62 185 SER B C 1
ATOM 3220 O O . SER B 1 185 ? 8.234 -16.25 4.422 1 95.62 185 SER B O 1
ATOM 3222 N N . GLY B 1 186 ? 8.414 -15.641 2.246 1 97.5 186 GLY B N 1
ATOM 3223 C CA . GLY B 1 186 ? 7.625 -16.797 1.834 1 97.5 186 GLY B CA 1
ATOM 3224 C C . GLY B 1 186 ? 7.652 -17.031 0.336 1 97.5 186 GLY B C 1
ATOM 3225 O O . GLY B 1 186 ? 7.965 -16.125 -0.435 1 97.5 186 GLY B O 1
ATOM 3226 N N . ILE B 1 187 ? 7.328 -18.234 -0.036 1 98.19 187 ILE B N 1
ATOM 3227 C CA . ILE B 1 187 ? 7.152 -18.672 -1.42 1 98.19 187 ILE B CA 1
ATOM 3228 C C . ILE B 1 187 ? 5.754 -19.25 -1.605 1 98.19 187 ILE B C 1
ATOM 3230 O O . ILE B 1 187 ? 5.316 -20.094 -0.822 1 98.19 187 ILE B O 1
ATOM 3234 N N . GLU B 1 188 ? 5.137 -18.797 -2.709 1 98.12 188 GLU B N 1
ATOM 3235 C CA . GLU B 1 188 ? 3.754 -19.219 -2.938 1 98.12 188 GLU B CA 1
ATOM 3236 C C . GLU B 1 188 ? 3.58 -19.812 -4.328 1 98.12 188 GLU B C 1
ATOM 3238 O O . GLU B 1 188 ? 4.09 -19.281 -5.312 1 98.12 188 GLU B O 1
ATOM 3243 N N . TRP B 1 189 ? 2.941 -20.969 -4.371 1 97.88 189 TRP B N 1
ATOM 3244 C CA . TRP B 1 189 ? 2.533 -21.609 -5.613 1 97.88 189 TRP B CA 1
ATOM 3245 C C . TRP B 1 189 ? 1.014 -21.703 -5.707 1 97.88 189 TRP B C 1
ATOM 3247 O O . TRP B 1 189 ? 0.351 -22.125 -4.754 1 97.88 189 TRP B O 1
ATOM 3257 N N . LEU B 1 190 ? 0.555 -21.328 -6.863 1 97.25 190 LEU B N 1
ATOM 3258 C CA . LEU B 1 190 ? -0.858 -21.531 -7.16 1 97.25 190 LEU B CA 1
ATOM 3259 C C . LEU B 1 190 ? -1.053 -22.766 -8.047 1 97.25 190 LEU B C 1
ATOM 3261 O O . LEU B 1 190 ? -0.271 -23 -8.977 1 97.25 190 LEU B O 1
ATOM 3265 N N . GLY B 1 191 ? -2.141 -23.531 -7.723 1 95.56 191 GLY B N 1
ATOM 3266 C CA . GLY B 1 191 ? -2.484 -24.672 -8.562 1 95.56 191 GLY B CA 1
ATOM 3267 C C . GLY B 1 191 ? -2.654 -25.953 -7.773 1 95.56 191 GLY B C 1
ATOM 3268 O O . GLY B 1 191 ? -2.238 -26.047 -6.617 1 95.56 191 GLY B O 1
ATOM 3269 N N . ARG B 1 192 ? -3.141 -26.969 -8.422 1 93.56 192 ARG B N 1
ATOM 3270 C CA . ARG B 1 192 ? -3.514 -28.203 -7.75 1 93.56 192 ARG B CA 1
ATOM 3271 C C . ARG B 1 192 ? -2.365 -29.203 -7.781 1 93.56 192 ARG B C 1
ATOM 3273 O O . ARG B 1 192 ? -2.381 -30.203 -7.051 1 93.56 192 ARG B O 1
ATOM 3280 N N . ASN B 1 193 ? -1.407 -28.969 -8.531 1 92.19 193 ASN B N 1
ATOM 3281 C CA . ASN B 1 193 ? -0.364 -29.969 -8.734 1 92.19 193 ASN B CA 1
ATOM 3282 C C . ASN B 1 193 ? 0.86 -29.688 -7.867 1 92.19 193 ASN B C 1
ATOM 3284 O O . ASN B 1 193 ? 1.992 -29.938 -8.281 1 92.19 193 ASN B O 1
ATOM 3288 N N . ILE B 1 194 ? 0.669 -29.109 -6.77 1 95.56 194 ILE B N 1
ATOM 3289 C CA . ILE B 1 194 ? 1.753 -28.812 -5.836 1 95.56 194 ILE B CA 1
ATOM 3290 C C . ILE B 1 194 ? 1.67 -29.766 -4.637 1 95.56 194 ILE B C 1
ATOM 3292 O O . ILE B 1 194 ? 0.667 -29.766 -3.918 1 95.56 194 ILE B O 1
ATOM 3296 N N . ASP B 1 195 ? 2.662 -30.531 -4.426 1 96.31 195 ASP B N 1
ATOM 3297 C CA . ASP B 1 195 ? 2.74 -31.469 -3.299 1 96.31 195 ASP B CA 1
ATOM 3298 C C . ASP B 1 195 ? 3.508 -30.844 -2.133 1 96.31 195 ASP B C 1
ATOM 3300 O O . ASP B 1 195 ? 4.719 -30.641 -2.221 1 96.31 195 ASP B O 1
ATOM 3304 N N . PRO B 1 196 ? 2.855 -30.625 -1.056 1 96.88 196 PRO B N 1
ATOM 3305 C CA . PRO B 1 196 ? 3.521 -30 0.09 1 96.88 196 PRO B CA 1
ATOM 3306 C C . PRO B 1 196 ? 4.703 -30.812 0.602 1 96.88 196 PRO B C 1
ATOM 3308 O O . PRO B 1 196 ? 5.668 -30.266 1.133 1 96.88 196 PRO B O 1
ATOM 3311 N N . ALA B 1 197 ? 4.688 -32.094 0.483 1 97 197 ALA B N 1
ATOM 3312 C CA . ALA B 1 197 ? 5.766 -32.938 0.973 1 97 197 ALA B CA 1
ATOM 3313 C C . ALA B 1 197 ? 7.066 -32.656 0.227 1 97 197 ALA B C 1
ATOM 3315 O O . ALA B 1 197 ? 8.148 -32.688 0.817 1 97 197 ALA B O 1
ATOM 3316 N N . VAL B 1 198 ? 6.922 -32.469 -1.042 1 97.75 198 VAL B N 1
ATOM 3317 C CA . VAL B 1 198 ? 8.086 -32.125 -1.854 1 97.75 198 VAL B CA 1
ATOM 3318 C C . VAL B 1 198 ? 8.719 -30.828 -1.355 1 97.75 198 VAL B C 1
ATOM 3320 O O . VAL B 1 198 ? 9.945 -30.734 -1.219 1 97.75 198 VAL B O 1
ATOM 3323 N N . ILE B 1 199 ? 7.957 -29.828 -1.052 1 97.81 199 ILE B N 1
ATOM 3324 C CA . ILE B 1 199 ? 8.414 -28.547 -0.561 1 97.81 199 ILE B CA 1
ATOM 3325 C C . ILE B 1 199 ? 9.047 -28.703 0.821 1 97.81 199 ILE B C 1
ATOM 3327 O O . ILE B 1 199 ? 10.086 -28.109 1.111 1 97.81 199 ILE B O 1
ATOM 3331 N N . GLN B 1 200 ? 8.445 -29.5 1.595 1 97.56 200 GLN B N 1
ATOM 3332 C CA . GLN B 1 200 ? 8.953 -29.75 2.943 1 97.56 200 GLN B CA 1
ATOM 3333 C C . GLN B 1 200 ? 10.359 -30.328 2.91 1 97.56 200 GLN B C 1
ATOM 3335 O O . GLN B 1 200 ? 11.195 -30 3.756 1 97.56 200 GLN B O 1
ATOM 3340 N N . THR B 1 201 ? 10.594 -31.172 2.033 1 97 201 THR B N 1
ATOM 3341 C CA . THR B 1 201 ? 11.922 -31.766 1.886 1 97 201 THR B CA 1
ATOM 3342 C C . THR B 1 201 ? 12.945 -30.688 1.53 1 97 201 THR B C 1
ATOM 3344 O O . THR B 1 201 ? 14.094 -30.734 1.992 1 97 201 THR B O 1
ATOM 3347 N N . ALA B 1 202 ? 12.531 -29.75 0.715 1 96.38 202 ALA B N 1
ATOM 3348 C CA . ALA B 1 202 ? 13.422 -28.688 0.275 1 96.38 202 ALA B CA 1
ATOM 3349 C C . ALA B 1 202 ? 13.625 -27.656 1.381 1 96.38 202 ALA B C 1
ATOM 3351 O O . ALA B 1 202 ? 14.688 -27.016 1.46 1 96.38 202 ALA B O 1
ATOM 3352 N N . PHE B 1 203 ? 12.609 -27.469 2.176 1 97.12 203 PHE B N 1
ATOM 3353 C CA . PHE B 1 203 ? 12.633 -26.516 3.279 1 97.12 203 PHE B CA 1
ATOM 3354 C C . PHE B 1 203 ? 12.188 -27.172 4.578 1 97.12 203 PHE B C 1
ATOM 3356 O O . PHE B 1 203 ? 11.141 -26.828 5.129 1 97.12 203 PHE B O 1
ATOM 3363 N N . PRO B 1 204 ? 13.016 -27.969 5.172 1 96.5 204 PRO B N 1
ATOM 3364 C CA . PRO B 1 204 ? 12.586 -28.859 6.25 1 96.5 204 PRO B CA 1
ATOM 3365 C C . PRO B 1 204 ? 12.25 -28.125 7.539 1 96.5 204 PRO B C 1
ATOM 3367 O O . PRO B 1 204 ? 11.461 -28.609 8.344 1 96.5 204 PRO B O 1
ATOM 3370 N N . GLU B 1 205 ? 12.773 -26.969 7.789 1 97.12 205 GLU B N 1
ATOM 3371 C CA . GLU B 1 205 ? 12.586 -26.266 9.055 1 97.12 205 GLU B CA 1
ATOM 3372 C C . GLU B 1 205 ? 11.469 -25.234 8.961 1 97.12 205 GLU B C 1
ATOM 3374 O O . GLU B 1 205 ? 11.109 -24.609 9.961 1 97.12 205 GLU B O 1
ATOM 3379 N N . ASP B 1 206 ? 11.016 -25.094 7.77 1 97.25 206 ASP B N 1
ATOM 3380 C CA . ASP B 1 206 ? 10.031 -24.031 7.555 1 97.25 206 ASP B CA 1
ATOM 3381 C C . ASP B 1 206 ? 8.609 -24.594 7.543 1 97.25 206 ASP B C 1
ATOM 3383 O O . ASP B 1 206 ? 8.398 -25.766 7.23 1 97.25 206 ASP B O 1
ATOM 3387 N N . LYS B 1 207 ? 7.656 -23.719 7.891 1 97.62 207 LYS B N 1
ATOM 3388 C CA . LYS B 1 207 ? 6.25 -24.109 7.965 1 97.62 207 LYS B CA 1
ATOM 3389 C C . LYS B 1 207 ? 5.57 -23.969 6.605 1 97.62 207 LYS B C 1
ATOM 3391 O O . LYS B 1 207 ? 5.793 -22.984 5.891 1 97.62 207 LYS B O 1
ATOM 3396 N N . ILE B 1 208 ? 4.668 -24.969 6.34 1 97.62 208 ILE B N 1
ATOM 3397 C CA . ILE B 1 208 ? 3.904 -24.938 5.098 1 97.62 208 ILE B CA 1
ATOM 3398 C C . ILE B 1 208 ? 2.418 -24.781 5.41 1 97.62 208 ILE B C 1
ATOM 3400 O O . ILE B 1 208 ? 1.902 -25.406 6.34 1 97.62 208 ILE B O 1
ATOM 3404 N N . THR B 1 209 ? 1.786 -23.875 4.645 1 97.31 209 THR B N 1
ATOM 3405 C CA . THR B 1 209 ? 0.335 -23.734 4.699 1 97.31 209 THR B CA 1
ATOM 3406 C C . THR B 1 209 ? -0.285 -24 3.328 1 97.31 209 THR B C 1
ATOM 3408 O O . THR B 1 209 ? 0.282 -23.609 2.305 1 97.31 209 THR B O 1
ATOM 3411 N N . THR B 1 210 ? -1.475 -24.641 3.359 1 96.5 210 THR B N 1
ATOM 3412 C CA . THR B 1 210 ? -2.238 -24.875 2.139 1 96.5 210 THR B CA 1
ATOM 3413 C C . THR B 1 210 ? -3.652 -24.312 2.273 1 96.5 210 THR B C 1
ATOM 3415 O O . THR B 1 210 ? -4.199 -24.25 3.375 1 96.5 210 THR B O 1
ATOM 3418 N N . LYS B 1 211 ? -4.168 -23.906 1.201 1 96.12 211 LYS B N 1
ATOM 3419 C CA . LYS B 1 211 ? -5.547 -23.422 1.163 1 96.12 211 LYS B CA 1
ATOM 3420 C C . LYS B 1 211 ? -6.355 -24.141 0.095 1 96.12 211 LYS B C 1
ATOM 3422 O O . LYS B 1 211 ? -5.863 -24.391 -1.009 1 96.12 211 LYS B O 1
ATOM 3427 N N . HIS B 1 212 ? -7.582 -24.453 0.514 1 96.81 212 HIS B N 1
ATOM 3428 C CA . HIS B 1 212 ? -8.539 -25.016 -0.437 1 96.81 212 HIS B CA 1
ATOM 3429 C C . HIS B 1 212 ? -9.18 -23.906 -1.278 1 96.81 212 HIS B C 1
ATOM 3431 O O . HIS B 1 212 ? -9.477 -22.828 -0.771 1 96.81 212 HIS B O 1
ATOM 3437 N N . GLY B 1 213 ? -9.336 -24.234 -2.574 1 97.5 213 GLY B N 1
ATOM 3438 C CA . GLY B 1 213 ? -9.953 -23.25 -3.455 1 97.5 213 GLY B CA 1
ATOM 3439 C C . GLY B 1 213 ? -9.703 -23.531 -4.926 1 97.5 213 GLY B C 1
ATOM 3440 O O . GLY B 1 213 ? -9.477 -24.688 -5.312 1 97.5 213 GLY B O 1
ATOM 3441 N N . LYS B 1 214 ? -9.914 -22.531 -5.699 1 97.44 214 LYS B N 1
ATOM 3442 C CA . LYS B 1 214 ? -9.703 -22.562 -7.141 1 97.44 214 LYS B CA 1
ATOM 3443 C C . LYS B 1 214 ? -8.664 -21.516 -7.562 1 97.44 214 LYS B C 1
ATOM 3445 O O . LYS B 1 214 ? -8.641 -20.406 -7.035 1 97.44 214 LYS B O 1
ATOM 3450 N N . ALA B 1 215 ? -7.816 -22 -8.422 1 97.94 215 ALA B N 1
ATOM 3451 C CA . ALA B 1 215 ? -6.832 -21.078 -9 1 97.94 215 ALA B CA 1
ATOM 3452 C C . ALA B 1 215 ? -6.949 -21.047 -10.523 1 97.94 215 ALA B C 1
ATOM 3454 O O . ALA B 1 215 ? -7.137 -22.078 -11.164 1 97.94 215 ALA B O 1
ATOM 3455 N N . PHE B 1 216 ? -6.844 -19.797 -11.039 1 97.5 216 PHE B N 1
ATOM 3456 C CA . PHE B 1 216 ? -7.012 -19.609 -12.477 1 97.5 216 PHE B CA 1
ATOM 3457 C C . PHE B 1 216 ? -5.965 -18.641 -13.023 1 97.5 216 PHE B C 1
ATOM 3459 O O . PHE B 1 216 ? -5.453 -17.797 -12.289 1 97.5 216 PHE B O 1
ATOM 3466 N N . LEU B 1 217 ? -5.672 -18.859 -14.242 1 96.75 217 LEU B N 1
ATOM 3467 C CA . LEU B 1 217 ? -5.145 -17.797 -15.094 1 96.75 217 LEU B CA 1
ATOM 3468 C C . LEU B 1 217 ? -6.246 -17.203 -15.969 1 96.75 217 LEU B C 1
ATOM 3470 O O . LEU B 1 217 ? -6.926 -17.938 -16.703 1 96.75 217 LEU B O 1
ATOM 3474 N N . VAL B 1 218 ? -6.395 -15.93 -15.836 1 97.38 218 VAL B N 1
ATOM 3475 C CA . VAL B 1 218 ? -7.406 -15.25 -16.641 1 97.38 218 VAL B CA 1
ATOM 3476 C C . VAL B 1 218 ? -6.73 -14.359 -17.672 1 97.38 218 VAL B C 1
ATOM 3478 O O . VAL B 1 218 ? -6.027 -13.414 -17.328 1 97.38 218 VAL B O 1
ATOM 3481 N N . PHE B 1 219 ? -7.031 -14.602 -18.922 1 95.19 219 PHE B N 1
ATOM 3482 C CA . PHE B 1 219 ? -6.363 -13.922 -20.031 1 95.19 219 PHE B CA 1
ATOM 3483 C C . PHE B 1 219 ? -7.141 -12.672 -20.438 1 95.19 219 PHE B C 1
ATOM 3485 O O . PHE B 1 219 ? -8.336 -12.555 -20.156 1 95.19 219 PHE B O 1
ATOM 3492 N N . LYS B 1 220 ? -6.449 -11.805 -21.141 1 94.19 220 LYS B N 1
ATOM 3493 C CA . LYS B 1 220 ? -7.012 -10.531 -21.562 1 94.19 220 LYS B CA 1
ATOM 3494 C C . LYS B 1 220 ? -8.18 -10.742 -22.531 1 94.19 220 LYS B C 1
ATOM 3496 O O . LYS B 1 220 ? -9.094 -9.914 -22.594 1 94.19 220 LYS B O 1
ATOM 3501 N N . ASP B 1 221 ? -8.203 -11.789 -23.266 1 94.12 221 ASP B N 1
ATOM 3502 C CA . ASP B 1 221 ? -9.266 -12.047 -24.234 1 94.12 221 ASP B CA 1
ATOM 3503 C C . ASP B 1 221 ? -10.445 -12.758 -23.578 1 94.12 221 ASP B C 1
ATOM 3505 O O . ASP B 1 221 ? -11.43 -13.086 -24.25 1 94.12 221 ASP B O 1
ATOM 3509 N N . GLY B 1 222 ? -10.312 -13.07 -22.328 1 94.31 222 GLY B N 1
ATOM 3510 C CA . GLY B 1 222 ? -11.422 -13.656 -21.594 1 94.31 222 GLY B CA 1
ATOM 3511 C C . GLY B 1 222 ? -11.266 -15.148 -21.359 1 94.31 222 GLY B C 1
ATOM 3512 O O . GLY B 1 222 ? -12.016 -15.742 -20.578 1 94.31 222 GLY B O 1
ATOM 3513 N N . GLN B 1 223 ? -10.344 -15.734 -22.016 1 96.62 223 GLN B N 1
ATOM 3514 C CA . GLN B 1 223 ? -10.094 -17.156 -21.781 1 96.62 223 GLN B CA 1
ATOM 3515 C C . GLN B 1 223 ? -9.633 -17.391 -20.344 1 96.62 223 GLN B C 1
ATOM 3517 O O . GLN B 1 223 ? -8.875 -16.594 -19.781 1 96.62 223 GLN B O 1
ATOM 3522 N N . VAL B 1 224 ? -10.055 -18.5 -19.812 1 97.31 224 VAL B N 1
ATOM 3523 C CA . VAL B 1 224 ? -9.711 -18.859 -18.438 1 97.31 224 VAL B CA 1
ATOM 3524 C C . VAL B 1 224 ? -9.047 -20.234 -18.422 1 97.31 224 VAL B C 1
ATOM 3526 O O . VAL B 1 224 ? -9.562 -21.188 -19.016 1 97.31 224 VAL B O 1
ATOM 3529 N N . LYS B 1 225 ? -7.93 -20.328 -17.797 1 96.06 225 LYS B N 1
ATOM 3530 C CA . LYS B 1 225 ? -7.219 -21.578 -17.625 1 96.06 225 LYS B CA 1
ATOM 3531 C C . LYS B 1 225 ? -7.148 -21.969 -16.141 1 96.06 225 LYS B C 1
ATOM 3533 O O . LYS B 1 225 ? -6.676 -21.203 -15.312 1 96.06 225 LYS B O 1
ATOM 3538 N N . THR B 1 226 ? -7.594 -23.141 -15.852 1 95.94 226 THR B N 1
ATOM 3539 C CA . THR B 1 226 ? -7.484 -23.656 -14.5 1 95.94 226 THR B CA 1
ATOM 3540 C C . THR B 1 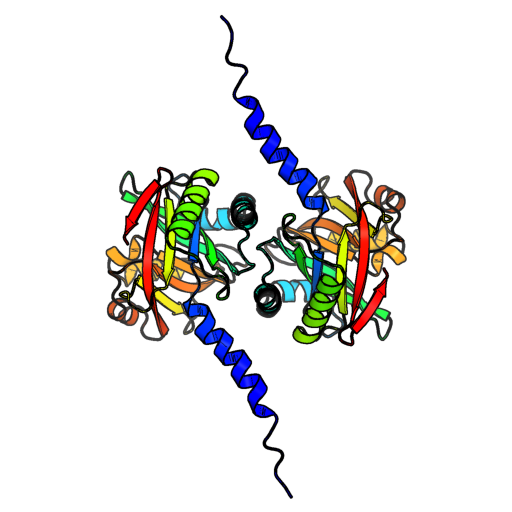226 ? -6.051 -24.094 -14.195 1 95.94 226 THR B C 1
ATOM 3542 O O . THR B 1 226 ? -5.395 -24.719 -15.039 1 95.94 226 THR B O 1
ATOM 3545 N N . LEU B 1 227 ? -5.625 -23.781 -12.945 1 94.94 227 LEU B N 1
ATOM 3546 C CA . LEU B 1 227 ? -4.266 -24.125 -12.539 1 94.94 227 LEU B CA 1
ATOM 3547 C C . LEU B 1 227 ? -4.25 -25.359 -11.656 1 94.94 227 LEU B C 1
ATOM 3549 O O . LEU B 1 227 ? -4.895 -25.391 -10.602 1 94.94 227 LEU B O 1
#

Nearest PDB structures (foldseek):
  6zm9-assembly1_A  TM=7.239E-01  e=1.009E-04  unidentified
  2bmb-assembly1_A  TM=3.608E-01  e=4.125E-02  Saccharomyces cerevisiae
  8fmw-assembly1_F  TM=5.408E-01  e=1.337E+00  Borreliella burgdorferi B31
  8v6g-assembly1_A  TM=3.235E-01  e=8.343E-01  Xenopus laevis
  5iud-assembly2_D  TM=3.552E-01  e=2.713E+00  Homo sapiens

Foldseek 3Di:
DPDDPPDPVVVVVVVVCVVVLLQFKKKKKDFLDDDADDQQVLLVCCVDVVVVVLVVLLVVLCVVVPFDDFDKAWKKKWAADPPPRDIHITTIIMTIGGSVDHDDPVRVLVSFLVSCQSSVHFWMKMWGFDPVAAWFKKKWFPDPDWAQQVNVLVLCVVQADPVSRNIKIWGWPASPDHSRPTTTGMIMGGGRPDDVVSVCRSVVVIDMDIGGTWMWIAGNVGDIGTD/DPDPPPDPVPVVVVVVCVVVLLQFKKKKKDFLDDDADDQQVQLVCCVDVVVVVLVVLLVVLCVVVPFDDDDKAWKKKWAADPPPRDIHITTIIMTIGGSVDHDDPVRVLVSFLVSCQSSVHFWMKMWGFDPVAAWFKKKWFPDPDWAQQVNVLVLCVVQADPVSRNIKIWGWPASPDHSRPTTTGMIMGGGRPDDVVSVCVSVVVIDMDIGGTWMWIAGNVGDIGTD

pLDDT: mean 87.64, std 17.37, range [25.78, 98.19]

Secondary structure (DSSP, 8-state):
------TTHHHHHHHHHHHHHGGG--EEEEE---S---HHHHHHHHTSHHHHHHHHHHHHHHHHTTPBP-EEEEEEEEEE-TTT--EEEEEEEEEE--TTS---HHHHHHHHHHHHHHTT-SEEEEEEE-TTSPEEEEEEE--SS--BHHHHHHHHHHHS-GGGTSSEEEEEEE--SSTTT-EEEEEEEESS---HHHHHHHSTTSEEEEEEEEEEEEETTS-EEE-/------TTHHHHHHHHHHHHHGGG--EEEEE---S---HHHHHHHHTSHHHHHHHHHHHHHHHHTTPBP-EEEEEEEEEE-TTT--EEEEEEEEEE--TTS---HHHHHHHHHHHHHHTT-SEEEEEEE-TTSPEEEEEEE--SS--BHHHHHHHHHHHS-GGGSSSEEEEEEE--SSTTT-EEEEEEEESS---HHHHHHHSTTSEEEEEEEEEEEEETTS-EEE-